Protein AF-A0A8C5S3V0-F1 (afdb_monomer_lite)

Structure (mmCIF, N/CA/C/O backbone):
data_AF-A0A8C5S3V0-F1
#
_entry.id   AF-A0A8C5S3V0-F1
#
loop_
_atom_site.group_PDB
_atom_site.id
_atom_site.type_symbol
_atom_site.label_atom_id
_atom_site.label_alt_id
_atom_site.label_comp_id
_atom_site.label_asym_id
_atom_site.label_entity_id
_atom_site.label_seq_id
_atom_site.pdbx_PDB_ins_code
_atom_site.Cartn_x
_atom_site.Cartn_y
_atom_site.Cartn_z
_atom_site.occupancy
_atom_site.B_iso_or_equiv
_atom_site.auth_seq_id
_atom_site.auth_comp_id
_atom_site.auth_asym_id
_atom_site.auth_atom_id
_atom_site.pdbx_PDB_model_num
ATOM 1 N N . MET A 1 1 ? 26.112 4.294 -23.464 1.00 94.69 1 MET A N 1
ATOM 2 C CA . MET A 1 1 ? 26.938 5.175 -24.329 1.00 94.69 1 MET A CA 1
ATOM 3 C C . MET A 1 1 ? 28.041 5.913 -23.571 1.00 94.69 1 MET A C 1
ATOM 5 O O . MET A 1 1 ? 29.184 5.821 -23.991 1.00 94.69 1 MET A O 1
ATOM 9 N N . GLU A 1 2 ? 27.754 6.607 -22.462 1.00 96.94 2 GLU A N 1
ATOM 10 C CA . GLU A 1 2 ? 28.752 7.415 -21.722 1.00 96.94 2 GLU A CA 1
ATOM 11 C C . GLU A 1 2 ? 30.040 6.641 -21.355 1.00 96.94 2 GLU A C 1
ATOM 13 O O . GLU A 1 2 ? 31.139 7.096 -21.669 1.00 96.94 2 GLU A O 1
ATOM 18 N N . LYS A 1 3 ? 29.915 5.422 -20.801 1.00 97.50 3 LYS A N 1
ATOM 19 C CA . LYS A 1 3 ? 31.059 4.527 -20.519 1.00 97.50 3 LYS A CA 1
ATOM 20 C C . LYS A 1 3 ? 31.913 4.239 -21.760 1.00 97.50 3 LYS A C 1
ATOM 22 O O . LYS A 1 3 ? 33.136 4.242 -21.662 1.00 97.50 3 LYS A O 1
ATOM 27 N N . TRP A 1 4 ? 31.287 4.003 -22.916 1.00 98.06 4 TRP A N 1
ATOM 28 C CA . TRP A 1 4 ? 32.003 3.725 -24.166 1.00 98.06 4 TRP A CA 1
ATOM 29 C C . TRP A 1 4 ? 32.807 4.933 -24.635 1.00 98.06 4 TRP A C 1
ATOM 31 O O . TRP A 1 4 ? 33.955 4.773 -25.022 1.00 98.06 4 TRP A O 1
ATOM 41 N N . ILE A 1 5 ? 32.234 6.136 -24.556 1.00 98.44 5 ILE A N 1
ATOM 42 C CA . ILE A 1 5 ? 32.918 7.372 -24.951 1.00 98.44 5 ILE A CA 1
ATOM 43 C C . ILE A 1 5 ? 34.108 7.640 -24.024 1.00 98.44 5 ILE A C 1
ATOM 45 O O . ILE A 1 5 ? 35.216 7.875 -24.501 1.00 98.44 5 ILE A O 1
ATOM 49 N N . ILE A 1 6 ? 33.902 7.576 -22.704 1.00 98.06 6 ILE A N 1
ATOM 50 C CA . ILE A 1 6 ? 34.948 7.904 -21.727 1.00 98.06 6 ILE A CA 1
ATOM 51 C C . ILE A 1 6 ? 36.103 6.904 -21.804 1.00 98.06 6 ILE A C 1
ATOM 53 O O . ILE A 1 6 ? 37.240 7.321 -22.014 1.00 98.06 6 ILE A O 1
ATOM 57 N N . PHE A 1 7 ? 35.832 5.602 -21.670 1.00 98.31 7 PHE A N 1
ATOM 58 C CA . PHE A 1 7 ? 36.892 4.591 -21.684 1.00 98.31 7 PHE A CA 1
ATOM 59 C C . PHE A 1 7 ? 37.453 4.350 -23.086 1.00 98.31 7 PHE A C 1
ATOM 61 O O . PHE A 1 7 ? 38.663 4.206 -23.234 1.00 98.31 7 PHE A O 1
ATOM 68 N N . GLY A 1 8 ? 36.610 4.356 -24.122 1.00 98.12 8 GLY A N 1
ATOM 69 C CA . GLY A 1 8 ? 37.034 4.124 -25.503 1.00 98.12 8 GLY A CA 1
ATOM 70 C C . GLY A 1 8 ? 38.065 5.145 -25.968 1.00 98.12 8 GLY A C 1
ATOM 71 O O . GLY A 1 8 ? 39.127 4.759 -26.447 1.00 98.12 8 GLY A O 1
ATOM 72 N N . PHE A 1 9 ? 37.819 6.440 -25.741 1.00 98.19 9 PHE A N 1
ATOM 73 C CA . PHE A 1 9 ? 38.792 7.468 -26.115 1.00 98.19 9 PHE A CA 1
ATOM 74 C C . PHE A 1 9 ? 40.021 7.526 -25.205 1.00 98.19 9 PHE A C 1
ATOM 76 O O . PHE A 1 9 ? 41.062 7.997 -25.652 1.00 98.19 9 PHE A O 1
ATOM 83 N N . ILE A 1 10 ? 39.954 7.019 -23.969 1.00 97.50 10 ILE A N 1
ATOM 84 C CA . ILE A 1 10 ? 41.163 6.796 -23.161 1.00 97.50 10 ILE A CA 1
ATOM 85 C C . ILE A 1 10 ? 42.013 5.676 -23.784 1.00 97.50 10 ILE A C 1
ATOM 87 O O . ILE A 1 10 ? 43.228 5.824 -23.896 1.00 97.50 10 ILE A O 1
ATOM 91 N N . LEU A 1 11 ? 41.390 4.588 -24.249 1.00 97.81 11 LEU A N 1
ATOM 92 C CA . LEU A 1 11 ? 42.087 3.459 -24.878 1.00 97.81 11 LEU A CA 1
ATOM 93 C C . LEU A 1 11 ? 42.746 3.839 -26.212 1.00 97.81 11 LEU A C 1
ATOM 95 O O . LEU A 1 11 ? 43.856 3.395 -26.492 1.00 97.81 11 LEU A O 1
ATOM 99 N N . CYS A 1 12 ? 42.105 4.685 -27.022 1.00 96.94 12 CYS A N 1
ATOM 100 C CA . CYS A 1 12 ? 42.656 5.179 -28.289 1.00 96.94 12 CYS A CA 1
ATOM 101 C C . CYS A 1 12 ? 43.094 6.654 -28.224 1.00 96.94 12 CYS A C 1
ATOM 103 O O . CYS A 1 12 ? 42.936 7.401 -29.189 1.00 96.94 12 CYS A O 1
ATOM 105 N N . HIS A 1 13 ? 43.688 7.074 -27.102 1.00 96.38 13 HIS A N 1
ATOM 106 C CA . HIS A 1 13 ? 43.968 8.476 -26.759 1.00 96.38 13 HIS A CA 1
ATOM 107 C C . HIS A 1 13 ? 44.691 9.322 -27.823 1.00 96.38 13 HIS A C 1
ATOM 109 O O . HIS A 1 13 ? 44.528 10.541 -27.834 1.00 96.38 13 HIS A O 1
ATOM 115 N N . GLY A 1 14 ? 45.443 8.718 -28.751 1.00 96.25 14 GLY A N 1
ATOM 116 C CA . GLY A 1 14 ? 46.038 9.425 -29.893 1.00 96.25 14 GLY A CA 1
ATOM 117 C C . GLY A 1 14 ? 45.020 10.220 -30.719 1.00 96.25 14 GLY A C 1
ATOM 118 O O . GLY A 1 14 ? 45.325 11.320 -31.183 1.00 96.25 14 GLY A O 1
ATOM 119 N N . ILE A 1 15 ? 43.788 9.717 -30.838 1.00 97.31 15 ILE A N 1
ATOM 120 C CA . ILE A 1 15 ? 42.730 10.372 -31.612 1.00 97.31 15 ILE A CA 1
ATOM 121 C C . ILE A 1 15 ? 42.267 11.690 -30.978 1.00 97.31 15 ILE A C 1
ATOM 123 O O . ILE A 1 15 ? 41.889 12.607 -31.697 1.00 97.31 15 ILE A O 1
ATOM 127 N N . LEU A 1 16 ? 42.392 11.846 -29.653 1.00 96.69 16 LEU A N 1
ATOM 128 C CA . LEU A 1 16 ? 41.988 13.062 -28.929 1.00 96.69 16 LEU A CA 1
ATOM 129 C C . LEU A 1 16 ? 42.824 14.298 -29.298 1.00 96.69 16 LEU A C 1
ATOM 131 O O . LEU A 1 16 ? 42.422 15.430 -29.022 1.00 96.69 16 LEU A O 1
ATOM 135 N N . ASN A 1 17 ? 44.002 14.104 -29.895 1.00 94.94 17 ASN A N 1
ATOM 136 C CA . ASN A 1 17 ? 44.834 15.195 -30.401 1.00 94.94 17 ASN A CA 1
ATOM 137 C C . ASN A 1 17 ? 44.653 15.450 -31.899 1.00 94.94 17 ASN A C 1
ATOM 139 O O . ASN A 1 17 ? 44.937 16.560 -32.344 1.00 94.94 17 ASN A O 1
ATOM 143 N N . ASN A 1 18 ? 44.173 14.455 -32.647 1.00 95.00 18 ASN A N 1
ATOM 144 C CA . ASN A 1 18 ? 44.137 14.482 -34.108 1.00 95.00 18 ASN A CA 1
ATOM 145 C C . ASN A 1 18 ? 42.728 14.714 -34.673 1.00 95.00 18 ASN A C 1
ATOM 147 O O . ASN A 1 18 ? 42.604 15.216 -35.785 1.00 95.00 18 ASN A O 1
ATOM 151 N N . ASP A 1 19 ? 41.677 14.385 -33.919 1.00 96.69 19 ASP A N 1
ATOM 152 C CA . ASP A 1 19 ? 40.282 14.559 -34.323 1.00 96.69 19 ASP A CA 1
ATOM 153 C C . ASP A 1 19 ? 39.518 15.415 -33.303 1.00 96.69 19 ASP A C 1
ATOM 155 O O . ASP A 1 19 ? 39.341 15.065 -32.132 1.00 96.69 19 ASP A O 1
ATOM 159 N N . THR A 1 20 ? 39.029 16.561 -33.775 1.00 96.06 20 THR A N 1
ATOM 160 C CA . THR A 1 20 ? 38.265 17.512 -32.955 1.00 96.06 20 THR A CA 1
ATOM 161 C C . THR A 1 20 ? 36.885 16.967 -32.583 1.00 96.06 20 THR A C 1
ATOM 163 O O . THR A 1 20 ? 36.352 17.305 -31.523 1.00 96.06 20 THR A O 1
ATOM 166 N N . THR A 1 21 ? 36.318 16.085 -33.407 1.00 96.94 21 THR A N 1
ATOM 167 C CA . THR A 1 21 ? 35.025 15.442 -33.154 1.00 96.94 21 THR A CA 1
ATOM 168 C C . THR A 1 21 ? 35.136 14.491 -31.969 1.00 96.94 21 THR A C 1
ATOM 170 O O . THR A 1 21 ? 34.345 14.579 -31.029 1.00 96.94 21 THR A O 1
ATOM 173 N N . ALA A 1 22 ? 36.169 13.640 -31.970 1.00 96.94 22 ALA A N 1
ATOM 174 C CA . ALA A 1 22 ? 36.467 12.722 -30.875 1.00 96.94 22 ALA A CA 1
ATOM 175 C C . ALA A 1 22 ? 36.687 13.469 -29.551 1.00 96.94 22 ALA A C 1
ATOM 177 O O . ALA A 1 22 ? 36.091 13.124 -28.530 1.00 96.94 22 ALA A O 1
ATOM 178 N N . LEU A 1 23 ? 37.483 14.543 -29.581 1.00 97.19 23 LEU A N 1
ATOM 179 C CA . LEU A 1 23 ? 37.722 15.380 -28.407 1.00 97.19 23 LEU A CA 1
ATOM 180 C C . LEU A 1 23 ? 36.434 16.023 -27.880 1.00 97.19 23 LEU A C 1
ATOM 182 O O . LEU A 1 23 ? 36.179 15.979 -26.679 1.00 97.19 23 LEU A O 1
ATOM 186 N N . THR A 1 24 ? 35.626 16.617 -28.760 1.00 97.88 24 THR A N 1
ATOM 187 C CA . THR A 1 24 ? 34.366 17.270 -28.371 1.00 97.88 24 THR A CA 1
ATOM 188 C C . THR A 1 24 ? 33.407 16.269 -27.731 1.00 97.88 24 THR A C 1
ATOM 190 O O . THR A 1 24 ? 32.832 16.551 -26.680 1.00 97.88 24 THR A O 1
ATOM 193 N N . LEU A 1 25 ? 33.282 15.074 -28.315 1.00 98.12 25 LEU A N 1
ATOM 194 C CA . LEU A 1 25 ? 32.425 14.016 -27.786 1.00 98.12 25 LEU A CA 1
ATOM 195 C C . LEU A 1 25 ? 32.917 13.514 -26.420 1.00 98.12 25 LEU A C 1
ATOM 197 O O . LEU A 1 25 ? 32.114 13.306 -25.510 1.00 98.12 25 LEU A O 1
ATOM 201 N N . TRP A 1 26 ? 34.234 13.375 -26.252 1.00 98.44 26 TRP A N 1
ATOM 202 C CA . TRP A 1 26 ? 34.836 13.006 -24.974 1.00 98.44 26 TRP A CA 1
ATOM 203 C C . TRP A 1 26 ? 34.607 14.076 -23.900 1.00 98.44 26 TRP A C 1
ATOM 205 O O . TRP A 1 26 ? 34.127 13.748 -22.816 1.00 98.44 26 TRP A O 1
ATOM 215 N N . LYS A 1 27 ? 34.852 15.359 -24.210 1.00 98.25 27 LYS A N 1
ATOM 216 C CA . LYS A 1 27 ? 34.591 16.484 -23.292 1.00 98.25 27 LYS A CA 1
ATOM 217 C C . LYS A 1 27 ? 33.122 16.543 -22.868 1.00 98.25 27 LYS A C 1
ATOM 219 O O . LYS A 1 27 ? 32.849 16.701 -21.683 1.00 98.25 27 LYS A O 1
ATOM 224 N N . LEU A 1 28 ? 32.182 16.348 -23.796 1.00 98.19 28 LEU A N 1
ATOM 225 C CA . LEU A 1 28 ? 30.750 16.325 -23.483 1.00 98.19 28 LEU A CA 1
ATOM 226 C C . LEU A 1 28 ? 30.402 15.236 -22.453 1.00 98.19 28 LEU A C 1
ATOM 228 O O . LEU A 1 28 ? 29.673 15.492 -21.493 1.00 98.19 28 LEU A O 1
ATOM 232 N N . ALA A 1 29 ? 30.955 14.031 -22.614 1.00 98.12 29 ALA A N 1
ATOM 233 C CA . ALA A 1 29 ? 30.765 12.954 -21.644 1.00 98.12 29 ALA A CA 1
ATOM 234 C C . ALA A 1 29 ? 31.429 13.277 -20.291 1.00 98.12 29 ALA A C 1
ATOM 236 O O . ALA A 1 29 ? 30.816 13.075 -19.245 1.00 98.12 29 ALA A O 1
ATOM 237 N N . LEU A 1 30 ? 32.636 13.857 -20.291 1.00 98.19 30 LEU A N 1
ATOM 238 C CA . LEU A 1 30 ? 33.318 14.290 -19.063 1.00 98.19 30 LEU A CA 1
ATOM 239 C C . LEU A 1 30 ? 32.549 15.374 -18.292 1.00 98.19 30 LEU A C 1
ATOM 241 O O . LEU A 1 30 ? 32.697 15.466 -17.078 1.00 98.19 30 LEU A O 1
ATOM 245 N N . GLN A 1 31 ? 31.756 16.204 -18.968 1.00 98.06 31 GLN A N 1
ATOM 246 C CA . GLN A 1 31 ? 30.925 17.234 -18.331 1.00 98.06 31 GLN A CA 1
ATOM 247 C C . GLN A 1 31 ? 29.613 16.675 -17.755 1.00 98.06 31 GLN A C 1
ATOM 249 O O . GLN A 1 31 ? 28.961 17.349 -16.959 1.00 98.06 31 GLN A O 1
ATOM 254 N N . SER A 1 32 ? 29.216 15.460 -18.148 1.00 97.69 32 SER A N 1
ATOM 255 C CA . SER A 1 32 ? 27.902 14.880 -17.830 1.00 97.69 32 SER A CA 1
ATOM 256 C C . SER A 1 32 ? 27.872 14.100 -16.511 1.00 97.69 32 SER A C 1
ATOM 258 O O . SER A 1 32 ? 26.842 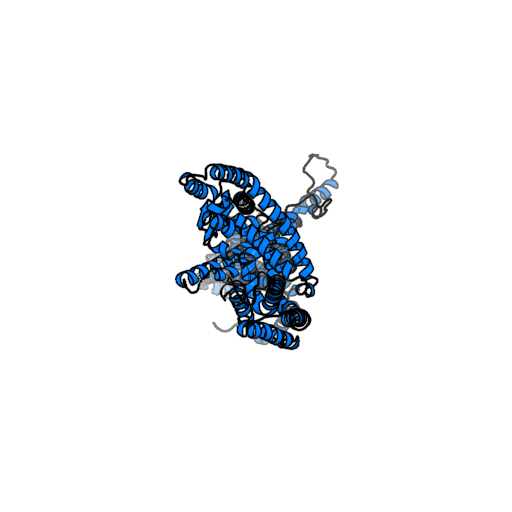14.058 -15.841 1.00 97.69 32 SER A O 1
ATOM 260 N N . SER A 1 33 ? 28.997 13.516 -16.093 1.00 97.81 33 SER A N 1
ATOM 261 C CA . SER A 1 33 ? 29.092 12.729 -14.856 1.00 97.81 33 SER A CA 1
ATOM 262 C C . SER A 1 33 ? 30.386 13.011 -14.106 1.00 97.81 33 SER A C 1
ATOM 264 O O . SER A 1 33 ? 31.400 13.366 -14.699 1.00 97.81 33 SER A O 1
ATOM 266 N N . SER A 1 34 ? 30.363 12.804 -12.788 1.00 97.81 34 SER A N 1
ATOM 267 C CA . SER A 1 34 ? 31.565 12.820 -11.937 1.00 97.81 34 SER A CA 1
ATOM 268 C C . SER A 1 34 ? 32.112 11.416 -11.660 1.00 97.81 34 SER A C 1
ATOM 270 O O . SER A 1 34 ? 33.320 11.235 -11.485 1.00 97.81 34 SER A O 1
ATOM 272 N N . CYS A 1 35 ? 31.236 10.409 -11.663 1.00 98.00 35 CYS A N 1
ATOM 273 C CA . CYS A 1 35 ? 31.609 9.003 -11.576 1.00 98.00 35 CYS A CA 1
ATOM 274 C C . CYS A 1 35 ? 30.772 8.124 -12.521 1.00 98.00 35 CYS A C 1
ATOM 276 O O . CYS A 1 35 ? 29.632 8.450 -12.875 1.00 98.00 35 CYS A O 1
ATOM 278 N N . LEU A 1 36 ? 31.345 6.987 -12.922 1.00 98.00 36 LEU A N 1
ATOM 279 C CA . LEU A 1 36 ? 30.679 5.944 -13.710 1.00 98.00 36 LEU A CA 1
ATOM 280 C C . LEU A 1 36 ? 30.557 4.667 -12.889 1.00 98.00 36 LEU A C 1
ATOM 282 O O . LEU A 1 36 ? 31.452 4.368 -12.113 1.00 98.00 36 LEU A O 1
ATOM 286 N N . ALA A 1 37 ? 29.515 3.873 -13.117 1.00 97.62 37 ALA A N 1
ATOM 287 C CA . ALA A 1 37 ? 29.450 2.523 -12.563 1.00 97.62 37 ALA A CA 1
ATOM 288 C C . ALA A 1 37 ? 30.393 1.594 -13.345 1.00 97.62 37 ALA A C 1
ATOM 290 O O . ALA A 1 37 ? 30.224 1.422 -14.560 1.00 97.62 37 ALA A O 1
ATOM 291 N N . LEU A 1 38 ? 31.369 0.986 -12.668 1.00 97.56 38 LEU A N 1
ATOM 292 C CA . LEU A 1 38 ? 32.143 -0.128 -13.217 1.00 97.56 38 LEU A CA 1
ATOM 293 C C . LEU A 1 38 ? 31.210 -1.327 -13.362 1.00 97.56 38 LEU A C 1
ATOM 295 O O . LEU A 1 38 ? 30.897 -1.727 -14.489 1.00 97.56 38 LEU A O 1
ATOM 299 N N . PHE A 1 39 ? 30.685 -1.786 -12.229 1.00 98.00 39 PHE A N 1
ATOM 300 C CA . PHE A 1 39 ? 29.674 -2.823 -12.111 1.00 98.00 39 PHE A CA 1
ATOM 301 C C . PHE A 1 39 ? 28.887 -2.602 -10.815 1.00 98.00 39 PHE A C 1
ATOM 303 O O . PHE A 1 39 ? 29.491 -2.403 -9.769 1.00 98.00 39 PHE A O 1
ATOM 310 N N . ARG A 1 40 ? 27.551 -2.632 -10.889 1.00 97.75 40 ARG A N 1
ATOM 311 C CA . ARG A 1 40 ? 26.657 -2.386 -9.742 1.00 97.75 40 ARG A CA 1
ATOM 312 C C . ARG A 1 40 ? 26.985 -1.063 -9.028 1.00 97.75 40 ARG A C 1
ATOM 314 O O . ARG A 1 40 ? 26.923 -0.012 -9.667 1.00 97.75 40 ARG A O 1
ATOM 321 N N . ASP A 1 41 ? 27.280 -1.120 -7.737 1.00 97.50 41 ASP A N 1
ATOM 322 C CA . ASP A 1 41 ? 27.586 -0.001 -6.850 1.00 97.50 41 ASP A CA 1
ATOM 323 C C . ASP A 1 41 ? 29.069 0.407 -6.843 1.00 97.50 41 ASP A C 1
ATOM 325 O O . ASP A 1 41 ? 29.396 1.493 -6.365 1.00 97.50 41 ASP A O 1
ATOM 329 N N . GLU A 1 42 ? 29.952 -0.383 -7.463 1.00 98.44 42 GLU A N 1
ATOM 330 C CA . GLU A 1 42 ? 31.365 -0.037 -7.635 1.00 98.44 42 GLU A CA 1
ATOM 331 C C . GLU A 1 42 ? 31.539 1.063 -8.690 1.00 98.44 42 GLU A C 1
ATOM 333 O O . GLU A 1 42 ? 31.180 0.903 -9.867 1.00 98.44 42 GLU A O 1
ATOM 338 N N . VAL A 1 43 ? 32.123 2.194 -8.281 1.00 98.19 43 VAL A N 1
ATOM 339 C CA . VAL A 1 43 ? 32.238 3.398 -9.115 1.00 98.19 43 VAL A CA 1
ATOM 340 C C . VAL A 1 43 ? 33.673 3.743 -9.515 1.00 98.19 43 VAL A C 1
ATOM 342 O O . VAL A 1 43 ? 34.643 3.490 -8.810 1.00 98.19 43 VAL A O 1
ATOM 345 N N . PHE A 1 44 ? 33.802 4.409 -10.660 1.00 98.12 44 PHE A N 1
ATOM 346 C CA . PHE A 1 44 ? 35.041 4.965 -11.190 1.00 98.12 44 PHE A CA 1
ATOM 347 C C . PHE A 1 44 ? 34.976 6.494 -11.215 1.00 98.12 44 PHE A C 1
ATOM 349 O O . PHE A 1 44 ? 34.154 7.073 -11.933 1.00 98.12 44 PHE A O 1
ATOM 356 N N . HIS A 1 45 ? 35.855 7.155 -10.458 1.00 98.25 45 HIS A N 1
ATOM 357 C CA . HIS A 1 45 ? 35.973 8.615 -10.440 1.00 98.25 45 HIS A CA 1
ATOM 358 C C . HIS A 1 45 ? 36.738 9.119 -11.665 1.00 98.25 45 HIS A C 1
ATOM 360 O O . HIS A 1 45 ? 37.968 9.052 -11.733 1.00 98.25 45 HIS A O 1
ATOM 366 N N . ILE A 1 46 ? 35.983 9.659 -12.621 1.00 98.00 46 ILE A N 1
ATOM 367 C CA . ILE A 1 46 ? 36.416 9.853 -14.006 1.00 98.00 46 ILE A CA 1
ATOM 368 C C . ILE A 1 46 ? 37.636 10.768 -14.094 1.00 98.00 46 ILE A C 1
ATOM 370 O O . ILE A 1 46 ? 38.692 10.371 -14.584 1.00 98.00 46 ILE A O 1
ATOM 374 N N . HIS A 1 47 ? 37.489 12.009 -13.627 1.00 98.12 47 HIS A N 1
ATOM 375 C CA . HIS A 1 47 ? 38.464 13.063 -13.900 1.00 98.12 47 HIS A CA 1
ATOM 376 C C . HIS A 1 47 ? 39.783 12.825 -13.182 1.00 98.12 47 HIS A C 1
ATOM 378 O O . HIS A 1 47 ? 40.833 13.084 -13.753 1.00 98.12 47 HIS A O 1
ATOM 384 N N . LYS A 1 48 ? 39.737 12.309 -11.948 1.00 97.19 48 LYS A N 1
ATOM 385 C CA . LYS A 1 48 ? 40.946 12.050 -11.161 1.00 97.19 48 LYS A CA 1
ATOM 386 C C . LYS A 1 48 ? 41.794 10.956 -11.809 1.00 97.19 48 LYS A C 1
ATOM 388 O O . LYS A 1 48 ? 42.971 11.178 -12.061 1.00 97.19 48 LYS A O 1
ATOM 393 N N . ALA A 1 49 ? 41.179 9.824 -12.144 1.00 97.12 49 ALA A N 1
ATOM 394 C CA . ALA A 1 49 ? 41.883 8.720 -12.783 1.00 97.12 49 ALA A CA 1
ATOM 395 C C . ALA A 1 49 ? 42.377 9.080 -14.196 1.00 97.12 49 ALA A C 1
ATOM 397 O O . ALA A 1 49 ? 43.497 8.732 -14.563 1.00 97.12 49 ALA A O 1
ATOM 398 N N . ALA A 1 50 ? 41.575 9.814 -14.977 1.00 97.12 50 ALA A N 1
ATOM 399 C CA . ALA A 1 50 ? 41.999 10.292 -16.291 1.00 97.12 50 ALA A CA 1
ATOM 400 C C . ALA A 1 50 ? 43.192 11.260 -16.185 1.00 97.12 50 ALA A C 1
ATOM 402 O O . ALA A 1 50 ? 44.159 11.122 -16.929 1.00 97.12 50 ALA A O 1
ATOM 403 N N . GLU A 1 51 ? 43.157 12.214 -15.249 1.00 97.31 51 GLU A N 1
ATOM 404 C CA . GLU A 1 51 ? 44.261 13.152 -15.018 1.00 97.31 51 GLU A CA 1
ATOM 405 C C . GLU A 1 51 ? 45.551 12.415 -14.633 1.00 97.31 51 GLU A C 1
ATOM 407 O O . GLU A 1 51 ? 46.587 12.650 -15.253 1.00 97.31 51 GLU A O 1
ATOM 412 N N . ASP A 1 52 ? 45.477 11.475 -13.687 1.00 97.12 52 ASP A N 1
ATOM 413 C CA . ASP A 1 52 ? 46.634 10.694 -13.233 1.00 97.12 52 ASP A CA 1
ATOM 414 C C . ASP A 1 52 ? 47.273 9.879 -14.370 1.00 97.12 52 ASP A C 1
ATOM 416 O O . ASP A 1 52 ? 48.497 9.744 -14.437 1.00 97.12 52 ASP A O 1
ATOM 420 N N . LEU A 1 53 ? 46.467 9.383 -15.312 1.00 96.69 53 LEU A N 1
ATOM 421 C CA . LEU A 1 53 ? 46.962 8.691 -16.499 1.00 96.69 53 LEU A CA 1
ATOM 422 C C . LEU A 1 53 ? 47.666 9.661 -17.460 1.00 96.69 53 LEU A C 1
ATOM 424 O O . LEU A 1 53 ? 48.804 9.417 -17.860 1.00 96.69 53 LEU A O 1
ATOM 428 N N . PHE A 1 54 ? 47.028 10.782 -17.810 1.00 96.81 54 PHE A N 1
ATOM 429 C CA . PHE A 1 54 ? 47.551 11.709 -18.820 1.00 96.81 54 PHE A CA 1
ATOM 430 C C . PHE A 1 54 ? 48.745 12.553 -18.351 1.00 96.81 54 PHE A C 1
ATOM 432 O O . PHE A 1 54 ? 49.553 12.948 -19.191 1.00 96.81 54 PHE A O 1
ATOM 439 N N . VAL A 1 55 ? 48.916 12.787 -17.043 1.00 96.12 55 VAL A N 1
ATOM 440 C CA . VAL A 1 55 ? 50.110 13.459 -16.481 1.00 96.12 55 VAL A CA 1
ATOM 441 C C . VAL A 1 55 ? 51.397 12.693 -16.806 1.00 96.12 55 VAL A C 1
ATOM 443 O O . VAL A 1 55 ? 52.448 13.299 -17.012 1.00 96.12 55 VAL A O 1
ATOM 446 N N . ASN A 1 56 ? 51.314 11.367 -16.917 1.00 94.69 56 ASN A N 1
ATOM 447 C CA . ASN A 1 56 ? 52.460 10.505 -17.193 1.00 94.69 56 ASN A CA 1
ATOM 448 C C . ASN A 1 56 ? 52.762 10.344 -18.697 1.00 94.69 56 ASN A C 1
ATOM 450 O O . ASN A 1 56 ? 53.741 9.689 -19.059 1.00 94.69 56 ASN A O 1
ATOM 454 N N . ILE A 1 57 ? 51.964 10.951 -19.587 1.00 94.12 57 ILE A N 1
ATOM 455 C CA . ILE A 1 57 ? 52.100 10.810 -21.044 1.00 94.12 57 ILE A CA 1
ATOM 456 C C . ILE A 1 57 ? 52.520 12.146 -21.669 1.00 94.12 57 ILE A C 1
ATOM 458 O O . ILE A 1 57 ? 51.795 13.143 -21.651 1.00 94.12 57 ILE A O 1
ATOM 462 N N . ARG A 1 58 ? 53.700 12.169 -22.302 1.00 92.75 58 ARG A N 1
ATOM 463 C CA . ARG A 1 58 ? 54.186 13.360 -23.021 1.00 92.75 58 ARG A CA 1
ATOM 464 C C . ARG A 1 58 ? 53.254 13.711 -24.187 1.00 92.75 58 ARG A C 1
ATOM 466 O O . ARG A 1 58 ? 52.793 12.833 -24.908 1.00 92.75 58 ARG A O 1
ATOM 473 N N . GLY A 1 59 ? 53.013 15.007 -24.400 1.00 92.06 59 GLY A N 1
ATOM 474 C CA . GLY A 1 59 ? 52.161 15.511 -25.489 1.00 92.06 59 GLY A CA 1
ATOM 475 C C . GLY A 1 59 ? 50.675 15.685 -25.138 1.00 92.06 59 GLY A C 1
ATOM 476 O O . GLY A 1 59 ? 49.908 16.110 -25.997 1.00 92.06 59 GLY A O 1
ATOM 477 N N . TYR A 1 60 ? 50.267 15.427 -23.887 1.00 95.75 60 TYR A N 1
ATOM 478 C CA . TYR A 1 60 ? 48.864 15.509 -23.441 1.00 95.75 60 TYR A CA 1
ATOM 479 C C . TYR A 1 60 ? 48.581 16.632 -22.432 1.00 95.75 60 TYR A C 1
ATOM 481 O O . TYR A 1 60 ? 47.479 16.716 -21.897 1.00 95.75 60 TYR A O 1
ATOM 489 N N . ASN A 1 61 ? 49.515 17.570 -22.235 1.00 93.31 61 ASN A N 1
ATOM 490 C CA . ASN A 1 61 ? 49.350 18.689 -21.293 1.00 93.31 61 ASN A CA 1
ATOM 491 C C . ASN A 1 61 ? 48.071 19.512 -21.536 1.00 93.31 61 ASN A C 1
ATOM 493 O O . ASN A 1 61 ? 47.437 19.962 -20.587 1.00 93.31 61 ASN A O 1
ATOM 497 N N . LYS A 1 62 ? 47.651 19.677 -22.800 1.00 94.38 62 LYS A N 1
ATOM 498 C CA . LYS A 1 62 ? 46.382 20.350 -23.129 1.00 94.38 62 LYS A CA 1
ATOM 499 C C . LYS A 1 62 ? 45.159 19.563 -22.639 1.00 94.38 62 LYS A C 1
ATOM 501 O O . LYS A 1 62 ? 44.215 20.175 -22.157 1.00 94.38 62 LYS A O 1
ATOM 506 N N . ARG A 1 63 ? 45.204 18.226 -22.686 1.00 96.81 63 ARG A N 1
ATOM 507 C CA . ARG A 1 63 ? 44.105 17.353 -22.240 1.00 96.81 63 ARG A CA 1
ATOM 508 C C . ARG A 1 63 ? 43.934 17.361 -20.730 1.00 96.81 63 ARG A C 1
ATOM 510 O O . ARG A 1 63 ? 42.808 17.291 -20.259 1.00 96.81 63 ARG A O 1
ATOM 517 N N . ILE A 1 64 ? 45.018 17.538 -19.976 1.00 96.75 64 ILE A N 1
ATOM 518 C CA . ILE A 1 64 ? 44.945 17.739 -18.521 1.00 96.75 64 ILE A CA 1
ATOM 519 C C . ILE A 1 64 ? 44.085 18.969 -18.193 1.00 96.75 64 ILE A C 1
ATOM 521 O O . ILE A 1 64 ? 43.232 18.907 -17.309 1.00 96.75 64 ILE A O 1
ATOM 525 N N . ASN A 1 65 ? 44.250 20.066 -18.940 1.00 96.19 65 ASN A N 1
ATOM 526 C CA . ASN A 1 65 ? 43.422 21.260 -18.759 1.00 96.19 65 ASN A CA 1
ATOM 527 C C . ASN A 1 65 ? 41.953 20.998 -19.124 1.00 96.19 65 ASN A C 1
ATOM 529 O O . ASN A 1 65 ? 41.077 21.390 -18.358 1.00 96.19 65 ASN A O 1
ATOM 533 N N . ASP A 1 66 ? 41.683 20.281 -20.224 1.00 97.44 66 ASP A N 1
ATOM 534 C CA . ASP A 1 66 ? 40.310 19.895 -20.588 1.00 97.44 66 ASP A CA 1
ATOM 535 C C . ASP A 1 66 ? 39.640 19.053 -19.493 1.00 97.44 66 ASP A C 1
ATOM 537 O O . ASP A 1 66 ? 38.475 19.278 -19.173 1.00 97.44 66 ASP A O 1
ATOM 541 N N . ILE A 1 67 ? 40.363 18.100 -18.891 1.00 98.38 67 ILE A N 1
ATOM 542 C CA . ILE A 1 67 ? 39.841 17.254 -17.807 1.00 98.38 67 ILE A CA 1
ATOM 543 C C . ILE A 1 67 ? 39.459 18.108 -16.597 1.00 98.38 67 ILE A C 1
ATOM 545 O O . ILE A 1 67 ? 38.383 17.912 -16.033 1.00 98.38 67 ILE A O 1
ATOM 549 N N . ARG A 1 68 ? 40.314 19.060 -16.202 1.00 97.44 68 ARG A N 1
ATOM 550 C CA . ARG A 1 68 ? 40.059 19.952 -15.060 1.00 97.44 68 ARG A CA 1
ATOM 551 C C . ARG A 1 68 ? 38.861 20.869 -15.305 1.00 97.44 68 ARG A C 1
ATOM 553 O O . ARG A 1 68 ? 38.003 20.970 -14.434 1.00 97.44 68 ARG A O 1
ATOM 560 N N . GLU A 1 69 ? 38.767 21.455 -16.497 1.00 97.88 69 GLU A N 1
ATOM 561 C CA . GLU A 1 69 ? 37.617 22.263 -16.923 1.00 97.88 69 GLU A CA 1
ATOM 562 C C . GLU A 1 69 ? 36.320 21.434 -16.885 1.00 97.88 69 GLU A C 1
ATOM 564 O O . GLU A 1 69 ? 35.322 21.836 -16.287 1.00 97.88 69 GLU A O 1
ATOM 569 N N . CYS A 1 70 ? 36.340 20.228 -17.462 1.00 98.38 70 CYS A N 1
ATOM 570 C CA . CYS A 1 70 ? 35.167 19.354 -17.485 1.00 98.38 70 CYS A CA 1
ATOM 571 C C . CYS A 1 70 ? 34.784 18.852 -16.087 1.00 98.38 70 CYS A C 1
ATOM 573 O O . CYS A 1 70 ? 33.598 18.693 -15.807 1.00 98.38 70 CYS A O 1
ATOM 575 N N . LYS A 1 71 ? 35.760 18.640 -15.195 1.00 98.19 71 LYS A N 1
ATOM 576 C CA . LYS A 1 71 ? 35.520 18.290 -13.788 1.00 98.19 71 LYS A CA 1
ATOM 577 C C . LYS A 1 71 ? 34.747 19.389 -13.076 1.00 98.19 71 LYS A C 1
ATOM 579 O O . LYS A 1 71 ? 33.767 19.103 -12.391 1.00 98.19 71 LYS A O 1
ATOM 584 N N . GLU A 1 72 ? 35.177 20.637 -13.233 1.00 97.19 72 GLU A N 1
ATOM 585 C CA . GLU A 1 72 ? 34.504 21.781 -12.622 1.00 97.19 72 GLU A CA 1
ATOM 586 C C . GLU A 1 72 ? 33.082 21.952 -13.168 1.00 97.19 72 GLU A C 1
ATOM 588 O O . GLU A 1 72 ? 32.143 22.133 -12.387 1.00 97.19 72 GLU A O 1
ATOM 593 N N . ALA A 1 73 ? 32.906 21.796 -14.484 1.00 97.44 73 ALA A N 1
ATOM 594 C CA . ALA A 1 73 ? 31.597 21.832 -15.126 1.00 97.44 73 ALA A CA 1
ATOM 595 C C . ALA A 1 73 ? 30.667 20.714 -14.618 1.00 97.44 73 ALA A C 1
ATOM 597 O O . ALA A 1 73 ? 29.528 20.994 -14.240 1.00 97.44 73 ALA A O 1
ATOM 598 N N . ALA A 1 74 ? 31.147 19.468 -14.526 1.00 97.19 74 ALA A N 1
ATOM 599 C CA . ALA A 1 74 ? 30.359 18.343 -14.022 1.00 97.19 74 ALA A CA 1
ATOM 600 C C . ALA A 1 74 ? 29.933 18.557 -12.560 1.00 97.19 74 ALA A C 1
ATOM 602 O O . ALA A 1 74 ? 28.756 18.432 -12.221 1.00 97.19 74 ALA A O 1
ATOM 603 N N . VAL A 1 75 ? 30.871 18.961 -11.697 1.00 95.62 75 VAL A N 1
ATOM 604 C CA . VAL A 1 75 ? 30.623 19.201 -10.265 1.00 95.62 75 VAL A CA 1
ATOM 605 C C . VAL A 1 75 ? 29.717 20.420 -10.022 1.00 95.62 75 VAL A C 1
ATOM 607 O O . VAL A 1 75 ? 29.092 20.532 -8.964 1.00 95.62 75 VAL A O 1
ATOM 610 N N . SER A 1 76 ? 29.632 21.359 -10.965 1.00 94.75 76 SER A N 1
ATOM 611 C CA . SER A 1 76 ? 28.831 22.583 -10.815 1.00 94.75 76 SER A CA 1
ATOM 612 C C . SER A 1 76 ? 27.468 22.524 -11.503 1.00 94.75 76 SER A C 1
ATOM 614 O O . SER A 1 76 ? 26.515 23.095 -10.976 1.00 94.75 76 SER A O 1
ATOM 616 N N . HIS A 1 77 ? 27.344 21.824 -12.633 1.00 96.31 77 HIS A N 1
ATOM 617 C CA . HIS A 1 77 ? 26.155 21.899 -13.488 1.00 96.31 77 HIS A CA 1
ATOM 618 C C . HIS A 1 77 ? 25.459 20.558 -13.742 1.00 96.31 77 HIS A C 1
ATOM 620 O O . HIS A 1 77 ? 24.251 20.555 -13.979 1.00 96.31 77 HIS A O 1
ATOM 626 N N . ALA A 1 78 ? 26.147 19.413 -13.653 1.00 97.31 78 ALA A N 1
ATOM 627 C CA . ALA A 1 78 ? 25.504 18.129 -13.953 1.00 97.31 78 ALA A CA 1
ATOM 628 C C . ALA A 1 78 ? 24.363 17.820 -12.965 1.00 97.31 78 ALA A C 1
ATOM 630 O O . ALA A 1 78 ? 23.271 17.429 -13.372 1.00 97.31 78 ALA A O 1
ATOM 631 N N . GLY A 1 79 ? 24.571 18.088 -11.670 1.00 96.62 79 GLY A N 1
ATOM 632 C CA . GLY A 1 79 ? 23.558 17.873 -10.628 1.00 96.62 79 GLY A CA 1
ATOM 633 C C . GLY A 1 79 ? 22.225 18.579 -10.894 1.00 96.62 79 GLY A C 1
ATOM 634 O O . GLY A 1 79 ? 21.165 17.962 -10.757 1.00 96.62 79 GLY A O 1
ATOM 635 N N . SER A 1 80 ? 22.258 19.851 -11.303 1.00 96.50 80 SER A N 1
ATOM 636 C CA . SER A 1 80 ? 21.046 20.609 -11.631 1.00 96.50 80 SER A CA 1
ATOM 637 C C . SER A 1 80 ? 20.443 20.177 -12.966 1.00 96.50 80 SER A C 1
ATOM 639 O O . SER A 1 80 ? 19.227 20.035 -13.057 1.00 96.50 80 SER A O 1
ATOM 641 N N . MET A 1 81 ? 21.269 19.885 -13.972 1.00 98.12 81 MET A N 1
ATOM 642 C CA . MET A 1 81 ? 20.809 19.409 -15.278 1.00 98.12 81 MET A CA 1
ATOM 643 C C . MET A 1 81 ? 20.009 18.099 -15.153 1.00 98.12 81 MET A C 1
ATOM 645 O O . MET A 1 81 ? 18.868 18.020 -15.611 1.00 98.12 81 MET A O 1
ATOM 649 N N . HIS A 1 82 ? 20.542 17.111 -14.430 1.00 98.62 82 HIS A N 1
ATOM 650 C CA . HIS A 1 82 ? 19.851 15.846 -14.161 1.00 98.62 82 HIS A CA 1
ATOM 651 C C . HIS A 1 82 ? 18.602 16.027 -13.280 1.00 98.62 82 HIS A C 1
ATOM 653 O O . HIS A 1 82 ? 17.595 15.336 -13.445 1.00 98.62 82 HIS A O 1
ATOM 659 N N . ARG A 1 83 ? 18.612 16.996 -12.354 1.00 98.31 83 ARG A N 1
ATOM 660 C CA . ARG A 1 83 ? 17.418 17.354 -11.570 1.00 98.31 83 ARG A CA 1
ATOM 661 C C . ARG A 1 83 ? 16.278 17.853 -12.468 1.00 98.31 83 ARG A C 1
ATOM 663 O O . ARG A 1 83 ? 15.139 17.432 -12.268 1.00 98.31 83 ARG A O 1
ATOM 670 N N . GLU A 1 84 ? 16.564 18.706 -13.451 1.00 98.50 84 GLU A N 1
ATOM 671 C CA . GLU A 1 84 ? 15.544 19.199 -14.387 1.00 98.50 84 GLU A CA 1
ATOM 672 C C . GLU A 1 84 ? 15.051 18.107 -15.346 1.00 98.50 84 GLU A C 1
ATOM 674 O O . GLU A 1 84 ? 13.850 18.026 -15.608 1.00 98.50 84 GLU A O 1
ATOM 679 N N . ARG A 1 85 ? 15.924 17.190 -15.786 1.00 98.75 85 ARG A N 1
ATOM 680 C CA . ARG A 1 85 ? 15.503 16.018 -16.573 1.00 98.75 85 ARG A CA 1
ATOM 681 C C . ARG A 1 85 ? 14.490 15.156 -15.834 1.00 98.75 85 ARG A C 1
ATOM 683 O O . ARG A 1 85 ? 13.454 14.826 -16.401 1.00 98.75 85 ARG A O 1
ATOM 690 N N . ARG A 1 86 ? 14.729 14.842 -14.556 1.00 98.81 86 ARG A N 1
ATOM 691 C CA . ARG A 1 86 ? 13.765 14.066 -13.755 1.00 98.81 86 ARG A CA 1
ATOM 692 C C . ARG A 1 86 ? 12.428 14.783 -13.584 1.00 98.81 86 ARG A C 1
ATOM 694 O O . ARG A 1 86 ? 11.389 14.133 -13.640 1.00 98.81 86 ARG A O 1
ATOM 701 N N . LYS A 1 87 ? 12.426 16.113 -13.423 1.00 98.62 87 LYS A N 1
ATOM 702 C CA . LYS A 1 87 ? 11.181 16.905 -13.395 1.00 98.62 87 LYS A CA 1
ATOM 703 C C . LYS A 1 87 ? 10.406 16.786 -14.705 1.00 98.62 87 LYS A C 1
ATOM 705 O O . LYS A 1 87 ? 9.211 16.518 -14.663 1.00 98.62 87 LYS A O 1
ATOM 710 N N . PHE A 1 88 ? 11.084 16.952 -15.839 1.00 98.81 88 PHE A N 1
ATOM 711 C CA . PHE A 1 88 ? 10.474 16.794 -17.158 1.00 98.81 88 PHE A CA 1
ATOM 712 C C . PHE A 1 88 ? 9.909 15.381 -17.349 1.00 98.81 88 PHE A C 1
ATOM 714 O O . PHE A 1 88 ? 8.752 15.223 -17.735 1.00 98.81 88 PHE A O 1
ATOM 721 N N . LEU A 1 89 ? 10.704 14.360 -17.021 1.00 98.81 89 LEU A N 1
ATOM 722 C CA . LEU A 1 89 ? 10.327 12.961 -17.194 1.00 98.81 89 LEU A CA 1
ATOM 723 C C . LEU A 1 89 ? 9.130 12.567 -16.331 1.00 98.81 89 LEU A C 1
ATOM 725 O O . LEU A 1 89 ? 8.283 11.833 -16.819 1.00 98.81 89 LEU A O 1
ATOM 729 N N . ARG A 1 90 ? 8.984 13.083 -15.104 1.00 98.75 90 ARG A N 1
ATOM 730 C CA . ARG A 1 90 ? 7.772 12.829 -14.303 1.00 98.75 90 ARG A CA 1
ATOM 731 C C . ARG A 1 90 ? 6.501 13.252 -15.034 1.00 98.75 90 ARG A C 1
ATOM 733 O O . ARG A 1 90 ? 5.572 12.458 -15.130 1.00 98.75 90 ARG A O 1
ATOM 740 N N . SER A 1 91 ? 6.477 14.465 -15.585 1.00 98.44 91 SER A N 1
ATOM 741 C CA . SER A 1 91 ? 5.325 14.948 -16.354 1.00 98.44 91 SER A CA 1
ATOM 742 C C . SER A 1 91 ? 5.124 14.144 -17.639 1.00 98.44 91 SER A C 1
ATOM 744 O O . SER A 1 91 ? 4.010 13.711 -17.917 1.00 98.44 91 SER A O 1
ATOM 746 N N . ALA A 1 92 ? 6.203 13.893 -18.387 1.00 98.75 92 ALA A N 1
ATOM 747 C CA . ALA A 1 92 ? 6.140 13.182 -19.661 1.00 98.75 92 ALA A CA 1
ATOM 748 C C . ALA A 1 92 ? 5.676 11.724 -19.504 1.00 98.75 92 ALA A C 1
ATOM 750 O O . ALA A 1 92 ? 4.816 11.273 -20.255 1.00 98.75 92 ALA A O 1
ATOM 751 N N . LEU A 1 93 ? 6.210 10.989 -18.520 1.00 98.75 93 LEU A N 1
ATOM 752 C CA . LEU A 1 93 ? 5.826 9.598 -18.262 1.00 98.75 93 LEU A CA 1
ATOM 753 C C . LEU A 1 93 ? 4.404 9.506 -17.707 1.00 98.75 93 LEU A C 1
ATOM 755 O O . LEU A 1 93 ? 3.671 8.610 -18.111 1.00 98.75 93 LEU A O 1
ATOM 759 N N . LYS A 1 94 ? 3.994 10.440 -16.839 1.00 98.75 94 LYS A N 1
ATOM 760 C CA . LYS A 1 94 ? 2.615 10.518 -16.344 1.00 98.75 94 LYS A CA 1
ATOM 761 C C . LYS A 1 94 ? 1.616 10.694 -17.483 1.00 98.75 94 LYS A C 1
ATOM 763 O O . LYS A 1 94 ? 0.649 9.940 -17.572 1.00 98.75 94 LYS A O 1
ATOM 768 N N . GLU A 1 95 ? 1.848 11.679 -18.349 1.00 98.62 95 GLU A N 1
ATOM 769 C CA . GLU A 1 95 ? 0.983 11.953 -19.499 1.00 98.62 95 GLU A CA 1
ATOM 770 C C . GLU A 1 95 ? 0.956 10.759 -20.459 1.00 98.62 95 GLU A C 1
ATOM 772 O O . GLU A 1 95 ? -0.122 10.281 -20.810 1.00 98.62 95 GLU A O 1
ATOM 777 N N . LEU A 1 96 ? 2.128 10.214 -20.804 1.00 98.62 96 LEU A N 1
ATOM 778 C CA . LEU A 1 96 ? 2.244 9.060 -21.692 1.00 98.62 96 LEU A CA 1
ATOM 779 C C . LEU A 1 96 ? 1.506 7.834 -21.139 1.00 98.62 96 LEU A C 1
ATOM 781 O O . LEU A 1 96 ? 0.705 7.240 -21.854 1.00 98.62 96 LEU A O 1
ATOM 785 N N . ALA A 1 97 ? 1.740 7.469 -19.876 1.00 98.62 97 ALA A N 1
ATOM 786 C CA . ALA A 1 97 ? 1.075 6.333 -19.241 1.00 98.62 97 ALA A CA 1
ATOM 787 C C . ALA A 1 97 ? -0.448 6.517 -19.208 1.00 98.62 97 ALA A C 1
ATOM 789 O O . ALA A 1 97 ? -1.184 5.598 -19.559 1.00 98.62 97 ALA A O 1
ATOM 790 N N . THR A 1 98 ? -0.920 7.721 -18.873 1.00 98.31 98 THR A N 1
ATOM 791 C CA . THR A 1 98 ? -2.357 8.023 -18.812 1.00 98.31 98 THR A CA 1
ATOM 792 C C . THR A 1 98 ? -3.009 7.902 -20.192 1.00 98.31 98 THR A C 1
ATOM 794 O O . THR A 1 98 ? -4.015 7.209 -20.332 1.00 98.31 98 THR A O 1
ATOM 797 N N . VAL A 1 99 ? -2.414 8.496 -21.232 1.00 98.62 99 VAL A N 1
ATOM 798 C CA . VAL A 1 99 ? -2.937 8.428 -22.610 1.00 98.62 99 VAL A CA 1
ATOM 799 C C . VAL A 1 99 ? -2.958 6.990 -23.134 1.00 98.62 99 VAL A C 1
ATOM 801 O O . VAL A 1 99 ? -3.926 6.582 -23.770 1.00 98.62 99 VAL A O 1
ATOM 804 N N . LEU A 1 100 ? -1.917 6.201 -22.851 1.00 98.44 100 LEU A N 1
ATOM 805 C CA . LEU A 1 100 ? -1.861 4.795 -23.258 1.00 98.44 100 LEU A CA 1
ATOM 806 C C . LEU A 1 100 ? -2.855 3.922 -22.485 1.00 98.44 100 LEU A C 1
ATOM 808 O O . LEU A 1 100 ? -3.380 2.967 -23.048 1.00 98.44 100 LEU A O 1
ATOM 812 N N . SER A 1 101 ? -3.137 4.248 -21.223 1.00 97.19 101 SER A N 1
ATOM 813 C CA . SER A 1 101 ? -4.157 3.544 -20.441 1.00 97.19 101 SER A CA 1
ATOM 814 C C . SER A 1 101 ? -5.575 3.803 -20.965 1.00 97.19 101 SER A C 1
ATOM 816 O O . SER A 1 101 ? -6.383 2.876 -20.992 1.00 97.19 101 SER A O 1
ATOM 818 N N . ASP A 1 102 ? -5.850 5.030 -21.429 1.00 98.00 102 ASP A N 1
ATOM 819 C CA . ASP A 1 102 ? -7.132 5.431 -22.021 1.00 98.00 102 ASP A CA 1
ATOM 820 C C . ASP A 1 102 ? -7.308 4.869 -23.440 1.00 98.00 102 ASP A C 1
ATOM 822 O O . ASP A 1 102 ? -8.381 4.384 -23.796 1.00 98.00 102 ASP A O 1
ATOM 826 N N . GLN A 1 103 ? -6.231 4.855 -24.236 1.00 97.88 103 GLN A N 1
ATOM 827 C CA . GLN A 1 103 ? -6.212 4.322 -25.601 1.00 97.88 103 GLN A CA 1
ATOM 828 C C . GLN A 1 103 ? -5.133 3.235 -25.782 1.00 97.88 103 GLN A C 1
ATOM 830 O O . GLN A 1 103 ? -4.125 3.475 -26.459 1.00 97.88 103 GLN A O 1
ATOM 835 N N . PRO A 1 104 ? -5.338 2.003 -25.267 1.00 97.81 104 PRO A N 1
ATOM 836 C CA . PRO A 1 104 ? -4.335 0.932 -25.335 1.00 97.81 104 PRO A CA 1
ATOM 837 C C . PRO A 1 104 ? -3.888 0.565 -26.755 1.00 97.81 104 PRO A C 1
ATOM 839 O O . PRO A 1 104 ? -2.757 0.129 -26.957 1.00 97.81 104 PRO A O 1
ATOM 842 N N . GLY A 1 105 ? -4.739 0.792 -27.763 1.00 97.69 105 GLY A N 1
ATOM 843 C CA . GLY A 1 105 ? -4.403 0.592 -29.177 1.00 97.69 105 GLY A CA 1
ATOM 844 C C . GLY A 1 105 ? -3.197 1.411 -29.656 1.00 97.69 105 GLY A C 1
ATOM 845 O O . GLY A 1 105 ? -2.511 1.001 -30.591 1.00 97.69 105 GLY A O 1
ATOM 846 N N . LEU A 1 106 ? -2.883 2.531 -28.993 1.00 98.44 106 LEU A N 1
ATOM 847 C CA . LEU A 1 106 ? -1.714 3.353 -29.310 1.00 98.44 106 LEU A CA 1
ATOM 848 C C . LEU A 1 106 ? -0.384 2.656 -28.996 1.00 98.44 106 LEU A C 1
ATOM 850 O O . LEU A 1 106 ? 0.638 3.059 -29.551 1.00 98.44 106 LEU A O 1
ATOM 854 N N . LEU A 1 107 ? -0.377 1.595 -28.180 1.00 98.19 107 LEU A N 1
ATOM 855 C CA . LEU A 1 107 ? 0.830 0.814 -27.892 1.00 98.19 107 LEU A CA 1
ATOM 856 C C . LEU A 1 107 ? 1.441 0.168 -29.141 1.00 98.19 107 LEU A C 1
ATOM 858 O O . LEU A 1 107 ? 2.644 -0.059 -29.153 1.00 98.19 107 LEU A O 1
ATOM 862 N N . GLY A 1 108 ? 0.660 -0.066 -30.202 1.00 97.25 108 GLY A N 1
ATOM 863 C CA . GLY A 1 108 ? 1.186 -0.472 -31.509 1.00 97.25 108 GLY A CA 1
ATOM 864 C C . GLY A 1 108 ? 2.039 0.633 -32.153 1.00 97.25 108 GLY A C 1
ATOM 865 O O . GLY A 1 108 ? 3.266 0.547 -32.150 1.00 97.25 108 GLY A O 1
ATOM 866 N N . PRO A 1 109 ? 1.435 1.725 -32.657 1.00 97.88 109 PRO A N 1
ATOM 867 C CA . PRO A 1 109 ? 2.163 2.783 -33.363 1.00 97.88 109 PRO A CA 1
ATOM 868 C C . PRO A 1 109 ? 3.109 3.616 -32.480 1.00 97.88 109 PRO A C 1
ATOM 870 O O . PRO A 1 109 ? 3.954 4.338 -33.013 1.00 97.88 109 PRO A O 1
ATOM 873 N N . LYS A 1 110 ? 2.969 3.580 -31.146 1.00 98.12 110 LYS A N 1
ATOM 874 C CA . LYS A 1 110 ? 3.784 4.359 -30.193 1.00 98.12 110 LYS A CA 1
ATOM 875 C C . LYS A 1 110 ? 4.683 3.501 -29.301 1.00 98.12 110 LYS A C 1
ATOM 877 O O . LYS A 1 110 ? 5.238 4.039 -28.344 1.00 98.12 110 LYS A O 1
ATOM 882 N N . ALA A 1 111 ? 4.902 2.223 -29.622 1.00 98.06 111 ALA A N 1
ATOM 883 C CA . ALA A 1 111 ? 5.758 1.335 -28.826 1.00 98.06 111 ALA A CA 1
ATOM 884 C C . ALA A 1 111 ? 7.137 1.943 -28.526 1.00 98.06 111 ALA A C 1
ATOM 886 O O . ALA A 1 111 ? 7.605 1.912 -27.391 1.00 98.06 111 ALA A O 1
ATOM 887 N N . LEU A 1 112 ? 7.762 2.578 -29.524 1.00 98.38 112 LEU A N 1
ATOM 888 C CA . LEU A 1 112 ? 9.070 3.213 -29.365 1.00 98.38 112 LEU A CA 1
ATOM 889 C C . LEU A 1 112 ? 9.086 4.262 -28.240 1.00 98.38 112 LEU A C 1
ATOM 891 O O . LEU A 1 112 ? 10.055 4.336 -27.489 1.00 98.38 112 LEU A O 1
ATOM 895 N N . PHE A 1 113 ? 8.013 5.045 -28.081 1.00 98.50 113 PHE A N 1
ATOM 896 C CA . PHE A 1 113 ? 7.946 6.084 -27.048 1.00 98.50 113 PHE A CA 1
ATOM 897 C C . PHE A 1 113 ? 7.932 5.478 -25.645 1.00 98.50 113 PHE A C 1
ATOM 899 O O . PHE A 1 113 ? 8.534 6.051 -24.741 1.00 98.50 113 PHE A O 1
ATOM 906 N N . VAL A 1 114 ? 7.315 4.304 -25.476 1.00 98.75 114 VAL A N 1
ATOM 907 C CA . VAL A 1 114 ? 7.323 3.565 -24.207 1.00 98.75 114 VAL A CA 1
ATOM 908 C C . VAL A 1 114 ? 8.755 3.196 -23.826 1.00 98.75 114 VAL A C 1
ATOM 910 O O . VAL A 1 114 ? 9.223 3.564 -22.752 1.00 98.75 114 VAL A O 1
ATOM 913 N N . PHE A 1 115 ? 9.487 2.541 -24.728 1.00 98.69 115 PHE A N 1
ATOM 914 C CA . PHE A 1 115 ? 10.856 2.090 -24.458 1.00 98.69 115 PHE A CA 1
ATOM 915 C C . PHE A 1 115 ? 11.856 3.248 -24.325 1.00 98.69 115 PHE A C 1
ATOM 917 O O . PHE A 1 115 ? 12.767 3.176 -23.500 1.00 98.69 115 PHE A O 1
ATOM 924 N N . MET A 1 116 ? 11.662 4.346 -25.064 1.00 98.69 116 MET A N 1
ATOM 925 C CA . MET A 1 116 ? 12.432 5.581 -24.874 1.00 98.69 116 MET A CA 1
ATOM 926 C C . MET A 1 116 ? 12.196 6.181 -23.485 1.00 98.69 116 MET A C 1
ATOM 928 O O . MET A 1 116 ? 13.156 6.479 -22.778 1.00 98.69 116 MET A O 1
ATOM 932 N N . ALA A 1 117 ? 10.933 6.335 -23.079 1.00 98.75 117 ALA A N 1
ATOM 933 C CA . ALA A 1 117 ? 10.571 6.909 -21.786 1.00 98.75 117 ALA A CA 1
ATOM 934 C C . ALA A 1 117 ? 11.128 6.078 -20.620 1.00 98.75 117 ALA A C 1
ATOM 936 O O . ALA A 1 117 ? 11.729 6.633 -19.698 1.00 98.75 117 ALA A O 1
ATOM 937 N N . LEU A 1 118 ? 10.991 4.753 -20.711 1.00 98.88 118 LEU A N 1
ATOM 938 C CA . LEU A 1 118 ? 11.560 3.793 -19.769 1.00 98.88 118 LEU A CA 1
ATOM 939 C C . LEU A 1 118 ? 13.085 3.933 -19.667 1.00 98.88 118 LEU A C 1
ATOM 941 O O . LEU A 1 118 ? 13.599 4.123 -18.564 1.00 98.88 118 LEU A O 1
ATOM 945 N N . SER A 1 119 ? 13.793 3.940 -20.802 1.00 98.81 119 SER A N 1
ATOM 946 C CA . SER A 1 119 ? 15.254 4.086 -20.825 1.00 98.81 119 SER A CA 1
ATOM 947 C C . SER A 1 119 ? 15.709 5.415 -20.230 1.00 98.81 119 SER A C 1
ATOM 949 O O . SER A 1 119 ? 16.634 5.436 -19.422 1.00 98.81 119 SER A O 1
ATOM 951 N N . PHE A 1 120 ? 15.063 6.526 -20.594 1.00 98.81 120 PHE A N 1
ATOM 952 C CA . PHE A 1 120 ? 15.447 7.849 -20.100 1.00 98.81 120 PHE A CA 1
ATOM 953 C C . PHE A 1 120 ? 15.238 7.972 -18.590 1.00 98.81 120 PHE A C 1
ATOM 955 O O . PHE A 1 120 ? 16.111 8.478 -17.889 1.00 98.81 120 PHE A O 1
ATOM 962 N N . ALA A 1 121 ? 14.113 7.479 -18.068 1.00 98.88 121 ALA A N 1
ATOM 963 C CA . ALA A 1 121 ? 13.851 7.494 -16.633 1.00 98.88 121 ALA A CA 1
ATOM 964 C C . ALA A 1 121 ? 14.815 6.580 -15.863 1.00 98.88 121 ALA A C 1
ATOM 966 O O . ALA A 1 121 ? 15.386 7.011 -14.858 1.00 98.88 121 ALA A O 1
ATOM 967 N N . ARG A 1 122 ? 15.069 5.364 -16.368 1.00 98.81 122 ARG A N 1
ATOM 968 C CA . ARG A 1 122 ? 16.040 4.427 -15.788 1.00 98.81 122 ARG A CA 1
ATOM 969 C C . ARG A 1 122 ? 17.421 5.065 -15.692 1.00 98.81 122 ARG A C 1
ATOM 971 O O . ARG A 1 122 ? 18.022 5.047 -14.619 1.00 98.81 122 ARG A O 1
ATOM 978 N N . ASP A 1 123 ? 17.901 5.668 -16.778 1.00 98.81 123 ASP A N 1
ATOM 979 C CA . ASP A 1 123 ? 19.225 6.291 -16.841 1.00 98.81 123 ASP A CA 1
ATOM 980 C C . ASP A 1 123 ? 19.379 7.435 -15.820 1.00 98.81 123 ASP A C 1
ATOM 982 O O . ASP A 1 123 ? 20.407 7.538 -15.145 1.00 98.81 123 ASP A O 1
ATOM 986 N N . GLU A 1 124 ? 18.342 8.255 -15.635 1.00 98.88 124 GLU A N 1
ATOM 987 C CA . GLU A 1 124 ? 18.342 9.342 -14.650 1.00 98.88 124 GLU A CA 1
ATOM 988 C C . GLU A 1 124 ? 18.294 8.844 -13.194 1.00 98.88 124 GLU A C 1
ATOM 990 O O . GLU A 1 124 ? 18.909 9.457 -12.313 1.00 98.88 124 GLU A O 1
ATOM 995 N N . ILE A 1 125 ? 17.612 7.724 -12.927 1.00 98.81 125 ILE A N 1
ATOM 996 C CA . ILE A 1 125 ? 17.573 7.094 -11.598 1.00 98.81 125 ILE A CA 1
ATOM 997 C C . ILE A 1 125 ? 18.952 6.535 -11.237 1.00 98.81 125 ILE A C 1
ATOM 999 O O . ILE A 1 125 ? 19.490 6.870 -10.181 1.00 98.81 125 ILE A O 1
ATOM 1003 N N . ILE A 1 126 ? 19.569 5.743 -12.121 1.00 98.56 126 ILE A N 1
ATOM 1004 C CA . ILE A 1 126 ? 20.896 5.158 -11.857 1.00 98.56 126 ILE A CA 1
ATOM 1005 C C . ILE A 1 126 ? 22.000 6.220 -11.821 1.00 98.56 126 ILE A C 1
ATOM 1007 O O . ILE A 1 126 ? 23.026 6.034 -11.161 1.00 98.56 126 ILE A O 1
ATOM 1011 N N . TRP A 1 127 ? 21.813 7.340 -12.528 1.00 98.75 127 TRP A N 1
ATOM 1012 C CA . TRP A 1 127 ? 22.682 8.509 -12.416 1.00 98.75 127 TRP A CA 1
ATOM 1013 C C . TRP A 1 127 ? 22.587 9.137 -11.036 1.00 98.75 127 TRP A C 1
ATOM 1015 O O . TRP A 1 127 ? 23.621 9.324 -10.391 1.00 98.75 127 TRP A O 1
ATOM 1025 N N . LEU A 1 128 ? 21.370 9.404 -10.559 1.00 98.62 128 LEU A N 1
ATOM 1026 C CA . LEU A 1 128 ? 21.160 9.989 -9.240 1.00 98.62 128 LEU A CA 1
ATOM 1027 C C . LEU A 1 128 ? 21.728 9.093 -8.138 1.00 98.62 128 LEU A C 1
ATOM 1029 O O . LEU A 1 128 ? 22.427 9.594 -7.264 1.00 98.62 128 LEU A O 1
ATOM 1033 N N . LEU A 1 129 ? 21.454 7.790 -8.209 1.00 98.19 129 LEU A N 1
ATOM 1034 C CA . LEU A 1 129 ? 21.790 6.822 -7.169 1.00 98.19 129 LEU A CA 1
ATOM 1035 C C . LEU A 1 129 ? 23.297 6.794 -6.877 1.00 98.19 129 LEU A C 1
ATOM 1037 O O . LEU A 1 129 ? 23.717 7.037 -5.748 1.00 98.19 129 LEU A O 1
ATOM 1041 N N . ARG A 1 130 ? 24.124 6.629 -7.918 1.00 98.19 130 ARG A N 1
ATOM 1042 C CA . ARG A 1 130 ? 25.584 6.595 -7.748 1.00 98.19 130 ARG A CA 1
ATOM 1043 C C . ARG A 1 130 ? 26.172 7.942 -7.326 1.00 98.19 130 ARG A C 1
ATOM 1045 O O . ARG A 1 130 ? 27.140 7.966 -6.573 1.00 98.19 130 ARG A O 1
ATOM 1052 N N . HIS A 1 131 ? 25.616 9.063 -7.794 1.00 98.31 131 HIS A N 1
ATOM 1053 C CA . HIS A 1 131 ? 26.136 10.387 -7.440 1.00 98.31 131 HIS A CA 1
ATOM 1054 C C . HIS A 1 131 ? 25.739 10.794 -6.018 1.00 98.31 131 HIS A C 1
ATOM 1056 O O . HIS A 1 131 ? 26.542 11.420 -5.333 1.00 98.31 131 HIS A O 1
ATOM 1062 N N . ALA A 1 132 ? 24.547 10.412 -5.554 1.00 97.19 132 ALA A N 1
ATOM 1063 C CA . ALA A 1 132 ? 24.088 10.696 -4.197 1.00 97.19 132 ALA A CA 1
ATOM 1064 C C . ALA A 1 132 ? 24.971 10.047 -3.123 1.00 97.19 132 ALA A C 1
ATOM 1066 O O . ALA A 1 132 ? 25.193 10.664 -2.079 1.00 97.19 132 ALA A O 1
ATOM 1067 N N . ASP A 1 133 ? 25.493 8.849 -3.399 1.00 95.94 133 ASP A N 1
ATOM 1068 C CA . ASP A 1 133 ? 26.321 8.093 -2.455 1.00 95.94 133 ASP A CA 1
ATOM 1069 C C . ASP A 1 133 ? 27.817 8.433 -2.541 1.00 95.94 133 ASP A C 1
ATOM 1071 O O . ASP A 1 133 ? 28.529 8.289 -1.550 1.00 95.94 133 ASP A O 1
ATOM 1075 N N . ASN A 1 134 ? 28.299 8.926 -3.689 1.00 96.81 134 ASN A N 1
ATOM 1076 C CA . ASN A 1 134 ? 29.739 9.098 -3.933 1.00 96.81 134 ASN A CA 1
ATOM 1077 C C . ASN A 1 134 ? 30.208 10.554 -4.065 1.00 96.81 134 ASN A C 1
ATOM 1079 O O . ASN A 1 134 ? 31.415 10.800 -4.094 1.00 96.81 134 ASN A O 1
ATOM 1083 N N . MET A 1 135 ? 29.297 11.527 -4.174 1.00 96.19 135 MET A N 1
ATOM 1084 C CA . MET A 1 135 ? 29.670 12.935 -4.338 1.00 96.19 135 MET A CA 1
ATOM 1085 C C . MET A 1 135 ? 29.452 13.746 -3.058 1.00 96.19 135 MET A C 1
ATOM 1087 O O . MET A 1 135 ? 28.407 13.625 -2.414 1.00 96.19 135 MET A O 1
ATOM 1091 N N . PRO A 1 136 ? 30.395 14.638 -2.696 1.00 91.81 136 PRO A N 1
ATOM 1092 C CA . PRO A 1 136 ? 30.179 15.575 -1.607 1.00 91.81 136 PRO A CA 1
ATOM 1093 C C . PRO A 1 136 ? 29.061 16.558 -1.971 1.00 91.81 136 PRO A C 1
ATOM 1095 O O . PRO A 1 136 ? 28.962 17.039 -3.102 1.00 91.81 136 PRO A O 1
ATOM 1098 N N . LYS A 1 137 ? 28.231 16.882 -0.983 1.00 90.94 137 LYS A N 1
ATOM 1099 C CA . LYS A 1 137 ? 27.118 17.821 -1.128 1.00 90.94 137 LYS A CA 1
ATOM 1100 C C . LYS A 1 137 ? 27.606 19.254 -0.930 1.00 90.94 137 LYS A C 1
ATOM 1102 O O . LYS A 1 137 ? 28.270 19.530 0.067 1.00 90.94 137 LYS A O 1
ATOM 1107 N N . LYS A 1 138 ? 27.259 20.167 -1.843 1.00 86.50 138 LYS A N 1
ATOM 1108 C CA . LYS A 1 138 ? 27.488 21.614 -1.668 1.00 86.50 138 LYS A CA 1
ATOM 1109 C C . LYS A 1 138 ? 26.339 22.252 -0.886 1.00 86.50 138 LYS A C 1
ATOM 1111 O O . LYS A 1 138 ? 26.569 23.148 -0.081 1.00 86.50 138 LYS A O 1
ATOM 1116 N N . SER A 1 139 ? 25.115 21.774 -1.110 1.00 87.75 139 SER A N 1
ATOM 1117 C CA . SER A 1 139 ? 23.903 22.158 -0.381 1.00 87.75 139 SER A CA 1
ATOM 1118 C C . SER A 1 139 ? 23.201 20.941 0.228 1.00 87.75 139 SER A C 1
ATOM 1120 O O . SER A 1 139 ? 23.399 19.807 -0.211 1.00 87.75 139 SER A O 1
ATOM 1122 N N . THR A 1 140 ? 22.349 21.152 1.231 1.00 84.56 140 THR A N 1
ATOM 1123 C CA . THR A 1 140 ? 21.604 20.067 1.896 1.00 84.56 140 THR A CA 1
ATOM 1124 C C . THR A 1 140 ? 20.674 19.298 0.954 1.00 84.56 140 THR A C 1
ATOM 1126 O O . THR A 1 140 ? 20.430 18.115 1.189 1.00 84.56 140 THR A O 1
ATOM 1129 N N . ASP A 1 141 ? 20.206 19.935 -0.124 1.00 86.44 141 ASP A N 1
ATOM 1130 C CA . ASP A 1 141 ? 19.279 19.358 -1.109 1.00 86.44 141 ASP A CA 1
ATOM 1131 C C . ASP A 1 141 ? 19.987 18.728 -2.323 1.00 86.44 141 ASP A C 1
ATOM 1133 O O . ASP A 1 141 ? 19.339 18.220 -3.250 1.00 86.44 141 ASP A O 1
ATOM 1137 N N . ASP A 1 142 ? 21.322 18.756 -2.362 1.00 91.25 142 ASP A N 1
ATOM 1138 C CA . ASP A 1 142 ? 22.080 18.153 -3.456 1.00 91.25 142 ASP A CA 1
ATOM 1139 C C . ASP A 1 142 ? 21.888 16.636 -3.479 1.00 91.25 142 ASP A C 1
ATOM 1141 O O . ASP A 1 142 ? 22.002 15.947 -2.460 1.00 91.25 142 ASP A O 1
ATOM 1145 N N . PHE A 1 143 ? 21.599 16.129 -4.681 1.00 95.62 143 PHE A N 1
ATOM 1146 C CA . PHE A 1 143 ? 21.346 14.712 -4.958 1.00 95.62 143 PHE A CA 1
ATOM 1147 C C . PHE A 1 143 ? 20.199 14.094 -4.138 1.00 95.62 143 PHE A C 1
ATOM 1149 O O . PHE A 1 143 ? 20.148 12.883 -3.949 1.00 95.62 143 PHE A O 1
ATOM 1156 N N . ILE A 1 144 ? 19.248 14.914 -3.682 1.00 95.62 144 ILE A N 1
ATOM 1157 C CA . ILE A 1 144 ? 17.996 14.455 -3.076 1.00 95.62 144 ILE A CA 1
ATOM 1158 C C . ILE A 1 144 ? 16.848 14.761 -4.039 1.00 95.62 144 ILE A C 1
ATOM 1160 O O . ILE A 1 144 ? 16.687 15.897 -4.489 1.00 95.62 144 ILE A O 1
ATOM 1164 N N . ASP A 1 145 ? 16.036 13.752 -4.352 1.00 97.56 145 ASP A N 1
ATOM 1165 C CA . ASP A 1 145 ? 14.790 13.922 -5.100 1.00 97.56 145 ASP A CA 1
ATOM 1166 C C . ASP A 1 145 ? 13.627 13.321 -4.310 1.00 97.56 145 ASP A C 1
ATOM 1168 O O . ASP A 1 145 ? 13.399 12.114 -4.331 1.00 97.56 145 ASP A O 1
ATOM 1172 N N . LYS A 1 146 ? 12.875 14.188 -3.621 1.00 97.56 146 LYS A N 1
ATOM 1173 C CA . LYS A 1 146 ? 11.718 13.778 -2.811 1.00 97.56 146 LYS A CA 1
ATOM 1174 C C . LYS A 1 146 ? 10.556 13.231 -3.647 1.00 97.56 146 LYS A C 1
ATOM 1176 O O . LYS A 1 146 ? 9.622 12.687 -3.076 1.00 97.56 146 LYS A O 1
ATOM 1181 N N . HIS A 1 147 ? 10.611 13.388 -4.973 1.00 98.25 147 HIS A N 1
ATOM 1182 C CA . HIS A 1 147 ? 9.571 12.960 -5.909 1.00 98.25 147 HIS A CA 1
ATOM 1183 C C . HIS A 1 147 ? 10.034 11.782 -6.779 1.00 98.25 147 HIS A C 1
ATOM 1185 O O . HIS A 1 147 ? 9.510 11.555 -7.867 1.00 98.25 147 HIS A O 1
ATOM 1191 N N . ILE A 1 148 ? 11.069 11.049 -6.351 1.00 98.62 148 ILE A N 1
ATOM 1192 C CA . ILE A 1 148 ? 11.596 9.913 -7.117 1.00 98.62 148 ILE A CA 1
ATOM 1193 C C . ILE A 1 148 ? 10.574 8.775 -7.244 1.00 98.62 148 ILE A C 1
ATOM 1195 O O . ILE A 1 148 ? 10.525 8.117 -8.280 1.00 98.62 148 ILE A O 1
ATOM 1199 N N . ALA A 1 149 ? 9.720 8.600 -6.230 1.00 98.75 149 ALA A N 1
ATOM 1200 C CA . ALA A 1 149 ? 8.665 7.592 -6.213 1.00 98.75 149 ALA A CA 1
ATOM 1201 C C . ALA A 1 149 ? 7.683 7.772 -7.378 1.00 98.75 149 ALA A C 1
ATOM 1203 O O . ALA A 1 149 ? 7.365 6.803 -8.056 1.00 98.75 149 ALA A O 1
ATOM 1204 N N . GLU A 1 150 ? 7.276 9.012 -7.671 1.00 98.81 150 GLU A N 1
ATOM 1205 C CA . GLU A 1 150 ? 6.412 9.326 -8.814 1.00 98.81 150 GLU A CA 1
ATOM 1206 C C . GLU A 1 150 ? 7.028 8.902 -10.154 1.00 98.81 150 GLU A C 1
ATOM 1208 O O . GLU A 1 150 ? 6.337 8.353 -11.009 1.00 98.81 150 GLU A O 1
ATOM 1213 N N . LEU A 1 151 ? 8.336 9.121 -10.337 1.00 98.88 151 LEU A N 1
ATOM 1214 C CA . LEU A 1 151 ? 9.022 8.723 -11.568 1.00 98.88 151 LEU A CA 1
ATOM 1215 C C . LEU A 1 151 ? 9.044 7.197 -11.724 1.00 98.88 151 LEU A C 1
ATOM 1217 O O . LEU A 1 151 ? 8.721 6.693 -12.795 1.00 98.88 151 LEU A O 1
ATOM 1221 N N . ILE A 1 152 ? 9.397 6.478 -10.655 1.00 98.88 152 ILE A N 1
ATOM 1222 C CA . ILE A 1 152 ? 9.446 5.009 -10.648 1.00 98.88 152 ILE A CA 1
ATOM 1223 C C . ILE A 1 152 ? 8.043 4.430 -10.869 1.00 98.88 152 ILE A C 1
ATOM 1225 O O . ILE A 1 152 ? 7.873 3.510 -11.663 1.00 98.88 152 ILE A O 1
ATOM 1229 N N . PHE A 1 153 ? 7.022 4.992 -10.223 1.00 98.94 153 PHE A N 1
ATOM 1230 C CA . PHE A 1 153 ? 5.644 4.533 -10.364 1.00 98.94 153 PHE A CA 1
ATOM 1231 C C . PHE A 1 153 ? 5.158 4.589 -11.815 1.00 98.94 153 PHE A C 1
ATOM 1233 O O . PHE A 1 153 ? 4.627 3.602 -12.316 1.00 98.94 153 PHE A O 1
ATOM 1240 N N . TYR A 1 154 ? 5.388 5.698 -12.529 1.00 98.88 154 TYR A N 1
ATOM 1241 C CA . TYR A 1 154 ? 4.975 5.773 -13.934 1.00 98.88 154 TYR A CA 1
ATOM 1242 C C . TYR A 1 154 ? 5.838 4.911 -14.872 1.00 98.88 154 TYR A C 1
ATOM 1244 O O . TYR A 1 154 ? 5.373 4.545 -15.950 1.00 98.88 154 TYR A O 1
ATOM 1252 N N . MET A 1 155 ? 7.058 4.523 -14.473 1.00 98.94 155 MET A N 1
ATOM 1253 C CA . MET A 1 155 ? 7.778 3.449 -15.169 1.00 98.94 155 MET A CA 1
ATOM 1254 C C . MET A 1 155 ? 7.061 2.105 -14.993 1.00 98.94 155 MET A C 1
ATOM 1256 O O . MET A 1 155 ? 6.880 1.386 -15.975 1.00 98.94 155 MET A O 1
ATOM 1260 N N . GLU A 1 156 ? 6.611 1.775 -13.779 1.00 98.81 156 GLU A N 1
ATOM 1261 C CA . GLU A 1 156 ? 5.858 0.541 -13.523 1.00 98.81 156 GLU A CA 1
ATOM 1262 C C . GLU A 1 156 ? 4.492 0.518 -14.219 1.00 98.81 156 GLU A C 1
ATOM 1264 O O . GLU A 1 156 ? 4.119 -0.521 -14.758 1.00 98.81 156 GLU A O 1
ATOM 1269 N N . GLU A 1 157 ? 3.796 1.653 -14.325 1.00 98.69 157 GLU A N 1
ATOM 1270 C CA . GLU A 1 157 ? 2.586 1.792 -15.155 1.00 98.69 157 GLU A CA 1
ATOM 1271 C C . GLU A 1 157 ? 2.853 1.407 -16.616 1.00 98.69 157 GLU A C 1
ATOM 1273 O O . GLU A 1 157 ? 2.160 0.565 -17.186 1.00 98.69 157 GLU A O 1
ATOM 1278 N N . LEU A 1 158 ? 3.896 1.974 -17.231 1.00 98.81 158 LEU A N 1
ATOM 1279 C CA . LEU A 1 158 ? 4.263 1.654 -18.612 1.00 98.81 158 LEU A CA 1
ATOM 1280 C C . LEU A 1 158 ? 4.644 0.175 -18.775 1.00 98.81 158 LEU A C 1
ATOM 1282 O O . LEU A 1 158 ? 4.241 -0.464 -19.750 1.00 98.81 158 LEU A O 1
ATOM 1286 N N . ARG A 1 159 ? 5.370 -0.395 -17.806 1.00 98.81 159 ARG A N 1
ATOM 1287 C CA . ARG A 1 159 ? 5.691 -1.832 -17.778 1.00 98.81 159 ARG A CA 1
ATOM 1288 C C . ARG A 1 159 ? 4.421 -2.679 -17.674 1.00 98.81 159 ARG A C 1
ATOM 1290 O O . ARG A 1 159 ? 4.301 -3.682 -18.376 1.00 98.81 159 ARG A O 1
ATOM 1297 N N . ALA A 1 160 ? 3.464 -2.287 -16.834 1.00 98.56 160 ALA A N 1
ATOM 1298 C CA . ALA A 1 160 ? 2.182 -2.967 -16.685 1.00 98.56 160 ALA A CA 1
ATOM 1299 C C . ALA A 1 160 ? 1.351 -2.914 -17.976 1.00 98.56 160 ALA A C 1
ATOM 1301 O O . ALA A 1 160 ? 0.805 -3.943 -18.375 1.00 98.56 160 ALA A O 1
ATOM 1302 N N . HIS A 1 161 ? 1.326 -1.776 -18.678 1.00 98.56 161 HIS A N 1
ATOM 1303 C CA . HIS A 1 161 ? 0.643 -1.644 -19.971 1.00 98.56 161 HIS A CA 1
ATOM 1304 C C . HIS A 1 161 ? 1.220 -2.592 -21.022 1.00 98.56 161 HIS A C 1
ATOM 1306 O O . HIS A 1 161 ? 0.457 -3.293 -21.682 1.00 98.56 161 HIS A O 1
ATOM 1312 N N . VAL A 1 162 ? 2.550 -2.692 -21.131 1.00 98.69 162 VAL A N 1
ATOM 1313 C CA . VAL A 1 162 ? 3.200 -3.634 -22.064 1.00 98.69 162 VAL A CA 1
ATOM 1314 C C . VAL A 1 162 ? 2.866 -5.088 -21.717 1.00 98.69 162 VAL A C 1
ATOM 1316 O O . VAL A 1 162 ? 2.568 -5.872 -22.613 1.00 98.69 162 VAL A O 1
ATOM 1319 N N . ARG A 1 163 ? 2.860 -5.461 -20.429 1.00 97.94 163 ARG A N 1
ATOM 1320 C CA . ARG A 1 163 ? 2.490 -6.827 -20.008 1.00 97.94 163 ARG A CA 1
ATOM 1321 C C . ARG A 1 163 ? 1.021 -7.141 -20.289 1.00 97.94 163 ARG A C 1
ATOM 1323 O O . ARG A 1 163 ? 0.711 -8.214 -20.792 1.00 97.94 163 ARG A O 1
ATOM 1330 N N . LYS A 1 164 ? 0.118 -6.212 -19.968 1.00 98.06 164 LYS A N 1
ATOM 1331 C CA . LYS A 1 164 ? -1.333 -6.400 -20.099 1.00 98.06 164 LYS A CA 1
ATOM 1332 C C . LYS A 1 164 ? -1.792 -6.392 -21.557 1.00 98.06 164 LYS A C 1
ATOM 1334 O O . LYS A 1 164 ? -2.661 -7.173 -21.929 1.00 98.06 164 LYS A O 1
ATOM 1339 N N . TYR A 1 165 ? -1.221 -5.510 -22.371 1.00 98.50 165 TYR A N 1
ATOM 1340 C CA . TYR A 1 165 ? -1.623 -5.291 -23.760 1.00 98.50 165 TYR A CA 1
ATOM 1341 C C . TYR A 1 165 ? -0.583 -5.801 -24.768 1.00 98.50 165 TYR A C 1
ATOM 1343 O O . TYR A 1 165 ? -0.606 -5.394 -25.929 1.00 98.50 165 TYR A O 1
ATOM 1351 N N . GLY A 1 166 ? 0.293 -6.727 -2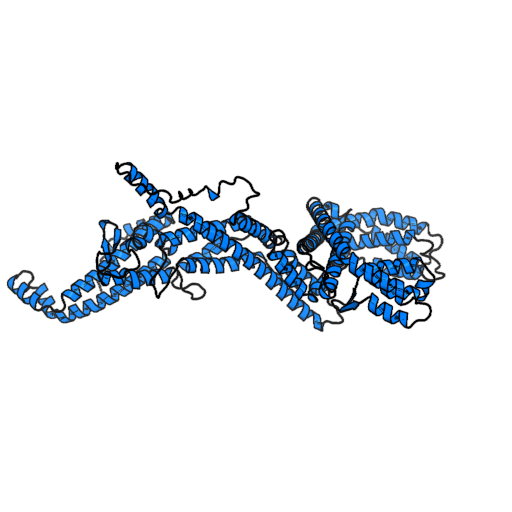4.363 1.00 98.06 166 GLY A N 1
ATOM 1352 C CA . GLY A 1 166 ? 1.260 -7.386 -25.247 1.00 98.06 166 GLY A CA 1
ATOM 1353 C C . GLY A 1 166 ? 0.648 -7.890 -26.564 1.00 98.06 166 GLY A C 1
ATOM 1354 O O . GLY A 1 166 ? 1.176 -7.544 -27.621 1.00 98.06 166 GLY A O 1
ATOM 1355 N N . PRO A 1 167 ? -0.521 -8.566 -26.553 1.00 98.25 167 PRO A N 1
ATOM 1356 C CA . PRO A 1 167 ? -1.191 -9.001 -27.782 1.00 98.25 167 PRO A CA 1
ATOM 1357 C C . PRO A 1 167 ? -1.552 -7.865 -28.755 1.00 98.25 167 PRO A C 1
ATOM 1359 O O . PRO A 1 167 ? -1.547 -8.065 -29.968 1.00 98.25 167 PRO A O 1
ATOM 1362 N N . VAL A 1 168 ? -1.830 -6.651 -28.258 1.00 98.44 168 VAL A N 1
ATOM 1363 C CA . VAL A 1 168 ? -2.105 -5.472 -29.104 1.00 98.44 168 VAL A CA 1
ATOM 1364 C C . VAL A 1 168 ? -0.846 -5.060 -29.866 1.00 98.44 168 VAL A C 1
ATOM 1366 O O . VAL A 1 168 ? -0.910 -4.786 -31.066 1.00 98.44 168 VAL A O 1
ATOM 1369 N N . MET A 1 169 ? 0.303 -5.056 -29.185 1.00 98.62 169 MET A N 1
ATOM 1370 C CA . MET A 1 169 ? 1.601 -4.752 -29.792 1.00 98.62 169 MET A CA 1
ATOM 1371 C C . MET A 1 169 ? 1.995 -5.838 -30.799 1.00 98.62 169 MET A C 1
ATOM 1373 O O . MET A 1 169 ? 2.317 -5.520 -31.943 1.00 98.62 169 MET A O 1
ATOM 1377 N N . GLN A 1 170 ? 1.878 -7.111 -30.410 1.00 98.56 170 GLN A N 1
ATOM 1378 C CA . GLN A 1 170 ? 2.168 -8.262 -31.267 1.00 98.56 170 GLN A CA 1
ATOM 1379 C C . GLN A 1 170 ? 1.360 -8.217 -32.564 1.00 98.56 170 GLN A C 1
ATOM 1381 O O . GLN A 1 170 ? 1.934 -8.296 -33.649 1.00 98.56 170 GLN A O 1
ATOM 1386 N N . ARG A 1 171 ? 0.037 -8.020 -32.468 1.00 98.50 171 ARG A N 1
ATOM 1387 C CA . ARG A 1 171 ? -0.853 -7.930 -33.634 1.00 98.50 171 ARG A CA 1
ATOM 1388 C C . ARG A 1 171 ? -0.405 -6.832 -34.595 1.00 98.50 171 ARG A C 1
ATOM 1390 O O . ARG A 1 171 ? -0.293 -7.085 -35.791 1.00 98.50 171 ARG A O 1
ATOM 1397 N N . TYR A 1 172 ? -0.125 -5.638 -34.070 1.00 98.75 172 TYR A N 1
ATOM 1398 C CA . TYR A 1 172 ? 0.298 -4.496 -34.877 1.00 98.75 172 TYR A CA 1
ATOM 1399 C C . TYR A 1 172 ? 1.609 -4.776 -35.624 1.00 98.75 172 TYR A C 1
ATOM 1401 O O . TYR A 1 172 ? 1.693 -4.553 -36.831 1.00 98.75 172 TYR A O 1
ATOM 1409 N N . TYR A 1 173 ? 2.622 -5.305 -34.933 1.00 98.75 173 TYR A N 1
ATOM 1410 C CA . TYR A 1 173 ? 3.938 -5.527 -35.534 1.00 98.75 173 TYR A CA 1
ATOM 1411 C C . TYR A 1 173 ? 4.013 -6.768 -36.424 1.00 98.75 173 TYR A C 1
ATOM 1413 O O . TYR A 1 173 ? 4.749 -6.742 -37.403 1.00 98.75 173 TYR A O 1
ATOM 1421 N N . VAL A 1 174 ? 3.192 -7.798 -36.196 1.00 98.56 174 VAL A N 1
ATOM 1422 C CA . VAL A 1 174 ? 3.021 -8.904 -37.155 1.00 98.56 174 VAL A CA 1
ATOM 1423 C C . VAL A 1 174 ? 2.464 -8.398 -38.489 1.00 98.56 174 VAL A C 1
ATOM 1425 O O . VAL A 1 174 ? 2.952 -8.792 -39.549 1.00 98.56 174 VAL A O 1
ATOM 1428 N N . GLN A 1 175 ? 1.483 -7.490 -38.462 1.00 98.25 175 GLN A N 1
ATOM 1429 C CA . GLN A 1 175 ? 0.962 -6.861 -39.682 1.00 98.25 175 GLN A CA 1
ATOM 1430 C C . GLN A 1 175 ? 2.006 -5.961 -40.353 1.00 98.25 175 GLN A C 1
ATOM 1432 O O . GLN A 1 175 ? 2.103 -5.945 -41.578 1.00 98.25 175 GLN A O 1
ATOM 1437 N N . TYR A 1 176 ? 2.800 -5.234 -39.560 1.00 98.38 176 TYR A N 1
ATOM 1438 C CA . TYR A 1 176 ? 3.871 -4.382 -40.079 1.00 98.38 176 TYR A CA 1
ATOM 1439 C C . TYR A 1 176 ? 4.946 -5.210 -40.797 1.00 98.38 176 TYR A C 1
ATOM 1441 O O . TYR A 1 176 ? 5.289 -4.905 -41.940 1.00 98.38 176 TYR A O 1
ATOM 1449 N N . LEU A 1 177 ? 5.398 -6.294 -40.157 1.00 98.69 177 LEU A N 1
ATOM 1450 C CA . LEU A 1 177 ? 6.415 -7.205 -40.677 1.00 98.69 177 LEU A CA 1
ATOM 1451 C C . LEU A 1 177 ? 5.956 -7.885 -41.973 1.00 98.69 177 LEU A C 1
ATOM 1453 O O . LEU A 1 177 ? 6.636 -7.801 -42.994 1.00 98.69 177 LEU A O 1
ATOM 1457 N N . SER A 1 178 ? 4.786 -8.530 -41.943 1.00 97.81 178 SER A N 1
ATOM 1458 C CA . SER A 1 178 ? 4.253 -9.286 -43.089 1.00 97.81 178 SER A CA 1
ATOM 1459 C C . SER A 1 178 ? 3.806 -8.405 -44.254 1.00 97.81 178 SER A C 1
ATOM 1461 O O . SER A 1 178 ? 3.909 -8.819 -45.407 1.00 97.81 178 SER A O 1
ATOM 1463 N N . GLY A 1 179 ? 3.309 -7.199 -43.966 1.00 96.00 179 GLY A N 1
ATOM 1464 C CA . GLY A 1 179 ? 2.740 -6.300 -44.964 1.00 96.00 179 GLY A CA 1
ATOM 1465 C C . GLY A 1 179 ? 3.735 -5.295 -45.535 1.00 96.00 179 GLY A C 1
ATOM 1466 O O . GLY A 1 179 ? 3.927 -5.243 -46.745 1.00 96.00 179 GLY A O 1
ATOM 1467 N N . PHE A 1 180 ? 4.336 -4.458 -44.686 1.00 97.81 180 PHE A N 1
ATOM 1468 C CA . PHE A 1 180 ? 5.176 -3.346 -45.140 1.00 97.81 180 PHE A CA 1
ATOM 1469 C C . PHE A 1 180 ? 6.649 -3.745 -45.223 1.00 97.81 180 PHE A C 1
ATOM 1471 O O . PHE A 1 180 ? 7.251 -3.622 -46.289 1.00 97.81 180 PHE A O 1
ATOM 1478 N N . ASP A 1 181 ? 7.217 -4.250 -44.124 1.00 98.25 181 ASP A N 1
ATOM 1479 C CA . ASP A 1 181 ? 8.657 -4.513 -44.022 1.00 98.25 181 ASP A CA 1
ATOM 1480 C C . ASP A 1 181 ? 9.121 -5.565 -45.031 1.00 98.25 181 ASP A C 1
ATOM 1482 O O . ASP A 1 181 ? 10.150 -5.392 -45.684 1.00 98.25 181 ASP A O 1
ATOM 1486 N N . ALA A 1 182 ? 8.337 -6.633 -45.207 1.00 97.69 182 ALA A N 1
ATOM 1487 C CA . ALA A 1 182 ? 8.616 -7.667 -46.193 1.00 97.69 182 ALA A CA 1
ATOM 1488 C C . ALA A 1 182 ? 8.686 -7.121 -47.625 1.00 97.69 182 ALA A C 1
ATOM 1490 O O . ALA A 1 182 ? 9.569 -7.519 -48.386 1.00 97.69 182 ALA A O 1
ATOM 1491 N N . VAL A 1 183 ? 7.789 -6.198 -47.988 1.00 97.31 183 VAL A N 1
ATOM 1492 C CA . VAL A 1 183 ? 7.735 -5.613 -49.334 1.00 97.31 183 VAL A CA 1
ATOM 1493 C C . VAL A 1 183 ? 8.952 -4.728 -49.581 1.00 97.31 183 VAL A C 1
ATOM 1495 O O . VAL A 1 183 ? 9.656 -4.933 -50.570 1.00 97.31 183 VAL A O 1
ATOM 1498 N N . VAL A 1 184 ? 9.242 -3.795 -48.667 1.00 96.62 184 VAL A N 1
ATOM 1499 C CA . VAL A 1 184 ? 10.369 -2.859 -48.830 1.00 96.62 184 VAL A CA 1
ATOM 1500 C C . VAL A 1 184 ? 11.724 -3.560 -48.732 1.00 96.62 184 VAL A C 1
ATOM 1502 O O . VAL A 1 184 ? 12.641 -3.220 -49.480 1.00 96.62 184 VAL A O 1
ATOM 1505 N N . LEU A 1 185 ? 11.857 -4.579 -47.869 1.00 96.75 185 LEU A N 1
ATOM 1506 C CA . LEU A 1 185 ? 13.078 -5.380 -47.806 1.00 96.75 185 LEU A CA 1
ATOM 1507 C C . LEU A 1 185 ? 13.275 -6.156 -49.103 1.00 96.75 185 LEU A C 1
ATOM 1509 O O . LEU A 1 185 ? 14.367 -6.106 -49.660 1.00 96.75 185 LEU A O 1
ATOM 1513 N N . ASN A 1 186 ? 12.239 -6.833 -49.603 1.00 95.81 186 ASN A N 1
ATOM 1514 C CA . ASN A 1 186 ? 12.343 -7.593 -50.844 1.00 95.81 186 ASN A CA 1
ATOM 1515 C C . ASN A 1 186 ? 12.714 -6.691 -52.030 1.00 95.81 186 ASN A C 1
ATOM 1517 O O . ASN A 1 186 ? 13.616 -7.031 -52.788 1.00 95.81 186 ASN A O 1
ATOM 1521 N N . GLU A 1 187 ? 12.087 -5.520 -52.162 1.00 95.19 187 GLU A N 1
ATOM 1522 C CA . GLU A 1 187 ? 12.437 -4.548 -53.205 1.00 95.19 187 GLU A CA 1
ATOM 1523 C C . GLU A 1 187 ? 13.910 -4.120 -53.121 1.00 95.19 187 GLU A C 1
ATOM 1525 O O . GLU A 1 187 ? 14.609 -4.084 -54.135 1.00 95.19 187 GLU A O 1
ATOM 1530 N N . LEU A 1 188 ? 14.418 -3.849 -51.915 1.00 94.00 188 LEU A N 1
ATOM 1531 C CA . LEU A 1 188 ? 15.818 -3.471 -51.733 1.00 94.00 188 LEU A CA 1
ATOM 1532 C C . LEU A 1 188 ? 16.767 -4.623 -52.090 1.00 94.00 188 LEU A C 1
ATOM 1534 O O . LEU A 1 188 ? 17.765 -4.391 -52.769 1.00 94.00 188 LEU A O 1
ATOM 1538 N N . VAL A 1 189 ? 16.447 -5.852 -51.675 1.00 92.31 189 VAL A N 1
ATOM 1539 C CA . VAL A 1 189 ? 17.254 -7.056 -51.945 1.00 92.31 189 VAL A CA 1
ATOM 1540 C C . VAL A 1 189 ? 17.365 -7.317 -53.447 1.00 92.31 189 VAL A C 1
ATOM 1542 O O . VAL A 1 189 ? 18.464 -7.563 -53.937 1.00 92.31 189 VAL A O 1
ATOM 1545 N N . GLN A 1 190 ? 16.259 -7.214 -54.191 1.00 92.06 190 GLN A N 1
ATOM 1546 C CA . GLN A 1 190 ? 16.242 -7.443 -55.644 1.00 92.06 190 GLN A CA 1
ATOM 1547 C C . GLN A 1 190 ? 17.050 -6.397 -56.429 1.00 92.06 190 GLN A C 1
ATOM 1549 O O . GLN A 1 190 ? 17.505 -6.670 -57.538 1.00 92.06 190 GLN A O 1
ATOM 1554 N N . ASN A 1 191 ? 17.258 -5.209 -55.857 1.00 92.94 191 ASN A N 1
ATOM 1555 C CA . ASN A 1 191 ? 18.043 -4.136 -56.467 1.00 92.94 191 ASN A CA 1
ATOM 1556 C C . ASN A 1 191 ? 19.556 -4.240 -56.186 1.00 92.94 191 ASN A C 1
ATOM 1558 O O . ASN A 1 191 ? 20.327 -3.403 -56.667 1.00 92.94 191 ASN A O 1
ATOM 1562 N N . LEU A 1 192 ? 20.010 -5.240 -55.421 1.00 91.44 192 LEU A N 1
ATOM 1563 C CA . LEU A 1 192 ? 21.436 -5.480 -55.199 1.00 91.44 192 LEU A CA 1
ATOM 1564 C C . LEU A 1 192 ? 22.060 -6.143 -56.434 1.00 91.44 192 LEU A C 1
ATOM 1566 O O . LEU A 1 192 ? 21.691 -7.247 -56.822 1.00 91.44 192 LEU A O 1
ATOM 1570 N N . SER A 1 193 ? 23.039 -5.478 -57.047 1.00 86.25 193 SER A N 1
ATOM 1571 C CA . SER A 1 193 ? 23.686 -5.955 -58.277 1.00 86.25 193 SER A CA 1
ATOM 1572 C C . SER A 1 193 ? 24.654 -7.122 -58.057 1.00 86.25 193 SER A C 1
ATOM 1574 O O . SER A 1 193 ? 24.868 -7.916 -58.971 1.00 86.25 193 SER A O 1
ATOM 1576 N N . VAL A 1 194 ? 25.252 -7.223 -56.866 1.00 86.81 194 VAL A N 1
ATOM 1577 C CA . VAL A 1 194 ? 26.187 -8.286 -56.475 1.00 86.81 194 VAL A CA 1
ATOM 1578 C C . VAL A 1 194 ? 25.936 -8.647 -55.012 1.00 86.81 194 VAL A C 1
ATOM 1580 O O . VAL A 1 194 ? 26.082 -7.806 -54.128 1.00 86.81 194 VAL A O 1
ATOM 1583 N N . CYS A 1 195 ? 25.577 -9.903 -54.757 1.00 88.12 195 CYS A N 1
ATOM 1584 C CA . CYS A 1 195 ? 25.383 -10.459 -53.421 1.00 88.12 195 CYS A CA 1
ATOM 1585 C C . CYS A 1 195 ? 25.862 -11.920 -53.438 1.00 88.12 195 CYS A C 1
ATOM 1587 O O . CYS A 1 195 ? 25.377 -12.680 -54.284 1.00 88.12 195 CYS A O 1
ATOM 1589 N N . PRO A 1 196 ? 26.835 -12.322 -52.599 1.00 92.00 196 PRO A N 1
ATOM 1590 C CA . PRO A 1 196 ? 27.246 -13.720 -52.524 1.00 92.00 196 PRO A CA 1
ATOM 1591 C C . PRO A 1 196 ? 26.131 -14.618 -51.965 1.00 92.00 196 PRO A C 1
ATOM 1593 O O . PRO A 1 196 ? 25.108 -14.149 -51.462 1.00 92.00 196 PRO A O 1
ATOM 1596 N N . GLU A 1 197 ? 26.308 -15.931 -52.116 1.00 93.50 197 GLU A N 1
ATOM 1597 C CA . GLU A 1 197 ? 25.274 -16.925 -51.807 1.00 93.50 197 GLU A CA 1
ATOM 1598 C C . GLU A 1 197 ? 24.838 -16.880 -50.335 1.00 93.50 197 GLU A C 1
ATOM 1600 O O . GLU A 1 197 ? 23.639 -16.824 -50.063 1.00 93.50 197 GLU A O 1
ATOM 1605 N N . ASP A 1 198 ? 25.788 -16.814 -49.400 1.00 94.31 198 ASP A N 1
ATOM 1606 C CA . ASP A 1 198 ? 25.513 -16.811 -47.958 1.00 94.31 198 ASP A CA 1
ATOM 1607 C C . ASP A 1 198 ? 24.664 -15.597 -47.534 1.00 94.31 198 ASP A C 1
ATOM 1609 O O . ASP A 1 198 ? 23.658 -15.739 -46.830 1.00 94.31 198 ASP A O 1
ATOM 1613 N N . GLU A 1 199 ? 25.019 -14.393 -47.992 1.00 94.81 199 GLU A N 1
ATOM 1614 C CA . GLU A 1 199 ? 24.256 -13.171 -47.735 1.00 94.81 199 GLU A CA 1
ATOM 1615 C C . GLU A 1 199 ? 22.864 -13.227 -48.379 1.00 94.81 199 GLU A C 1
ATOM 1617 O O . GLU A 1 199 ? 21.872 -12.847 -47.749 1.00 94.81 199 GLU A O 1
ATOM 1622 N N . SER A 1 200 ? 22.771 -13.751 -49.604 1.00 94.69 200 SER A N 1
ATOM 1623 C CA . SER A 1 200 ? 21.509 -13.905 -50.333 1.00 94.69 200 SER A CA 1
ATOM 1624 C C . SER A 1 200 ? 20.546 -14.874 -49.635 1.00 94.69 200 SER A C 1
ATOM 1626 O O . SER A 1 200 ? 19.350 -14.582 -49.513 1.00 94.69 200 SER A O 1
ATOM 1628 N N . ILE A 1 201 ? 21.059 -15.992 -49.105 1.00 96.75 201 ILE A N 1
ATOM 1629 C CA . ILE A 1 201 ? 20.282 -16.967 -48.324 1.00 96.75 201 ILE A CA 1
ATOM 1630 C C . ILE A 1 201 ? 19.688 -16.298 -47.082 1.00 96.75 201 ILE A C 1
ATOM 1632 O O . ILE A 1 201 ? 18.486 -16.422 -46.831 1.00 96.75 201 ILE A O 1
ATOM 1636 N N . ILE A 1 202 ? 20.502 -15.553 -46.328 1.00 97.31 202 ILE A N 1
ATOM 1637 C CA . ILE A 1 202 ? 20.054 -14.856 -45.114 1.00 97.31 202 ILE A CA 1
ATOM 1638 C C . ILE A 1 202 ? 18.971 -13.823 -45.448 1.00 97.31 202 ILE A C 1
ATOM 1640 O O . ILE A 1 202 ? 17.906 -13.807 -44.827 1.00 97.31 202 ILE A O 1
ATOM 1644 N N . MET A 1 203 ? 19.206 -12.981 -46.455 1.00 95.31 203 MET A N 1
ATOM 1645 C CA . MET A 1 203 ? 18.263 -11.930 -46.837 1.00 95.31 203 MET A CA 1
ATOM 1646 C C . MET A 1 203 ? 16.931 -12.497 -47.350 1.00 95.31 203 MET A C 1
ATOM 1648 O O . MET A 1 203 ? 15.866 -11.983 -47.002 1.00 95.31 203 MET A O 1
ATOM 1652 N N . SER A 1 204 ? 16.972 -13.594 -48.109 1.00 94.94 204 SER A N 1
ATOM 1653 C CA . SER A 1 204 ? 15.767 -14.300 -48.565 1.00 94.94 204 SER A CA 1
ATOM 1654 C C . SER A 1 204 ? 15.011 -14.942 -47.397 1.00 94.94 204 SER A C 1
ATOM 1656 O O . SER A 1 204 ? 13.781 -14.881 -47.338 1.00 94.94 204 SER A O 1
ATOM 1658 N N . SER A 1 205 ? 15.737 -15.505 -46.426 1.00 97.75 205 SER A N 1
ATOM 1659 C CA . SER A 1 205 ? 15.164 -16.062 -45.195 1.00 97.75 205 SER A CA 1
ATOM 1660 C C . SER A 1 205 ? 14.386 -15.011 -44.393 1.00 97.75 205 SER A C 1
ATOM 1662 O O . SER A 1 205 ? 13.296 -15.303 -43.895 1.00 97.75 205 SER A O 1
ATOM 1664 N N . PHE A 1 206 ? 14.871 -13.763 -44.333 1.00 98.19 206 PHE A N 1
ATOM 1665 C CA . PHE A 1 206 ? 14.144 -12.665 -43.687 1.00 98.19 206 PHE A CA 1
ATOM 1666 C C . PHE A 1 206 ? 12.784 -12.411 -44.338 1.00 98.19 206 PHE A C 1
ATOM 1668 O O . PHE A 1 206 ? 11.771 -12.370 -43.639 1.00 98.19 206 PHE A O 1
ATOM 1675 N N . VAL A 1 207 ? 12.743 -12.278 -45.667 1.00 97.62 207 VAL A N 1
ATOM 1676 C CA . VAL A 1 207 ? 11.496 -12.023 -46.410 1.00 97.62 207 VAL A CA 1
ATOM 1677 C C . VAL A 1 207 ? 10.509 -13.180 -46.236 1.00 97.62 207 VAL A C 1
ATOM 1679 O O . VAL A 1 207 ? 9.337 -12.949 -45.931 1.00 97.62 207 VAL A O 1
ATOM 1682 N N . ASN A 1 208 ? 10.980 -14.423 -46.349 1.00 97.56 208 ASN A N 1
ATOM 1683 C CA . ASN A 1 208 ? 10.147 -15.614 -46.160 1.00 97.56 208 ASN A CA 1
ATOM 1684 C C . ASN A 1 208 ? 9.569 -15.689 -44.741 1.00 97.56 208 ASN A C 1
ATOM 1686 O O . ASN A 1 208 ? 8.380 -15.941 -44.562 1.00 97.56 208 ASN A O 1
ATOM 1690 N N . THR A 1 209 ? 10.396 -15.412 -43.730 1.00 98.31 209 THR A N 1
ATOM 1691 C CA . THR A 1 209 ? 9.959 -15.404 -42.331 1.00 98.31 209 THR A CA 1
ATOM 1692 C C . THR A 1 209 ? 8.879 -14.350 -42.112 1.00 98.31 209 THR A C 1
ATOM 1694 O O . THR A 1 209 ? 7.817 -14.671 -41.588 1.00 98.31 209 THR A O 1
ATOM 1697 N N . MET A 1 210 ? 9.093 -13.111 -42.565 1.00 98.44 210 MET A N 1
ATOM 1698 C CA . MET A 1 210 ? 8.130 -12.024 -42.368 1.00 98.44 210 MET A CA 1
ATOM 1699 C C . MET A 1 210 ? 6.801 -12.267 -43.093 1.00 98.44 210 MET A C 1
ATOM 1701 O O . MET A 1 210 ? 5.744 -12.070 -42.501 1.00 98.44 210 MET A O 1
ATOM 1705 N N . THR A 1 211 ? 6.835 -12.729 -44.347 1.00 97.56 211 THR A N 1
ATOM 1706 C CA . THR A 1 211 ? 5.618 -13.000 -45.140 1.00 97.56 211 THR A CA 1
ATOM 1707 C C . THR A 1 211 ? 4.800 -14.180 -44.619 1.00 97.56 211 THR A C 1
ATOM 1709 O O . THR A 1 211 ? 3.596 -14.233 -44.862 1.00 97.56 211 THR A O 1
ATOM 1712 N N . SER A 1 212 ? 5.421 -15.104 -43.880 1.00 97.50 212 SER A N 1
ATOM 1713 C CA . SER A 1 212 ? 4.719 -16.227 -43.248 1.00 97.50 212 SER A CA 1
ATOM 1714 C C . SER A 1 212 ? 3.885 -15.831 -42.023 1.00 97.50 212 SER A C 1
ATOM 1716 O O . SER A 1 212 ? 3.072 -16.631 -41.558 1.00 97.50 212 SER A O 1
ATOM 1718 N N . LEU A 1 213 ? 4.061 -14.609 -41.506 1.00 98.25 213 LEU A N 1
ATOM 1719 C CA . LEU A 1 213 ? 3.366 -14.148 -40.310 1.00 98.25 213 LEU A CA 1
ATOM 1720 C C . LEU A 1 213 ? 1.926 -13.725 -40.610 1.00 98.25 213 LEU A C 1
ATOM 1722 O O . LEU A 1 213 ? 1.637 -13.087 -41.622 1.00 98.25 213 LEU A O 1
ATOM 1726 N N . SER A 1 214 ? 1.017 -14.003 -39.677 1.00 97.56 214 SER A N 1
ATOM 1727 C CA . SER A 1 214 ? -0.36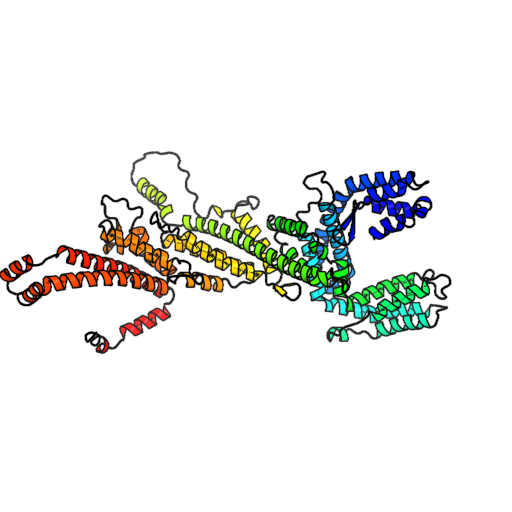8 -13.538 -39.762 1.00 97.56 214 SER A CA 1
ATOM 1728 C C . SER A 1 214 ? -0.964 -13.210 -38.396 1.00 97.56 214 SER A C 1
ATOM 1730 O O . SER A 1 214 ? -0.575 -13.757 -37.366 1.00 97.56 214 SER A O 1
ATOM 1732 N N . VAL A 1 215 ? -1.980 -12.341 -38.383 1.00 97.56 215 VAL A N 1
ATOM 1733 C CA . VAL A 1 215 ? -2.715 -11.993 -37.151 1.00 97.56 215 VAL A CA 1
ATOM 1734 C C . VAL A 1 215 ? -3.363 -13.204 -36.480 1.00 97.56 215 VAL A C 1
ATOM 1736 O O . VAL A 1 215 ? -3.592 -13.170 -35.274 1.00 97.56 215 VAL A O 1
ATOM 1739 N N . LYS A 1 216 ? -3.623 -14.276 -37.239 1.00 97.50 216 LYS A N 1
ATOM 1740 C CA . LYS A 1 216 ? -4.233 -15.500 -36.728 1.00 97.50 216 LYS A CA 1
ATOM 1741 C C . LYS A 1 216 ? -3.355 -16.171 -35.667 1.00 97.50 216 LYS A C 1
ATOM 1743 O O . LYS A 1 216 ? -3.870 -16.580 -34.637 1.00 97.50 216 LYS A O 1
ATOM 1748 N N . GLN A 1 217 ? -2.039 -16.161 -35.863 1.00 97.75 217 GLN A N 1
ATOM 1749 C CA . GLN A 1 217 ? -1.070 -16.711 -34.910 1.00 97.75 217 GLN A CA 1
ATOM 1750 C C . GLN A 1 217 ? -1.092 -15.966 -33.568 1.00 97.75 217 GLN A C 1
ATOM 1752 O O . GLN A 1 217 ? -0.953 -16.570 -32.509 1.00 97.75 217 GLN A O 1
ATOM 1757 N N . VAL A 1 218 ? -1.322 -14.646 -33.596 1.00 97.12 218 VAL A N 1
ATOM 1758 C CA . VAL A 1 218 ? -1.467 -13.833 -32.376 1.00 97.12 218 VAL A CA 1
ATOM 1759 C C . VAL A 1 218 ? -2.787 -14.143 -31.670 1.00 97.12 218 VAL A C 1
ATOM 1761 O O . VAL A 1 218 ? -2.815 -14.259 -30.449 1.00 97.12 218 VAL A O 1
ATOM 1764 N N . GLU A 1 219 ? -3.880 -14.291 -32.424 1.00 96.31 219 GLU A N 1
ATOM 1765 C CA . GLU A 1 219 ? -5.193 -14.671 -31.877 1.00 96.31 219 GLU A CA 1
ATOM 1766 C C . GLU A 1 219 ? -5.179 -16.074 -31.253 1.00 96.31 219 GLU A C 1
ATOM 1768 O O . GLU A 1 219 ? -5.858 -16.299 -30.253 1.00 96.31 219 GLU A O 1
ATOM 1773 N N . ASP A 1 220 ? -4.372 -16.983 -31.806 1.00 97.38 220 ASP A N 1
ATOM 1774 C CA . ASP A 1 220 ? -4.158 -18.337 -31.286 1.00 97.38 220 ASP A CA 1
ATOM 1775 C C . ASP A 1 220 ? -3.151 -18.391 -30.124 1.00 97.38 220 ASP A C 1
ATOM 1777 O O . ASP A 1 220 ? -2.999 -19.434 -29.486 1.00 97.38 220 ASP A O 1
ATOM 1781 N N . GLY A 1 221 ? -2.496 -17.270 -29.803 1.00 96.00 221 GLY A N 1
ATOM 1782 C CA . GLY A 1 221 ? -1.530 -17.183 -28.710 1.00 96.00 221 GLY A CA 1
ATOM 1783 C C . GLY A 1 221 ? -0.238 -17.959 -28.976 1.00 96.00 221 GLY A C 1
ATOM 1784 O O . GLY A 1 221 ? 0.352 -18.496 -28.038 1.00 96.00 221 GLY A O 1
ATOM 1785 N N . GLU A 1 222 ? 0.195 -18.042 -30.237 1.00 97.00 222 GLU A N 1
ATOM 1786 C CA . GLU A 1 222 ? 1.451 -18.698 -30.599 1.00 97.00 222 GLU A CA 1
ATOM 1787 C C . GLU A 1 222 ? 2.660 -18.020 -29.939 1.00 97.00 222 GLU A C 1
ATOM 1789 O O . GLU A 1 222 ? 2.732 -16.797 -29.781 1.00 97.00 222 GLU A O 1
ATOM 1794 N N . VAL A 1 223 ? 3.651 -18.835 -29.578 1.00 96.94 223 VAL A N 1
ATOM 1795 C CA . VAL A 1 223 ? 4.937 -18.352 -29.071 1.00 96.94 223 VAL A CA 1
ATOM 1796 C C . VAL A 1 223 ? 5.873 -18.149 -30.256 1.00 96.94 223 VAL A C 1
ATOM 1798 O O . VAL A 1 223 ? 6.377 -19.108 -30.838 1.00 96.94 223 VAL A O 1
ATOM 1801 N N . PHE A 1 224 ? 6.095 -16.888 -30.611 1.00 98.00 224 PHE A N 1
ATOM 1802 C CA . PHE A 1 224 ? 7.022 -16.499 -31.670 1.00 98.00 224 PHE A CA 1
ATOM 1803 C C . PHE A 1 224 ? 8.484 -16.633 -31.215 1.00 98.00 224 PHE A C 1
ATOM 1805 O O . PHE A 1 224 ? 8.792 -16.448 -30.038 1.00 98.00 224 PHE A O 1
ATOM 1812 N N . ASP A 1 225 ? 9.392 -16.904 -32.157 1.00 98.06 225 ASP A N 1
ATOM 1813 C CA . ASP A 1 225 ? 10.838 -16.930 -31.911 1.00 98.06 225 ASP A CA 1
ATOM 1814 C C . ASP A 1 225 ? 11.605 -16.351 -33.104 1.00 98.06 225 ASP A C 1
ATOM 1816 O O . ASP A 1 225 ? 11.747 -16.984 -34.151 1.00 98.06 225 ASP A O 1
ATOM 1820 N N . PHE A 1 226 ? 12.134 -15.140 -32.933 1.00 98.50 226 PHE A N 1
ATOM 1821 C CA . PHE A 1 226 ? 12.946 -14.450 -33.936 1.00 98.50 226 PHE A CA 1
ATOM 1822 C C . PHE A 1 226 ? 14.424 -14.358 -33.537 1.00 98.50 226 PHE A C 1
ATOM 1824 O O . PHE A 1 226 ? 15.177 -13.572 -34.121 1.00 98.50 226 PHE A O 1
ATOM 1831 N N . ARG A 1 227 ? 14.888 -15.166 -32.571 1.00 98.12 227 ARG A N 1
ATOM 1832 C CA . ARG A 1 227 ? 16.301 -15.173 -32.149 1.00 98.12 227 ARG A CA 1
ATOM 1833 C C . ARG A 1 227 ? 17.233 -15.513 -33.309 1.00 98.12 227 ARG A C 1
ATOM 1835 O O . ARG A 1 227 ? 18.255 -14.848 -33.472 1.00 98.12 227 ARG A O 1
ATOM 1842 N N . GLY A 1 228 ? 16.849 -16.487 -34.140 1.00 98.12 228 GLY A N 1
ATOM 1843 C CA . GLY A 1 228 ? 17.575 -16.849 -35.362 1.00 98.12 228 GLY A CA 1
ATOM 1844 C C . GLY A 1 228 ? 17.711 -15.663 -36.318 1.00 98.12 228 GLY A C 1
ATOM 1845 O O . GLY A 1 228 ? 18.826 -15.252 -36.622 1.00 98.12 228 GLY A O 1
ATOM 1846 N N . MET A 1 229 ? 16.589 -15.028 -36.673 1.00 98.44 229 MET A N 1
ATOM 1847 C CA . MET A 1 229 ? 16.554 -13.856 -37.558 1.00 98.44 229 MET A CA 1
ATOM 1848 C C . MET A 1 229 ? 17.413 -12.692 -37.037 1.00 98.44 229 MET A C 1
ATOM 1850 O O . MET A 1 229 ? 18.170 -12.086 -37.796 1.00 98.44 229 MET A O 1
ATOM 1854 N N . ARG A 1 230 ? 17.337 -12.385 -35.734 1.00 98.62 230 ARG A N 1
ATOM 1855 C CA . ARG A 1 230 ? 18.158 -11.330 -35.113 1.00 98.62 230 ARG A CA 1
ATOM 1856 C C . ARG A 1 230 ? 19.649 -11.653 -35.163 1.00 98.62 230 ARG A C 1
ATOM 1858 O O . ARG A 1 230 ? 20.458 -10.766 -35.437 1.00 98.62 230 ARG A O 1
ATOM 1865 N N . LEU A 1 231 ? 20.017 -12.906 -34.902 1.00 98.44 231 LEU A N 1
ATOM 1866 C CA . LEU A 1 231 ? 21.408 -13.344 -34.944 1.00 98.44 231 LEU A CA 1
ATOM 1867 C C . LEU A 1 231 ? 21.947 -13.385 -36.378 1.00 98.44 231 LEU A C 1
ATOM 1869 O O . LEU A 1 231 ? 23.093 -13.009 -36.599 1.00 98.44 231 LEU A O 1
ATOM 1873 N N . ASP A 1 232 ? 21.130 -13.765 -37.354 1.00 98.50 232 ASP A N 1
ATOM 1874 C CA . ASP A 1 232 ? 21.510 -13.749 -38.766 1.00 98.50 232 ASP A CA 1
ATOM 1875 C C . ASP A 1 232 ? 21.698 -12.327 -39.291 1.00 98.50 232 ASP A C 1
ATOM 1877 O O . ASP A 1 232 ? 22.641 -12.079 -40.040 1.00 98.50 232 ASP A O 1
ATOM 1881 N N . TRP A 1 233 ? 20.902 -11.354 -38.830 1.00 98.38 233 TRP A N 1
ATOM 1882 C CA . TRP A 1 233 ? 21.194 -9.947 -39.116 1.00 98.38 233 TRP A CA 1
ATOM 1883 C C . TRP A 1 233 ? 22.546 -9.527 -38.531 1.00 98.38 233 TRP A C 1
ATOM 1885 O O . TRP A 1 233 ? 23.311 -8.800 -39.165 1.00 98.38 233 TRP A O 1
ATOM 1895 N N . PHE A 1 234 ? 22.883 -10.003 -37.334 1.00 98.25 234 PHE A N 1
ATOM 1896 C CA . PHE A 1 234 ? 24.188 -9.730 -36.743 1.00 98.25 234 PHE A CA 1
ATOM 1897 C C . PHE A 1 234 ? 25.333 -10.408 -37.526 1.00 98.25 234 PHE A C 1
ATOM 1899 O O . PHE A 1 234 ? 26.362 -9.781 -37.782 1.00 98.25 234 PHE A O 1
ATOM 1906 N N . ARG A 1 235 ? 25.148 -11.647 -37.997 1.00 98.00 235 ARG A N 1
ATOM 1907 C CA . ARG A 1 235 ? 26.107 -12.319 -38.893 1.00 98.00 235 ARG A CA 1
ATOM 1908 C C . ARG A 1 235 ? 26.285 -11.554 -40.200 1.00 98.00 235 ARG A C 1
ATOM 1910 O O . ARG A 1 235 ? 27.418 -11.293 -40.591 1.00 98.00 235 ARG A O 1
ATOM 1917 N N . LEU A 1 236 ? 25.188 -11.120 -40.819 1.00 97.50 236 LEU A N 1
ATOM 1918 C CA . LEU A 1 236 ? 25.218 -10.355 -42.062 1.00 97.50 236 LEU A CA 1
ATOM 1919 C C . LEU A 1 236 ? 25.971 -9.030 -41.891 1.00 97.50 236 LEU A C 1
ATOM 1921 O O . LEU A 1 236 ? 26.767 -8.665 -42.753 1.00 97.50 236 LEU A O 1
ATOM 1925 N N . GLN A 1 237 ? 25.803 -8.341 -40.757 1.00 97.81 237 GLN A N 1
ATOM 1926 C CA . GLN A 1 237 ? 26.623 -7.169 -40.429 1.00 97.81 237 GLN A CA 1
ATOM 1927 C C . GLN A 1 237 ? 28.117 -7.512 -40.383 1.00 97.81 237 GLN A C 1
ATOM 1929 O O . GLN A 1 237 ? 28.922 -6.748 -40.908 1.00 97.81 237 GLN A O 1
ATOM 1934 N N . ALA A 1 238 ? 28.504 -8.651 -39.802 1.00 97.19 238 ALA A N 1
ATOM 1935 C CA . ALA A 1 238 ? 29.902 -9.078 -39.771 1.00 97.19 238 ALA A CA 1
ATOM 1936 C C . ALA A 1 238 ? 30.443 -9.383 -41.179 1.00 97.19 238 ALA A C 1
ATOM 1938 O O . ALA A 1 238 ? 31.536 -8.928 -41.516 1.00 97.19 238 ALA A O 1
ATOM 1939 N N . TYR A 1 239 ? 29.671 -10.081 -42.017 1.00 96.56 239 TYR A N 1
ATOM 1940 C CA . TYR A 1 239 ? 30.064 -10.417 -43.393 1.00 96.56 239 TYR A CA 1
ATOM 1941 C C . TYR A 1 239 ? 30.251 -9.169 -44.260 1.00 96.56 239 TYR A C 1
ATOM 1943 O O . TYR A 1 239 ? 31.205 -9.073 -45.026 1.00 96.56 239 TYR A O 1
ATOM 1951 N N . THR A 1 240 ? 29.389 -8.171 -44.072 1.00 96.00 240 THR A N 1
ATOM 1952 C CA . THR A 1 240 ? 29.321 -6.984 -44.937 1.00 96.00 240 THR A CA 1
ATOM 1953 C C . THR A 1 240 ? 30.091 -5.767 -44.414 1.00 96.00 240 THR A C 1
ATOM 1955 O O . THR A 1 240 ? 30.179 -4.753 -45.109 1.00 96.00 240 THR A O 1
ATOM 1958 N N . SER A 1 241 ? 30.665 -5.833 -43.205 1.00 97.31 241 SER A N 1
ATOM 1959 C CA . SER A 1 241 ? 31.412 -4.712 -42.597 1.00 97.31 241 SER A CA 1
ATOM 1960 C C . SER A 1 241 ? 32.933 -4.890 -42.612 1.00 97.31 241 SER A C 1
ATOM 1962 O O . SER A 1 241 ? 33.661 -3.965 -42.243 1.00 97.31 241 SER A O 1
ATOM 1964 N N . VAL A 1 242 ? 33.441 -6.057 -43.020 1.00 96.56 242 VAL A N 1
ATOM 1965 C CA . VAL A 1 242 ? 34.887 -6.278 -43.176 1.00 96.56 242 VAL A CA 1
ATOM 1966 C C . VAL A 1 242 ? 35.421 -5.622 -44.450 1.00 96.56 242 VAL A C 1
ATOM 1968 O O . VAL A 1 242 ? 34.720 -5.449 -45.447 1.00 96.56 242 VAL A O 1
ATOM 1971 N N . SER A 1 243 ? 36.706 -5.260 -44.440 1.00 94.50 243 SER A N 1
ATOM 1972 C CA . SER A 1 243 ? 37.352 -4.676 -45.618 1.00 94.50 243 SER A CA 1
ATOM 1973 C C . SER A 1 243 ? 37.284 -5.633 -46.810 1.00 94.50 243 SER A C 1
ATOM 1975 O O . SER A 1 243 ? 37.638 -6.802 -46.654 1.00 94.50 243 SER A O 1
ATOM 1977 N N . LYS A 1 244 ? 36.948 -5.118 -48.002 1.00 92.75 244 LYS A N 1
ATOM 1978 C CA . LYS A 1 244 ? 36.838 -5.897 -49.253 1.00 92.75 244 LYS A CA 1
ATOM 1979 C C . LYS A 1 244 ? 35.702 -6.934 -49.255 1.00 92.75 244 LYS A C 1
ATOM 1981 O O . LYS A 1 244 ? 35.761 -7.875 -50.043 1.00 92.75 244 LYS A O 1
ATOM 1986 N N . ALA A 1 245 ? 34.684 -6.769 -48.406 1.00 93.75 245 ALA A N 1
ATOM 1987 C CA . ALA A 1 245 ? 33.442 -7.527 -48.532 1.00 93.75 245 ALA A CA 1
ATOM 1988 C C . ALA A 1 245 ? 32.824 -7.312 -49.925 1.00 93.75 245 ALA A C 1
ATOM 1990 O O . ALA A 1 245 ? 32.834 -6.193 -50.443 1.00 93.75 245 ALA A O 1
ATOM 1991 N N . SER A 1 246 ? 32.299 -8.381 -50.532 1.00 92.69 246 SER A N 1
ATOM 1992 C CA . SER A 1 246 ? 31.669 -8.298 -51.859 1.00 92.69 246 SER A CA 1
ATOM 1993 C C . SER A 1 246 ? 30.380 -7.475 -51.825 1.00 92.69 246 SER A C 1
ATOM 1995 O O . SER A 1 246 ? 30.085 -6.772 -52.787 1.00 92.69 246 SER A O 1
ATOM 1997 N N . LEU A 1 247 ? 29.638 -7.554 -50.717 1.00 93.88 247 LEU A N 1
ATOM 1998 C CA . LEU A 1 247 ? 28.542 -6.656 -50.381 1.00 93.88 247 LEU A CA 1
ATOM 1999 C C . LEU A 1 247 ? 28.988 -5.789 -49.199 1.00 93.88 247 LEU A C 1
ATOM 2001 O O . LEU A 1 247 ? 29.224 -6.295 -48.105 1.00 93.88 247 LEU A O 1
ATOM 2005 N N . SER A 1 248 ? 29.125 -4.485 -49.419 1.00 94.56 248 SER A N 1
ATOM 2006 C CA . SER A 1 248 ? 29.656 -3.543 -48.428 1.00 94.56 248 SER A CA 1
ATOM 2007 C C . SER A 1 248 ? 28.529 -2.760 -47.756 1.00 94.56 248 SER A C 1
ATOM 2009 O O . SER A 1 248 ? 27.853 -1.943 -48.383 1.00 94.56 248 SER A O 1
ATOM 2011 N N . LEU A 1 249 ? 28.339 -2.942 -46.448 1.00 95.56 249 LEU A N 1
ATOM 2012 C CA . LEU A 1 249 ? 27.307 -2.213 -45.698 1.00 95.56 249 LEU A CA 1
ATOM 2013 C C . LEU A 1 249 ? 27.566 -0.697 -45.669 1.00 95.56 249 LEU A C 1
ATOM 2015 O O . LEU A 1 249 ? 26.631 0.096 -45.544 1.00 95.56 249 LEU A O 1
ATOM 2019 N N . ALA A 1 250 ? 28.831 -0.285 -45.805 1.00 95.31 250 ALA A N 1
ATOM 2020 C CA . ALA A 1 250 ? 29.210 1.122 -45.875 1.00 95.31 250 ALA A CA 1
ATOM 2021 C C . ALA A 1 250 ? 28.620 1.821 -47.113 1.00 95.31 250 ALA A C 1
ATOM 2023 O O . ALA A 1 250 ? 28.234 2.988 -47.014 1.00 95.31 250 ALA A O 1
ATOM 2024 N N . ASP A 1 251 ? 28.493 1.093 -48.225 1.00 94.25 251 ASP A N 1
ATOM 2025 C CA . ASP A 1 251 ? 27.896 1.577 -49.474 1.00 94.25 251 ASP A CA 1
ATOM 2026 C C . ASP A 1 251 ? 26.363 1.409 -49.475 1.00 94.25 251 ASP A C 1
ATOM 2028 O O . ASP A 1 251 ? 25.646 2.166 -50.128 1.00 94.25 251 ASP A O 1
ATOM 2032 N N . HIS A 1 252 ? 25.840 0.489 -48.656 1.00 94.25 252 HIS A N 1
ATOM 2033 C CA . HIS A 1 252 ? 24.412 0.177 -48.524 1.00 94.25 252 HIS A CA 1
ATOM 2034 C C . HIS A 1 252 ? 23.835 0.564 -47.150 1.00 94.25 252 HIS A C 1
ATOM 2036 O O . HIS A 1 252 ? 23.171 -0.224 -46.476 1.00 94.25 252 HIS A O 1
ATOM 2042 N N . ARG A 1 253 ? 24.048 1.811 -46.715 1.00 95.38 253 ARG A N 1
ATOM 2043 C CA . ARG A 1 253 ? 23.649 2.265 -45.363 1.00 95.38 253 ARG A CA 1
ATOM 2044 C C . ARG A 1 253 ? 22.149 2.162 -45.081 1.00 95.38 253 ARG A C 1
ATOM 2046 O O . ARG A 1 253 ? 21.764 1.933 -43.935 1.00 95.38 253 ARG A O 1
ATOM 2053 N N . GLU A 1 254 ? 21.312 2.341 -46.100 1.00 94.94 254 GLU A N 1
ATOM 2054 C CA . GLU A 1 254 ? 19.85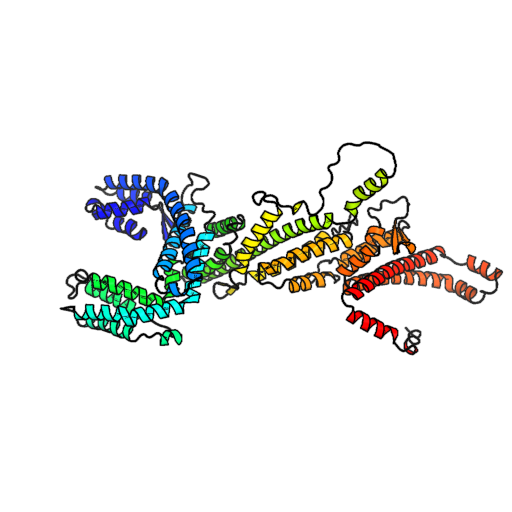3 2.258 -45.958 1.00 94.94 254 GLU A CA 1
ATOM 2055 C C . GLU A 1 254 ? 19.379 0.830 -45.655 1.00 94.94 254 GLU A C 1
ATOM 2057 O O . GLU A 1 254 ? 18.463 0.670 -44.852 1.00 94.94 254 GLU A O 1
ATOM 2062 N N . LEU A 1 255 ? 20.067 -0.203 -46.167 1.00 94.56 255 LEU A N 1
ATOM 2063 C CA . LEU A 1 255 ? 19.806 -1.597 -45.785 1.00 94.56 255 LEU A CA 1
ATOM 2064 C C . LEU A 1 255 ? 20.000 -1.786 -44.278 1.00 94.56 255 LEU A C 1
ATOM 2066 O O . LEU A 1 255 ? 19.130 -2.330 -43.606 1.00 94.56 255 LEU A O 1
ATOM 2070 N N . GLY A 1 256 ? 21.112 -1.286 -43.733 1.00 96.12 256 GLY A N 1
ATOM 2071 C CA . GLY A 1 256 ? 21.392 -1.394 -42.302 1.00 96.12 256 GLY A CA 1
ATOM 2072 C C . GLY A 1 256 ? 20.369 -0.663 -41.433 1.00 96.12 256 GLY A C 1
ATOM 2073 O O . GLY A 1 256 ? 19.919 -1.200 -40.422 1.00 96.12 256 GLY A O 1
ATOM 2074 N N . LYS A 1 257 ? 19.959 0.547 -41.833 1.00 97.12 257 LYS A N 1
ATOM 2075 C CA . LYS A 1 257 ? 18.917 1.304 -41.120 1.00 97.12 257 LYS A CA 1
ATOM 2076 C C . LYS A 1 257 ? 17.574 0.575 -41.144 1.00 97.12 257 LYS A C 1
ATOM 2078 O O . LYS A 1 257 ? 16.967 0.414 -40.090 1.00 97.12 257 LYS A O 1
ATOM 2083 N N . MET A 1 258 ? 17.150 0.111 -42.318 1.00 97.44 258 MET A N 1
ATOM 2084 C CA . MET A 1 258 ? 15.894 -0.613 -42.496 1.00 97.44 258 MET A CA 1
ATOM 2085 C C . MET A 1 258 ? 15.888 -1.919 -41.701 1.00 97.44 258 MET A C 1
ATOM 2087 O O . MET A 1 258 ? 14.952 -2.164 -40.947 1.00 97.44 258 MET A O 1
ATOM 2091 N N . MET A 1 259 ? 16.959 -2.714 -41.774 1.00 98.12 259 MET A N 1
ATOM 2092 C CA . MET A 1 259 ? 17.063 -3.947 -40.992 1.00 98.12 259 MET A CA 1
ATOM 2093 C C . MET A 1 259 ? 17.023 -3.687 -39.487 1.00 98.12 259 MET A C 1
ATOM 2095 O O . MET A 1 259 ? 16.374 -4.436 -38.767 1.00 98.12 259 MET A O 1
ATOM 2099 N N . ASN A 1 260 ? 17.632 -2.608 -38.992 1.00 98.00 260 ASN A N 1
ATOM 2100 C CA . ASN A 1 260 ? 17.526 -2.251 -37.574 1.00 98.00 260 ASN A CA 1
ATOM 2101 C C . ASN A 1 260 ? 16.083 -1.911 -37.159 1.00 98.00 260 ASN A C 1
ATOM 2103 O O . ASN A 1 260 ? 15.664 -2.293 -36.065 1.00 98.00 260 ASN A O 1
ATOM 2107 N N . THR A 1 261 ? 15.309 -1.251 -38.026 1.00 98.38 261 THR A N 1
ATOM 2108 C CA . THR A 1 261 ? 13.869 -1.031 -37.812 1.00 98.38 261 THR A CA 1
ATOM 2109 C C . THR A 1 261 ? 13.099 -2.352 -37.790 1.00 98.38 261 THR A C 1
ATOM 2111 O O . THR A 1 261 ? 12.332 -2.590 -36.859 1.00 98.38 261 THR A O 1
ATOM 2114 N N . ILE A 1 262 ? 13.367 -3.251 -38.739 1.00 98.62 262 ILE A N 1
ATOM 2115 C CA . ILE A 1 262 ? 12.746 -4.583 -38.802 1.00 98.62 262 ILE A CA 1
ATOM 2116 C C . ILE A 1 262 ? 13.063 -5.391 -37.540 1.00 98.62 262 ILE A C 1
ATOM 2118 O O . ILE A 1 262 ? 12.170 -5.972 -36.932 1.00 98.62 262 ILE A O 1
ATOM 2122 N N . ILE A 1 263 ? 14.316 -5.392 -37.081 1.00 98.62 263 ILE A N 1
ATOM 2123 C CA . ILE A 1 263 ? 14.704 -6.079 -35.844 1.00 98.62 263 ILE A CA 1
ATOM 2124 C C . ILE A 1 263 ? 13.999 -5.486 -34.620 1.00 98.62 263 ILE A C 1
ATOM 2126 O O . ILE A 1 263 ? 13.623 -6.231 -33.715 1.00 98.62 263 ILE A O 1
ATOM 2130 N N . PHE A 1 264 ? 13.777 -4.171 -34.575 1.00 98.69 264 PHE A N 1
ATOM 2131 C CA . PHE A 1 264 ? 12.938 -3.590 -33.530 1.00 98.69 264 PHE A CA 1
ATOM 2132 C C . PHE A 1 264 ? 11.502 -4.129 -33.615 1.00 98.69 264 PHE A C 1
ATOM 2134 O O . PHE A 1 264 ? 10.962 -4.543 -32.593 1.00 98.69 264 PHE A O 1
ATOM 2141 N N . HIS A 1 265 ? 10.912 -4.207 -34.812 1.00 98.75 265 HIS A N 1
ATOM 2142 C CA . HIS A 1 265 ? 9.572 -4.767 -35.005 1.00 98.75 265 HIS A CA 1
ATOM 2143 C C . HIS A 1 265 ? 9.477 -6.236 -34.574 1.00 98.75 265 HIS A C 1
ATOM 2145 O O . HIS A 1 265 ? 8.512 -6.588 -33.899 1.00 98.75 265 HIS A O 1
ATOM 2151 N N . THR A 1 266 ? 10.484 -7.077 -34.853 1.00 98.75 266 THR A N 1
ATOM 2152 C CA . THR A 1 266 ? 10.481 -8.469 -34.359 1.00 98.75 266 THR A CA 1
ATOM 2153 C C . THR A 1 266 ? 10.481 -8.522 -32.835 1.00 98.75 266 THR A C 1
ATOM 2155 O O . THR A 1 266 ? 9.677 -9.249 -32.257 1.00 98.75 266 THR A O 1
ATOM 2158 N N . LYS A 1 267 ? 11.280 -7.675 -32.166 1.00 98.69 267 LYS A N 1
ATOM 2159 C CA . LYS A 1 267 ? 11.297 -7.596 -30.695 1.00 98.69 267 LYS A CA 1
ATOM 2160 C C . LYS A 1 267 ? 9.948 -7.182 -30.095 1.00 98.69 267 LYS A C 1
ATOM 2162 O O . LYS A 1 267 ? 9.662 -7.548 -28.956 1.00 98.69 267 LYS A O 1
ATOM 2167 N N . MET A 1 268 ? 9.124 -6.427 -30.824 1.00 98.69 268 MET A N 1
ATOM 2168 C CA . MET A 1 268 ? 7.770 -6.065 -30.381 1.00 98.69 268 MET A CA 1
ATOM 2169 C C . MET A 1 268 ? 6.776 -7.228 -30.455 1.00 98.69 268 MET A C 1
ATOM 2171 O O . MET A 1 268 ? 5.655 -7.103 -29.959 1.00 98.69 268 MET A O 1
ATOM 2175 N N . VAL A 1 269 ? 7.185 -8.350 -31.053 1.00 98.50 269 VAL A N 1
ATOM 2176 C CA . VAL A 1 269 ? 6.393 -9.573 -31.141 1.00 98.50 269 VAL A CA 1
ATOM 2177 C C . VAL A 1 269 ? 6.836 -10.597 -30.089 1.00 98.50 269 VAL A C 1
ATOM 2179 O O . VAL A 1 269 ? 6.007 -11.042 -29.297 1.00 98.50 269 VAL A O 1
ATOM 2182 N N . ASP A 1 270 ? 8.125 -10.948 -30.025 1.00 98.25 270 ASP A N 1
ATOM 2183 C CA . ASP A 1 270 ? 8.618 -12.056 -29.180 1.00 98.25 270 ASP A CA 1
ATOM 2184 C C . ASP A 1 270 ? 9.461 -11.636 -27.958 1.00 98.25 270 ASP A C 1
ATOM 2186 O O . ASP A 1 270 ? 9.611 -12.421 -27.026 1.00 98.25 270 ASP A O 1
ATOM 2190 N N . SER A 1 271 ? 9.975 -10.402 -27.909 1.00 98.38 271 SER A N 1
ATOM 2191 C CA . SER A 1 271 ? 10.932 -9.950 -26.878 1.00 98.38 271 SER A CA 1
ATOM 2192 C C . SER A 1 271 ? 10.407 -8.804 -26.002 1.00 98.38 271 SER A C 1
ATOM 2194 O O . SER A 1 271 ? 11.200 -8.068 -25.416 1.00 98.38 271 SER A O 1
ATOM 2196 N N . LEU A 1 272 ? 9.088 -8.625 -25.857 1.00 98.44 272 LEU A N 1
ATOM 2197 C CA . LEU A 1 272 ? 8.533 -7.543 -25.022 1.00 98.44 272 LEU A CA 1
ATOM 2198 C C . LEU A 1 272 ? 9.039 -7.609 -23.570 1.00 98.44 272 LEU A C 1
ATOM 2200 O O . LEU A 1 272 ? 9.416 -6.585 -23.004 1.00 98.44 272 LEU A O 1
ATOM 2204 N N . VAL A 1 273 ? 9.110 -8.807 -22.982 1.00 97.00 273 VAL A N 1
ATOM 2205 C CA . VAL A 1 273 ? 9.610 -9.006 -21.609 1.00 97.00 273 VAL A CA 1
ATOM 2206 C C . VAL A 1 273 ? 11.096 -8.650 -21.499 1.00 97.00 273 VAL A C 1
ATOM 2208 O O . VAL A 1 273 ? 11.482 -7.910 -20.596 1.00 97.00 273 VAL A O 1
ATOM 2211 N N . GLU A 1 274 ? 11.920 -9.114 -22.440 1.00 97.94 274 GLU A N 1
ATOM 2212 C CA . GLU A 1 274 ? 13.354 -8.794 -22.488 1.00 97.94 274 GLU A CA 1
ATOM 2213 C C . GLU A 1 274 ? 13.584 -7.289 -22.680 1.00 97.94 274 GLU A C 1
ATOM 2215 O O . GLU A 1 274 ? 14.416 -6.694 -21.999 1.00 97.94 274 GLU A O 1
ATOM 2220 N N . MET A 1 275 ? 12.791 -6.643 -23.540 1.00 98.50 275 MET A N 1
ATOM 2221 C CA . MET A 1 275 ? 12.846 -5.199 -23.776 1.00 98.50 275 MET A CA 1
ATOM 2222 C C . MET A 1 275 ? 12.509 -4.390 -22.521 1.00 98.50 275 MET A C 1
ATOM 2224 O O . MET A 1 275 ? 13.125 -3.349 -22.273 1.00 98.50 275 MET A O 1
ATOM 2228 N N . LEU A 1 276 ? 11.565 -4.856 -21.698 1.00 98.62 276 LEU A N 1
ATOM 2229 C CA . LEU A 1 276 ? 11.279 -4.235 -20.405 1.00 98.62 276 LEU A CA 1
ATOM 2230 C C . LEU A 1 276 ? 12.486 -4.331 -19.459 1.00 98.62 276 LEU A C 1
ATOM 2232 O O . LEU A 1 276 ? 12.783 -3.358 -18.766 1.00 98.62 276 LEU A O 1
ATOM 2236 N N . VAL A 1 277 ? 13.198 -5.459 -19.430 1.00 98.56 277 VAL A N 1
ATOM 2237 C CA . VAL A 1 277 ? 14.434 -5.602 -18.637 1.00 98.56 277 VAL A CA 1
ATOM 2238 C C . VAL A 1 277 ? 15.523 -4.668 -19.177 1.00 98.56 277 VAL A C 1
ATOM 2240 O O . VAL A 1 277 ? 16.056 -3.849 -18.433 1.00 98.56 277 VAL A O 1
ATOM 2243 N N . GLU A 1 278 ? 15.785 -4.699 -20.484 1.00 98.44 278 GLU A N 1
ATOM 2244 C CA . GLU A 1 278 ? 16.819 -3.890 -21.146 1.00 98.44 278 GLU A CA 1
ATOM 2245 C C . GLU A 1 278 ? 16.653 -2.381 -20.855 1.00 98.44 278 GLU A C 1
ATOM 2247 O O . GLU A 1 278 ? 17.611 -1.673 -20.511 1.00 98.44 278 GLU A O 1
ATOM 2252 N N . THR A 1 279 ? 15.415 -1.888 -20.938 1.00 98.75 279 THR A N 1
ATOM 2253 C CA . THR A 1 279 ? 15.114 -0.448 -20.887 1.00 98.75 279 THR A CA 1
ATOM 2254 C C . THR A 1 279 ? 14.706 0.070 -19.513 1.00 98.75 279 THR A C 1
ATOM 2256 O O . THR A 1 279 ? 14.813 1.268 -19.279 1.00 98.75 279 THR A O 1
ATOM 2259 N N . SER A 1 280 ? 14.267 -0.783 -18.583 1.00 98.75 280 SER A N 1
ATOM 2260 C CA . SER A 1 280 ? 13.744 -0.320 -17.284 1.00 98.75 280 SER A CA 1
ATOM 2261 C C . SER A 1 280 ? 14.117 -1.166 -16.077 1.00 98.75 280 SER A C 1
ATOM 2263 O O . SER A 1 280 ? 13.578 -0.930 -14.996 1.00 98.75 280 SER A O 1
ATOM 2265 N N . ASP A 1 281 ? 15.043 -2.116 -16.211 1.00 98.75 281 ASP A N 1
ATOM 2266 C CA . ASP A 1 281 ? 15.555 -2.801 -15.031 1.00 98.75 281 ASP A CA 1
ATOM 2267 C C . ASP A 1 281 ? 16.182 -1.810 -14.032 1.00 98.75 281 ASP A C 1
ATOM 2269 O O . ASP A 1 281 ? 16.951 -0.909 -14.383 1.00 98.75 281 ASP A O 1
ATOM 2273 N N . LEU A 1 282 ? 15.819 -2.013 -12.768 1.00 98.88 282 LEU A N 1
ATOM 2274 C CA . LEU A 1 282 ? 16.239 -1.234 -11.605 1.00 98.88 282 LEU A CA 1
ATOM 2275 C C . LEU A 1 282 ? 16.662 -2.161 -10.451 1.00 98.88 282 LEU A C 1
ATOM 2277 O O . LEU A 1 282 ? 16.687 -1.753 -9.291 1.00 98.88 282 LEU A O 1
ATOM 2281 N N . SER A 1 283 ? 17.065 -3.394 -10.776 1.00 98.69 283 SER A N 1
ATOM 2282 C CA . SER A 1 283 ? 17.704 -4.353 -9.862 1.00 98.69 283 SER A CA 1
ATOM 2283 C C . SER A 1 283 ? 18.915 -3.775 -9.111 1.00 98.69 283 SER A C 1
ATOM 2285 O O . SER A 1 283 ? 19.282 -4.262 -8.043 1.00 98.69 283 SER A O 1
ATOM 2287 N N . ILE A 1 284 ? 19.491 -2.680 -9.619 1.00 98.75 284 ILE A N 1
ATOM 2288 C CA . ILE A 1 284 ? 20.542 -1.890 -8.972 1.00 98.75 284 ILE A CA 1
ATOM 2289 C C . ILE A 1 284 ? 20.198 -1.467 -7.535 1.00 98.75 284 ILE A C 1
ATOM 2291 O O . ILE A 1 284 ? 21.097 -1.371 -6.704 1.00 98.75 284 ILE A O 1
ATOM 2295 N N . PHE A 1 285 ? 18.915 -1.273 -7.201 1.00 98.75 285 PHE A N 1
ATOM 2296 C CA . PHE A 1 285 ? 18.491 -0.968 -5.830 1.00 98.75 285 PHE A CA 1
ATOM 2297 C C . PHE A 1 285 ? 18.806 -2.088 -4.828 1.00 98.75 285 PHE A C 1
ATOM 2299 O O . PHE A 1 285 ? 18.927 -1.802 -3.638 1.00 98.75 285 PHE A O 1
ATOM 2306 N N . CYS A 1 286 ? 19.026 -3.327 -5.288 1.00 98.56 286 CYS A N 1
ATOM 2307 C CA . CYS A 1 286 ? 19.527 -4.415 -4.447 1.00 98.56 286 CYS A CA 1
ATOM 2308 C C . CYS A 1 286 ? 20.885 -4.071 -3.811 1.00 98.56 286 CYS A C 1
ATOM 2310 O O . CYS A 1 286 ? 21.127 -4.412 -2.656 1.00 98.56 286 CYS A O 1
ATOM 2312 N N . PHE A 1 287 ? 21.742 -3.356 -4.544 1.00 98.50 287 PHE A N 1
ATOM 2313 C CA . PHE A 1 287 ? 23.090 -2.967 -4.109 1.00 98.50 287 PHE A CA 1
ATOM 2314 C C . PHE A 1 287 ? 23.113 -1.586 -3.437 1.00 98.50 287 PHE A C 1
ATOM 2316 O O . PHE A 1 287 ? 24.027 -1.263 -2.692 1.00 98.50 287 PHE A O 1
ATOM 2323 N N . TYR A 1 288 ? 22.047 -0.801 -3.606 1.00 98.38 288 TYR A N 1
ATOM 2324 C CA . TYR A 1 288 ? 21.838 0.487 -2.938 1.00 98.38 288 TYR A CA 1
ATOM 2325 C C . TYR A 1 288 ? 20.698 0.425 -1.913 1.00 98.38 288 TYR A C 1
ATOM 2327 O O . TYR A 1 288 ? 19.877 1.343 -1.817 1.00 98.38 288 TYR A O 1
ATOM 2335 N N . SER A 1 289 ? 20.622 -0.651 -1.124 1.00 96.00 289 SER A N 1
ATOM 2336 C CA . SER A 1 289 ? 19.455 -0.891 -0.264 1.00 96.00 289 SER A CA 1
ATOM 2337 C C . SER A 1 289 ? 19.230 0.215 0.771 1.00 96.00 289 SER A C 1
ATOM 2339 O O . SER A 1 289 ? 18.094 0.568 1.069 1.00 96.00 289 SER A O 1
ATOM 2341 N N . ARG A 1 290 ? 20.305 0.834 1.276 1.00 97.50 290 ARG A N 1
ATOM 2342 C CA . ARG A 1 290 ? 20.205 1.969 2.206 1.00 97.50 290 ARG A CA 1
ATOM 2343 C C . ARG A 1 290 ? 19.517 3.178 1.568 1.00 97.50 290 ARG A C 1
ATOM 2345 O O . ARG A 1 290 ? 18.683 3.818 2.205 1.00 97.50 290 ARG A O 1
ATOM 2352 N N . ALA A 1 291 ? 19.872 3.507 0.326 1.00 97.56 291 ALA A N 1
ATOM 2353 C CA . ALA A 1 291 ? 19.217 4.582 -0.413 1.00 97.56 291 ALA A CA 1
ATOM 2354 C C . ALA A 1 291 ? 17.772 4.199 -0.757 1.00 97.56 291 ALA A C 1
ATOM 2356 O O . ALA A 1 291 ? 16.881 5.037 -0.638 1.00 97.56 291 ALA A O 1
ATOM 2357 N N . PHE A 1 292 ? 17.537 2.932 -1.104 1.00 98.56 292 PHE A N 1
ATOM 2358 C CA . PHE A 1 292 ? 16.217 2.401 -1.430 1.00 98.56 292 PHE A CA 1
ATOM 2359 C C . PHE A 1 292 ? 15.224 2.552 -0.267 1.00 98.56 292 PHE A C 1
ATOM 2361 O O . PHE A 1 292 ? 14.177 3.179 -0.424 1.00 98.56 292 PHE A O 1
ATOM 2368 N N . GLU A 1 293 ? 15.594 2.079 0.926 1.00 98.50 293 GLU A N 1
ATOM 2369 C CA . GLU A 1 293 ? 14.782 2.195 2.145 1.00 98.50 293 GLU A CA 1
ATOM 2370 C C . GLU A 1 293 ? 14.570 3.665 2.552 1.00 98.50 293 GLU A C 1
ATOM 2372 O O . GLU A 1 293 ? 13.469 4.067 2.929 1.00 98.50 293 GLU A O 1
ATOM 2377 N N . LYS A 1 294 ? 15.596 4.512 2.405 1.00 98.06 294 LYS A N 1
ATOM 2378 C CA . LYS A 1 294 ? 15.492 5.949 2.698 1.00 98.06 294 LYS A CA 1
ATOM 2379 C C . LYS A 1 294 ? 14.538 6.681 1.748 1.00 98.06 294 LYS A C 1
ATOM 2381 O O . LYS A 1 294 ? 13.788 7.554 2.182 1.00 98.06 294 LYS A O 1
ATOM 2386 N N . MET A 1 295 ? 14.579 6.357 0.455 1.00 98.62 295 MET A N 1
ATOM 2387 C CA . MET A 1 295 ? 13.657 6.915 -0.539 1.00 98.62 295 MET A CA 1
ATOM 2388 C C . MET A 1 295 ? 12.213 6.492 -0.247 1.00 98.62 295 MET A C 1
ATOM 2390 O O . MET A 1 295 ? 11.305 7.310 -0.391 1.00 98.62 295 MET A O 1
ATOM 2394 N N . PHE A 1 296 ? 12.007 5.259 0.223 1.00 98.81 296 PHE A N 1
ATOM 2395 C CA . PHE A 1 296 ? 10.699 4.777 0.663 1.00 98.81 296 PHE A CA 1
ATOM 2396 C C . PHE A 1 296 ? 10.174 5.542 1.888 1.00 98.81 296 PHE A C 1
ATOM 2398 O O . PHE A 1 296 ? 9.048 6.036 1.859 1.00 98.81 296 PHE A O 1
ATOM 2405 N N . GLN A 1 297 ? 10.992 5.725 2.929 1.00 98.12 297 GLN A N 1
ATOM 2406 C CA . GLN A 1 297 ? 10.605 6.502 4.118 1.00 98.12 297 GLN A CA 1
ATOM 2407 C C . GLN A 1 297 ? 10.198 7.935 3.748 1.00 98.12 297 GLN A C 1
ATOM 2409 O O . GLN A 1 297 ? 9.123 8.400 4.121 1.00 98.12 297 GLN A O 1
ATOM 2414 N N . GLN A 1 298 ? 11.004 8.604 2.918 1.00 97.38 298 GLN A N 1
ATOM 2415 C CA . GLN A 1 298 ? 10.693 9.946 2.424 1.00 97.38 298 GLN A CA 1
ATOM 2416 C C . GLN A 1 298 ? 9.393 10.000 1.603 1.00 97.38 298 GLN A C 1
ATOM 2418 O O . GLN A 1 298 ? 8.682 11.005 1.645 1.00 97.38 298 GLN A O 1
ATOM 2423 N N . CYS A 1 299 ? 9.084 8.939 0.855 1.00 98.62 299 CYS A N 1
ATOM 2424 C CA . CYS A 1 299 ? 7.834 8.808 0.112 1.00 98.62 299 CYS A CA 1
ATOM 2425 C C . CYS A 1 299 ? 6.626 8.683 1.055 1.00 98.62 299 CYS A C 1
ATOM 2427 O O . CYS A 1 299 ? 5.634 9.378 0.844 1.00 98.62 299 CYS A O 1
ATOM 2429 N N . LEU A 1 300 ? 6.710 7.867 2.113 1.00 97.62 300 LEU A N 1
ATOM 2430 C CA . LEU A 1 300 ? 5.621 7.708 3.085 1.00 97.62 300 LEU A CA 1
ATOM 2431 C C . LEU A 1 300 ? 5.362 8.966 3.925 1.00 97.62 300 LEU A C 1
ATOM 2433 O O . LEU A 1 300 ? 4.209 9.261 4.239 1.00 97.62 300 LEU A O 1
ATOM 2437 N N . GLU A 1 301 ? 6.408 9.718 4.273 1.00 95.19 301 GLU A N 1
ATOM 2438 C CA . GLU A 1 301 ? 6.296 10.951 5.067 1.00 95.19 301 GLU A CA 1
ATOM 2439 C C . GLU A 1 301 ? 5.618 12.107 4.311 1.00 95.19 301 GLU A C 1
ATOM 2441 O O . GLU A 1 301 ? 5.097 13.033 4.937 1.00 95.19 301 GLU A O 1
ATOM 2446 N N . LEU A 1 302 ? 5.620 12.081 2.973 1.00 97.19 302 LEU A N 1
ATOM 2447 C CA . LEU A 1 302 ? 5.064 13.138 2.132 1.00 97.19 302 LEU A CA 1
ATOM 2448 C C . LEU A 1 302 ? 3.734 12.685 1.497 1.00 97.19 302 LEU A C 1
ATOM 2450 O O . LEU A 1 302 ? 3.764 11.912 0.541 1.00 97.19 302 LEU A O 1
ATOM 2454 N N . PRO A 1 303 ? 2.565 13.206 1.930 1.00 95.94 303 PRO A N 1
ATOM 2455 C CA . PRO A 1 303 ? 1.256 12.720 1.473 1.00 95.94 303 PRO A CA 1
ATOM 2456 C C . PRO A 1 303 ? 1.053 12.706 -0.048 1.00 95.94 303 PRO A C 1
ATOM 2458 O O . PRO A 1 303 ? 0.464 11.781 -0.587 1.00 95.94 303 PRO A O 1
ATOM 2461 N N . SER A 1 304 ? 1.574 13.702 -0.768 1.00 96.69 304 SER A N 1
ATOM 2462 C CA . SER A 1 304 ? 1.456 13.758 -2.232 1.00 96.69 304 SER A CA 1
ATOM 2463 C C . SER A 1 304 ? 2.321 12.727 -2.963 1.00 96.69 304 SER A C 1
ATOM 2465 O O . SER A 1 304 ? 2.137 12.516 -4.159 1.00 96.69 304 SER A O 1
ATOM 2467 N N . GLN A 1 305 ? 3.291 12.119 -2.277 1.00 98.56 305 GLN A N 1
ATOM 2468 C CA . GLN A 1 305 ? 4.163 11.081 -2.824 1.00 98.56 305 GLN A CA 1
ATOM 2469 C C . GLN A 1 305 ? 3.843 9.697 -2.270 1.00 98.56 305 GLN A C 1
ATOM 2471 O O . GLN A 1 305 ? 4.115 8.722 -2.965 1.00 98.56 305 GLN A O 1
ATOM 2476 N N . SER A 1 306 ? 3.216 9.586 -1.094 1.00 98.50 306 SER A N 1
ATOM 2477 C CA . SER A 1 306 ? 2.779 8.301 -0.533 1.00 98.50 306 SER A CA 1
ATOM 2478 C C . SER A 1 306 ? 1.808 7.562 -1.461 1.00 98.50 306 SER A C 1
ATOM 2480 O O . SER A 1 306 ? 1.790 6.330 -1.459 1.00 98.50 306 SER A O 1
ATOM 2482 N N . ARG A 1 307 ? 1.110 8.298 -2.340 1.00 98.75 307 ARG A N 1
ATOM 2483 C CA . ARG A 1 307 ? 0.362 7.791 -3.503 1.00 98.75 307 ARG A CA 1
ATOM 2484 C C . ARG A 1 307 ? 1.129 6.775 -4.349 1.00 98.75 307 ARG A C 1
ATOM 2486 O O . ARG A 1 307 ? 0.540 5.850 -4.894 1.00 98.75 307 ARG A O 1
ATOM 2493 N N . TYR A 1 308 ? 2.436 6.962 -4.471 1.00 98.88 308 TYR A N 1
ATOM 2494 C CA . TYR A 1 308 ? 3.311 6.204 -5.359 1.00 98.88 308 TYR A CA 1
ATOM 2495 C C . TYR A 1 308 ? 4.154 5.158 -4.611 1.00 98.88 308 TYR A C 1
ATOM 2497 O O . TYR A 1 308 ? 5.039 4.539 -5.197 1.00 98.88 308 TYR A O 1
ATOM 2505 N N . SER A 1 309 ? 3.896 4.946 -3.316 1.00 98.81 309 SER A N 1
ATOM 2506 C CA . SER A 1 309 ? 4.693 4.061 -2.448 1.00 98.81 309 SER A CA 1
ATOM 2507 C C . SER A 1 309 ? 4.726 2.591 -2.894 1.00 98.81 309 SER A C 1
ATOM 2509 O O . SER A 1 309 ? 5.705 1.902 -2.624 1.00 98.81 309 SER A O 1
ATOM 2511 N N . ILE A 1 310 ? 3.726 2.118 -3.643 1.00 98.88 310 ILE A N 1
ATOM 2512 C CA . ILE A 1 310 ? 3.646 0.752 -4.179 1.00 98.88 310 ILE A CA 1
ATOM 2513 C C . ILE A 1 310 ? 4.759 0.458 -5.192 1.00 98.88 310 ILE A C 1
ATOM 2515 O O . ILE A 1 310 ? 5.116 -0.700 -5.402 1.00 98.88 310 ILE A O 1
ATOM 2519 N N . ALA A 1 311 ? 5.371 1.500 -5.765 1.00 98.88 311 ALA A N 1
ATOM 2520 C CA . ALA A 1 311 ? 6.511 1.368 -6.660 1.00 98.88 311 ALA A CA 1
ATOM 2521 C C . ALA A 1 311 ? 7.700 0.647 -5.997 1.00 98.88 311 ALA A C 1
ATOM 2523 O O . ALA A 1 311 ? 8.397 -0.114 -6.660 1.00 98.88 311 ALA A O 1
ATOM 2524 N N . PHE A 1 312 ? 7.922 0.827 -4.690 1.00 98.88 312 PHE A N 1
ATOM 2525 C CA . PHE A 1 312 ? 9.048 0.207 -3.979 1.00 98.88 312 PHE A CA 1
ATOM 2526 C C . PHE A 1 312 ? 8.887 -1.321 -3.825 1.00 98.88 312 PHE A C 1
ATOM 2528 O O . PHE A 1 312 ? 9.795 -2.048 -4.236 1.00 98.88 312 PHE A O 1
ATOM 2535 N N . PRO A 1 313 ? 7.745 -1.853 -3.334 1.00 98.81 313 PRO A N 1
ATOM 2536 C CA . PRO A 1 313 ? 7.447 -3.282 -3.428 1.00 98.81 313 PRO A CA 1
ATOM 2537 C C . PRO A 1 313 ? 7.543 -3.836 -4.857 1.00 98.81 313 PRO A C 1
ATOM 2539 O O . PRO A 1 313 ? 8.140 -4.892 -5.054 1.00 98.81 313 PRO A O 1
ATOM 2542 N N . LEU A 1 314 ? 7.024 -3.117 -5.864 1.00 98.88 314 LEU A N 1
ATOM 2543 C CA . LEU A 1 314 ? 7.062 -3.561 -7.265 1.00 98.88 314 LEU A CA 1
ATOM 2544 C C . LEU A 1 314 ? 8.493 -3.696 -7.799 1.00 98.88 314 LEU A C 1
ATOM 2546 O O . LEU A 1 314 ? 8.804 -4.674 -8.477 1.00 98.88 314 LEU A O 1
ATOM 2550 N N . LEU A 1 315 ? 9.397 -2.785 -7.432 1.00 98.81 315 LEU A N 1
ATOM 2551 C CA . LEU A 1 315 ? 10.810 -2.877 -7.804 1.00 98.81 315 LEU A CA 1
ATOM 2552 C C . LEU A 1 315 ? 11.516 -4.114 -7.236 1.00 98.81 315 LEU A C 1
ATOM 2554 O O . LEU A 1 315 ? 12.506 -4.560 -7.816 1.00 98.81 315 LEU A O 1
ATOM 2558 N N . CYS A 1 316 ? 11.012 -4.721 -6.157 1.00 98.81 316 CYS A N 1
ATOM 2559 C CA . CYS A 1 316 ? 11.577 -5.971 -5.642 1.00 98.81 316 CYS A CA 1
ATOM 2560 C C . CYS A 1 316 ? 11.468 -7.108 -6.677 1.00 98.81 316 CYS A C 1
ATOM 2562 O O . CYS A 1 316 ? 12.322 -7.992 -6.708 1.00 98.81 316 CYS A O 1
ATOM 2564 N N . THR A 1 317 ? 10.498 -7.044 -7.602 1.00 98.69 317 THR A N 1
ATOM 2565 C CA . THR A 1 317 ? 10.370 -8.001 -8.719 1.00 98.69 317 THR A CA 1
ATOM 2566 C C . THR A 1 317 ? 11.550 -7.941 -9.699 1.00 98.69 317 THR A C 1
ATOM 2568 O O . THR A 1 317 ? 11.790 -8.890 -10.441 1.00 98.69 317 THR A O 1
ATOM 2571 N N . HIS A 1 318 ? 12.330 -6.853 -9.699 1.00 98.75 318 HIS A N 1
ATOM 2572 C CA . HIS A 1 318 ? 13.439 -6.659 -10.636 1.00 98.75 318 HIS A CA 1
ATOM 2573 C C . HIS A 1 318 ? 14.699 -7.413 -10.212 1.00 98.75 318 HIS A C 1
ATOM 2575 O O . HIS A 1 318 ? 15.543 -7.710 -11.054 1.00 98.75 318 HIS A O 1
ATOM 2581 N N . PHE A 1 319 ? 14.836 -7.739 -8.924 1.00 98.69 319 PHE A N 1
ATOM 2582 C CA . PHE A 1 319 ? 16.104 -8.141 -8.310 1.00 98.69 319 PHE A CA 1
ATOM 2583 C C . PHE A 1 319 ? 16.707 -9.393 -8.956 1.00 98.69 319 PHE A C 1
ATOM 2585 O O . PHE A 1 319 ? 17.920 -9.500 -9.067 1.00 98.69 319 PHE A O 1
ATOM 2592 N N . MET A 1 320 ? 15.887 -10.314 -9.467 1.00 98.38 320 MET A N 1
ATOM 2593 C CA . MET A 1 320 ? 16.389 -11.527 -10.128 1.00 98.38 320 MET A CA 1
ATOM 2594 C C . MET A 1 320 ? 17.100 -11.249 -11.458 1.00 98.38 320 MET A C 1
ATOM 2596 O O . MET A 1 320 ? 17.906 -12.071 -11.897 1.00 98.38 320 MET A O 1
ATOM 2600 N N . SER A 1 321 ? 16.862 -10.085 -12.065 1.00 98.19 321 SER A N 1
ATOM 2601 C CA . SER A 1 321 ? 17.447 -9.691 -13.351 1.00 98.19 321 SER A CA 1
ATOM 2602 C C . SER A 1 321 ? 18.936 -9.340 -13.258 1.00 98.19 321 SER A C 1
ATOM 2604 O O . SER A 1 321 ? 19.605 -9.323 -14.285 1.00 98.19 321 SER A O 1
ATOM 2606 N N . CYS A 1 322 ? 19.486 -9.082 -12.060 1.00 98.06 322 CYS A N 1
ATOM 2607 C CA . CYS A 1 322 ? 20.920 -8.790 -11.898 1.00 98.06 322 CYS A CA 1
ATOM 2608 C C . CYS A 1 322 ? 21.800 -10.035 -11.711 1.00 98.06 322 CYS A C 1
ATOM 2610 O O . CYS A 1 322 ? 23.019 -9.896 -11.550 1.00 98.06 322 CYS A O 1
ATOM 2612 N N . THR A 1 323 ? 21.191 -11.223 -11.690 1.00 98.00 323 THR A N 1
ATOM 2613 C CA . THR A 1 323 ? 21.895 -12.497 -11.517 1.00 98.00 323 THR A CA 1
ATOM 2614 C C . THR A 1 323 ? 22.426 -13.004 -12.852 1.00 98.00 323 THR A C 1
ATOM 2616 O O . THR A 1 323 ? 21.849 -12.738 -13.905 1.00 98.00 323 THR A O 1
ATOM 2619 N N . HIS A 1 324 ? 23.532 -13.742 -12.810 1.00 98.31 324 HIS A N 1
ATOM 2620 C CA . HIS A 1 324 ? 24.120 -14.372 -13.987 1.00 98.31 324 HIS A CA 1
ATOM 2621 C C . HIS A 1 324 ? 24.284 -15.870 -13.738 1.00 98.31 324 HIS A C 1
ATOM 2623 O O . HIS A 1 324 ? 24.608 -16.282 -12.626 1.00 98.31 324 HIS A O 1
ATOM 2629 N N . GLU A 1 325 ? 24.118 -16.692 -14.774 1.00 97.56 325 GLU A N 1
ATOM 2630 C CA . GLU A 1 325 ? 24.241 -18.157 -14.672 1.00 97.56 325 GLU A CA 1
ATOM 2631 C C . GLU A 1 325 ? 25.631 -18.629 -14.208 1.00 97.56 325 GLU A C 1
ATOM 2633 O O . GLU A 1 325 ? 25.766 -19.705 -13.638 1.00 97.56 325 GLU A O 1
ATOM 2638 N N . LEU A 1 326 ? 26.654 -17.794 -14.411 1.00 98.25 326 LEU A N 1
ATOM 2639 C CA . LEU A 1 326 ? 28.039 -18.041 -13.985 1.00 98.25 326 LEU A CA 1
ATOM 2640 C C . LEU A 1 326 ? 28.318 -17.681 -12.516 1.00 98.25 326 LEU A C 1
ATOM 2642 O O . LEU A 1 326 ? 29.433 -17.902 -12.057 1.00 98.25 326 LEU A O 1
ATOM 2646 N N . CYS A 1 327 ? 27.353 -17.097 -11.804 1.00 97.81 327 CYS A N 1
ATOM 2647 C CA . CYS A 1 327 ? 27.463 -16.776 -10.378 1.00 97.81 327 CYS A CA 1
ATOM 2648 C C . CYS A 1 327 ? 26.164 -17.184 -9.651 1.00 97.81 327 CYS A C 1
ATOM 2650 O O . CYS A 1 327 ? 25.406 -16.329 -9.182 1.00 97.81 327 CYS A O 1
ATOM 2652 N N . PRO A 1 328 ? 25.815 -18.484 -9.614 1.00 97.69 328 PRO A N 1
ATOM 2653 C CA . PRO A 1 328 ? 24.606 -18.949 -8.933 1.00 97.69 328 PRO A CA 1
ATOM 2654 C C . PRO A 1 328 ? 24.655 -18.753 -7.408 1.00 97.69 328 PRO A C 1
ATOM 2656 O O . PRO A 1 328 ? 23.603 -18.738 -6.763 1.00 97.69 328 PRO A O 1
ATOM 2659 N N . GLU A 1 329 ? 25.845 -18.588 -6.826 1.00 98.25 329 GLU A N 1
ATOM 2660 C CA . GLU A 1 329 ? 26.083 -18.472 -5.384 1.00 98.25 329 GLU A CA 1
ATOM 2661 C C . GLU A 1 329 ? 25.379 -17.254 -4.770 1.00 98.25 329 GLU A C 1
ATOM 2663 O O . GLU A 1 329 ? 24.883 -17.326 -3.647 1.00 98.25 329 GLU A O 1
ATOM 2668 N N . GLU A 1 330 ? 25.279 -16.143 -5.506 1.00 98.06 330 GLU A N 1
ATOM 2669 C CA . GLU A 1 330 ? 24.619 -14.922 -5.022 1.00 98.06 330 GLU A CA 1
ATOM 2670 C C . GLU A 1 330 ? 23.098 -14.916 -5.241 1.00 98.06 330 GLU A C 1
ATOM 2672 O O . GLU A 1 330 ? 22.385 -14.133 -4.609 1.00 98.06 330 GLU A O 1
ATOM 2677 N N . ARG A 1 331 ? 22.568 -15.786 -6.115 1.00 98.19 331 ARG A N 1
ATOM 2678 C CA . ARG A 1 331 ? 21.167 -15.725 -6.566 1.00 98.19 331 ARG A CA 1
ATOM 2679 C C . ARG A 1 331 ? 20.169 -15.865 -5.418 1.00 98.19 331 ARG A C 1
ATOM 2681 O O . ARG A 1 331 ? 19.227 -15.082 -5.344 1.00 98.19 331 ARG A O 1
ATOM 2688 N N . HIS A 1 332 ? 20.375 -16.835 -4.527 1.00 98.19 332 HIS A N 1
ATOM 2689 C CA . HIS A 1 332 ? 19.478 -17.054 -3.386 1.00 98.19 332 HIS A CA 1
ATOM 2690 C C . HIS A 1 332 ? 19.535 -15.891 -2.394 1.00 98.19 332 HIS A C 1
ATOM 2692 O O . HIS A 1 332 ? 18.496 -15.431 -1.939 1.00 98.19 332 HIS A O 1
ATOM 2698 N N . HIS A 1 333 ? 20.728 -15.345 -2.138 1.00 98.38 333 HIS A N 1
ATOM 2699 C CA . HIS A 1 333 ? 20.887 -14.184 -1.264 1.00 98.38 333 HIS A CA 1
ATOM 2700 C C . HIS A 1 333 ? 20.117 -12.960 -1.787 1.00 98.38 333 HIS A C 1
ATOM 2702 O O . HIS A 1 333 ? 19.408 -12.291 -1.035 1.00 98.38 333 HIS A O 1
ATOM 2708 N N . ILE A 1 334 ? 20.211 -12.693 -3.093 1.00 98.69 334 ILE A N 1
ATOM 2709 C CA . ILE A 1 334 ? 19.450 -11.626 -3.758 1.00 98.69 334 ILE A CA 1
ATOM 2710 C C . ILE A 1 334 ? 17.942 -11.934 -3.708 1.00 98.69 334 ILE A C 1
ATOM 2712 O O . ILE A 1 334 ? 17.130 -11.028 -3.504 1.00 98.69 334 ILE A O 1
ATOM 2716 N N . GLY A 1 335 ? 17.569 -13.211 -3.847 1.00 98.44 335 GLY A N 1
ATOM 2717 C CA . GLY A 1 335 ? 16.199 -13.712 -3.730 1.00 98.44 335 GLY A CA 1
ATOM 2718 C C . GLY A 1 335 ? 15.589 -13.373 -2.378 1.00 98.44 335 GLY A C 1
ATOM 2719 O O . GLY A 1 335 ? 14.629 -12.603 -2.308 1.00 98.44 335 GLY A O 1
ATOM 2720 N N . ASP A 1 336 ? 16.209 -13.846 -1.302 1.00 98.56 336 ASP A N 1
ATOM 2721 C CA . ASP A 1 336 ? 15.776 -13.599 0.075 1.00 98.56 336 ASP A CA 1
ATOM 2722 C C . ASP A 1 336 ? 15.716 -12.099 0.394 1.00 98.56 336 ASP A C 1
ATOM 2724 O O . ASP A 1 336 ? 14.783 -11.626 1.052 1.00 98.56 336 ASP A O 1
ATOM 2728 N N . ARG A 1 337 ? 16.672 -11.312 -0.121 1.00 98.44 337 ARG A N 1
ATOM 2729 C CA . ARG A 1 337 ? 16.676 -9.855 0.056 1.00 98.44 337 ARG A CA 1
ATOM 2730 C C . ARG A 1 337 ? 15.466 -9.193 -0.603 1.00 98.44 337 ARG A C 1
ATOM 2732 O O . ARG A 1 337 ? 14.879 -8.295 0.002 1.00 98.44 337 ARG A O 1
ATOM 2739 N N . SER A 1 338 ? 15.080 -9.636 -1.801 1.00 98.69 338 SER A N 1
ATOM 2740 C CA . SER A 1 338 ? 13.899 -9.118 -2.503 1.00 98.69 338 SER A CA 1
ATOM 2741 C C . SER A 1 338 ? 12.598 -9.421 -1.751 1.00 98.69 338 SER A C 1
ATOM 2743 O O . SER A 1 338 ? 11.762 -8.529 -1.596 1.00 98.69 338 SER A O 1
ATOM 2745 N N . LEU A 1 339 ? 12.465 -10.632 -1.194 1.00 98.75 339 LEU A N 1
ATOM 2746 C CA . LEU A 1 339 ? 11.312 -11.036 -0.384 1.00 98.75 339 LEU A CA 1
ATOM 2747 C C . LEU A 1 339 ? 11.229 -10.225 0.914 1.00 98.75 339 LEU A C 1
ATOM 2749 O O . LEU A 1 339 ? 10.171 -9.698 1.258 1.00 98.75 339 LEU A O 1
ATOM 2753 N N . SER A 1 340 ? 12.360 -10.087 1.612 1.00 98.75 340 SER A N 1
ATOM 2754 C CA . SER A 1 340 ? 12.459 -9.339 2.867 1.00 98.75 340 SER A CA 1
ATOM 2755 C C . SER A 1 340 ? 12.060 -7.871 2.695 1.00 98.75 340 SER A C 1
ATOM 2757 O O . SER A 1 340 ? 11.261 -7.355 3.480 1.00 98.75 340 SER A O 1
ATOM 2759 N N . LEU A 1 341 ? 12.570 -7.207 1.653 1.00 98.75 341 LEU A N 1
ATOM 2760 C CA . LEU A 1 341 ? 12.246 -5.809 1.370 1.00 98.75 341 LEU A CA 1
ATOM 2761 C C . LEU A 1 341 ? 10.792 -5.632 0.929 1.00 98.75 341 LEU A C 1
ATOM 2763 O O . LEU A 1 341 ? 10.129 -4.727 1.429 1.00 98.75 341 LEU A O 1
ATOM 2767 N N . CYS A 1 342 ? 10.273 -6.510 0.063 1.00 98.88 342 CYS A N 1
ATOM 2768 C CA . CYS A 1 342 ? 8.872 -6.459 -0.358 1.00 98.88 342 CYS A CA 1
ATOM 2769 C C . CYS A 1 342 ? 7.928 -6.554 0.851 1.00 98.88 342 CYS A C 1
ATOM 2771 O O . CYS A 1 342 ? 7.060 -5.697 1.025 1.00 98.88 342 CYS A O 1
ATOM 2773 N N . ASN A 1 343 ? 8.161 -7.529 1.738 1.00 98.81 343 ASN A N 1
ATOM 2774 C CA . ASN A 1 343 ? 7.392 -7.684 2.970 1.00 98.81 343 ASN A CA 1
ATOM 2775 C C . ASN A 1 343 ? 7.469 -6.435 3.861 1.00 98.81 343 ASN A C 1
ATOM 2777 O O . ASN A 1 343 ? 6.443 -5.960 4.339 1.00 98.81 343 ASN A O 1
ATOM 2781 N N . MET A 1 344 ? 8.676 -5.899 4.076 1.00 98.81 344 MET A N 1
ATOM 2782 C CA . MET A 1 344 ? 8.887 -4.720 4.921 1.00 98.81 344 MET A CA 1
ATOM 2783 C C . MET A 1 344 ? 8.142 -3.493 4.386 1.00 98.81 344 MET A C 1
ATOM 2785 O O . MET A 1 344 ? 7.457 -2.816 5.149 1.00 98.81 344 MET A O 1
ATOM 2789 N N . PHE A 1 345 ? 8.213 -3.228 3.079 1.00 98.88 345 PHE A N 1
ATOM 2790 C CA . PHE A 1 345 ? 7.525 -2.083 2.487 1.00 98.88 345 PHE A CA 1
ATOM 2791 C C . PHE A 1 345 ? 6.002 -2.182 2.619 1.00 98.88 345 PHE A C 1
ATOM 2793 O O . PHE A 1 345 ? 5.360 -1.206 3.008 1.00 98.88 345 PHE A O 1
ATOM 2800 N N . LEU A 1 346 ? 5.419 -3.352 2.332 1.00 98.94 346 LEU A N 1
ATOM 2801 C CA . LEU A 1 346 ? 3.972 -3.563 2.451 1.00 98.94 346 LEU A CA 1
ATOM 2802 C C . LEU A 1 346 ? 3.493 -3.444 3.904 1.00 98.94 346 LEU A C 1
ATOM 2804 O O . LEU A 1 346 ? 2.457 -2.828 4.165 1.00 98.94 346 LEU A O 1
ATOM 2808 N N . ASP A 1 347 ? 4.273 -3.966 4.850 1.00 98.88 347 ASP A N 1
ATOM 2809 C CA . ASP A 1 347 ? 3.996 -3.863 6.282 1.00 98.88 347 ASP A CA 1
ATOM 2810 C C . ASP A 1 347 ? 4.040 -2.405 6.777 1.00 98.88 347 ASP A C 1
ATOM 2812 O O . ASP A 1 347 ? 3.122 -1.952 7.463 1.00 98.88 347 ASP A O 1
ATOM 2816 N N . GLU A 1 348 ? 5.045 -1.620 6.379 1.00 98.81 348 GLU A N 1
ATOM 2817 C CA . GLU A 1 348 ? 5.145 -0.201 6.753 1.00 98.81 348 GLU A CA 1
ATOM 2818 C C . GLU A 1 348 ? 4.057 0.670 6.102 1.00 98.81 348 GLU A C 1
ATOM 2820 O O . GLU A 1 348 ? 3.482 1.537 6.766 1.00 98.81 348 GLU A O 1
ATOM 2825 N N . MET A 1 349 ? 3.687 0.404 4.843 1.00 98.88 349 MET A N 1
ATOM 2826 C CA . MET A 1 349 ? 2.530 1.049 4.204 1.00 98.88 349 MET A CA 1
ATOM 2827 C C . MET A 1 349 ? 1.242 0.789 5.001 1.00 98.88 349 MET A C 1
ATOM 2829 O O . MET A 1 349 ? 0.501 1.723 5.317 1.00 98.88 349 MET A O 1
ATOM 2833 N N . ALA A 1 350 ? 0.986 -0.468 5.377 1.00 98.81 350 ALA A N 1
ATOM 2834 C CA . ALA A 1 350 ? -0.188 -0.841 6.160 1.00 98.81 350 ALA A CA 1
ATOM 2835 C C . ALA A 1 350 ? -0.181 -0.212 7.564 1.00 98.81 350 ALA A C 1
ATOM 2837 O O . ALA A 1 350 ? -1.202 0.321 8.011 1.00 98.81 350 ALA A O 1
ATOM 2838 N N . LYS A 1 351 ? 0.970 -0.193 8.250 1.00 98.75 351 LYS A N 1
ATOM 2839 C CA . LYS A 1 351 ? 1.134 0.468 9.556 1.00 98.75 351 LYS A CA 1
ATOM 2840 C C . LYS A 1 351 ? 0.857 1.964 9.487 1.00 98.75 351 LYS A C 1
ATOM 2842 O O . LYS A 1 351 ? 0.224 2.493 10.405 1.00 98.75 351 LYS A O 1
ATOM 2847 N N . GLN A 1 352 ? 1.312 2.639 8.432 1.00 98.62 352 GLN A N 1
ATOM 2848 C CA . GLN A 1 352 ? 1.087 4.070 8.261 1.00 98.62 352 GLN A CA 1
ATOM 2849 C C . GLN A 1 352 ? -0.390 4.377 7.990 1.00 98.62 352 GLN A C 1
ATOM 2851 O O . GLN A 1 352 ? -0.947 5.268 8.631 1.00 98.62 352 GLN A O 1
ATOM 2856 N N . ALA A 1 353 ? -1.063 3.595 7.138 1.00 98.69 353 ALA A N 1
ATOM 2857 C CA . ALA A 1 353 ? -2.509 3.711 6.933 1.00 98.69 353 ALA A CA 1
ATOM 2858 C C . ALA A 1 353 ? -3.282 3.475 8.242 1.00 98.69 353 ALA A C 1
ATOM 2860 O O . ALA A 1 353 ? -4.123 4.285 8.627 1.00 98.69 353 ALA A O 1
ATOM 2861 N N . ARG A 1 354 ? -2.925 2.430 8.998 1.00 98.62 354 ARG A N 1
ATOM 2862 C CA . ARG A 1 354 ? -3.471 2.148 10.335 1.00 98.62 354 ARG A CA 1
ATOM 2863 C C . ARG A 1 354 ? -3.282 3.321 11.304 1.00 98.62 354 ARG A C 1
ATOM 2865 O O . ARG A 1 354 ? -4.190 3.613 12.081 1.00 98.62 354 ARG A O 1
ATOM 2872 N N . ASN A 1 355 ? -2.121 3.980 11.302 1.00 98.44 355 ASN A N 1
ATOM 2873 C CA . ASN A 1 355 ? -1.870 5.145 12.158 1.00 98.44 355 ASN A CA 1
ATOM 2874 C C . ASN A 1 355 ? -2.792 6.312 11.787 1.00 98.44 355 ASN A C 1
ATOM 2876 O O . ASN A 1 355 ? -3.496 6.811 12.657 1.00 98.44 355 ASN A O 1
ATOM 2880 N N . LEU A 1 356 ? -2.880 6.654 10.497 1.00 98.62 356 LEU A N 1
ATOM 2881 C CA . LEU A 1 356 ? -3.781 7.703 10.004 1.00 98.62 356 LEU A CA 1
ATOM 2882 C C . LEU A 1 356 ? -5.243 7.417 10.371 1.00 98.62 356 LEU A C 1
ATOM 2884 O O . LEU A 1 356 ? -5.951 8.308 10.831 1.00 98.62 356 LEU A O 1
ATOM 2888 N N . ILE A 1 357 ? -5.684 6.164 10.231 1.00 98.69 357 ILE A N 1
ATOM 2889 C CA . ILE A 1 357 ? -7.027 5.727 10.635 1.00 98.69 357 ILE A CA 1
ATOM 2890 C C . ILE A 1 357 ? -7.229 5.901 12.141 1.00 98.69 357 ILE A C 1
ATOM 2892 O O . ILE A 1 357 ? -8.269 6.393 12.558 1.00 98.69 357 ILE A O 1
ATOM 2896 N N . THR A 1 358 ? -6.235 5.550 12.961 1.00 98.56 358 THR A N 1
ATOM 2897 C CA . THR A 1 358 ? -6.310 5.710 14.425 1.00 98.56 358 THR A CA 1
ATOM 2898 C C . THR A 1 358 ? -6.469 7.179 14.822 1.00 98.56 358 THR A C 1
ATOM 2900 O O . THR A 1 358 ? -7.284 7.501 15.689 1.00 98.56 358 THR A O 1
ATOM 2903 N N . ASP A 1 359 ? -5.740 8.075 14.160 1.00 98.50 359 ASP A N 1
ATOM 2904 C CA . ASP A 1 359 ? -5.826 9.514 14.413 1.00 98.50 359 ASP A CA 1
ATOM 2905 C C . ASP A 1 359 ? -7.195 10.067 13.983 1.00 98.50 359 ASP A C 1
ATOM 2907 O O . ASP A 1 359 ? -7.821 10.819 14.729 1.00 98.50 359 ASP A O 1
ATOM 2911 N N . ILE A 1 360 ? -7.722 9.625 12.833 1.00 98.62 360 ILE A N 1
ATOM 2912 C CA . ILE A 1 360 ? -9.078 9.982 12.382 1.00 98.62 360 ILE A CA 1
ATOM 2913 C C . ILE A 1 360 ? -10.131 9.461 13.363 1.00 98.62 360 ILE A C 1
ATOM 2915 O O . ILE A 1 360 ? -11.043 10.202 13.723 1.00 98.62 360 ILE A O 1
ATOM 2919 N N . CYS A 1 361 ? -10.010 8.219 13.835 1.00 98.38 361 CYS A N 1
ATOM 2920 C CA . CYS A 1 361 ? -10.907 7.678 14.851 1.00 98.38 361 CYS A CA 1
ATOM 2921 C C . CYS A 1 361 ? -10.868 8.512 16.137 1.00 98.38 361 CYS A C 1
ATOM 2923 O O . CYS A 1 361 ? -11.914 8.759 16.726 1.00 98.38 361 CYS A O 1
ATOM 2925 N N . THR A 1 362 ? -9.691 8.986 16.552 1.00 98.00 362 THR A N 1
ATOM 2926 C CA . THR A 1 362 ? -9.531 9.833 17.745 1.00 98.00 362 THR A CA 1
ATOM 2927 C C . THR A 1 362 ? -10.227 11.188 17.577 1.00 98.00 362 THR A C 1
ATOM 2929 O O . THR A 1 362 ? -10.958 11.628 18.470 1.00 98.00 362 THR A O 1
ATOM 2932 N N . GLU A 1 363 ? -10.077 11.823 16.413 1.00 97.75 363 GLU A N 1
ATOM 2933 C CA . GLU A 1 363 ? -10.805 13.051 16.068 1.00 97.75 363 GLU A CA 1
ATOM 2934 C C . GLU A 1 363 ? -12.325 12.815 16.069 1.00 97.75 363 GLU A C 1
ATOM 2936 O O . GLU A 1 363 ? -13.077 13.566 16.688 1.00 97.75 363 GLU A O 1
ATOM 2941 N N . GLN A 1 364 ? -12.798 11.721 15.464 1.00 97.81 364 GLN A N 1
ATOM 2942 C CA . GLN A 1 364 ? -14.228 11.390 15.417 1.00 97.81 364 GLN A CA 1
ATOM 2943 C C . GLN A 1 364 ? -14.811 11.010 16.787 1.00 97.81 364 GLN A C 1
ATOM 2945 O O . GLN A 1 364 ? -15.962 11.345 17.079 1.00 97.81 364 GLN A O 1
ATOM 2950 N N . CYS A 1 365 ? -14.030 10.373 17.664 1.00 97.69 365 CYS A N 1
ATOM 2951 C CA . CYS A 1 365 ? -14.426 10.146 19.056 1.00 97.69 365 CYS A CA 1
ATOM 2952 C C . CYS A 1 365 ? -14.588 11.474 19.800 1.00 97.69 365 CYS A C 1
ATOM 2954 O O . CYS A 1 365 ? -15.564 11.649 20.523 1.00 97.69 365 CYS A O 1
ATOM 2956 N N . THR A 1 366 ? -13.694 12.439 19.564 1.00 97.12 366 THR A N 1
ATOM 2957 C CA . THR A 1 366 ? -13.791 13.783 20.155 1.00 97.12 366 THR A CA 1
ATOM 2958 C C . THR A 1 366 ? -15.050 14.513 19.682 1.00 97.12 366 THR A C 1
ATOM 2960 O O . THR A 1 366 ? -15.738 15.137 20.488 1.00 97.12 366 THR A O 1
ATOM 2963 N N . LEU A 1 367 ? -15.397 14.412 18.394 1.00 97.25 367 LEU A N 1
ATOM 2964 C CA . LEU A 1 367 ? -16.645 14.976 17.865 1.00 97.25 367 LEU A CA 1
ATOM 2965 C C . LEU A 1 367 ? -17.884 14.285 18.447 1.00 97.25 367 LEU A C 1
ATOM 2967 O O . LEU A 1 367 ? -18.869 14.953 18.753 1.00 97.25 367 LEU A O 1
ATOM 2971 N N . SER A 1 368 ? -17.826 12.969 18.649 1.00 97.62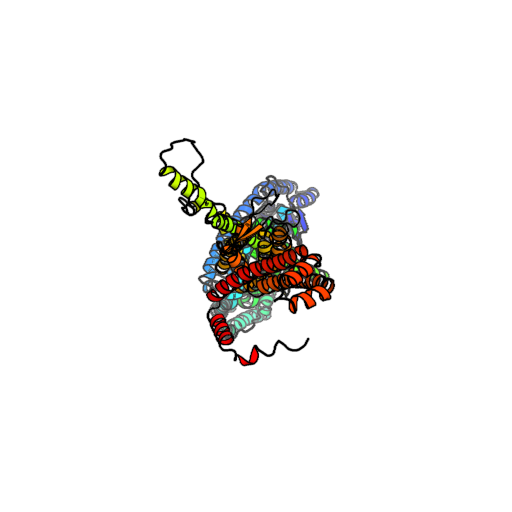 368 SER A N 1
ATOM 2972 C CA . SER A 1 368 ? -18.927 12.199 19.239 1.00 97.62 368 SER A CA 1
ATOM 2973 C C . SER A 1 368 ? -19.119 12.509 20.729 1.00 97.62 368 SER A C 1
ATOM 2975 O O . SER A 1 368 ? -20.256 12.647 21.176 1.00 97.62 368 SER A O 1
ATOM 2977 N N . ASP A 1 369 ? -18.035 12.701 21.491 1.00 96.06 369 ASP A N 1
ATOM 2978 C CA . ASP A 1 369 ? -18.085 13.110 22.905 1.00 96.06 369 ASP A CA 1
ATOM 2979 C C . ASP A 1 369 ? -18.806 14.455 23.078 1.00 96.06 369 ASP A C 1
ATOM 2981 O O . ASP A 1 369 ? -19.665 14.590 23.949 1.00 96.06 369 ASP A O 1
ATOM 2985 N N . GLN A 1 370 ? -18.569 15.420 22.180 1.00 95.31 370 GLN A N 1
ATOM 2986 C CA . GLN A 1 370 ? -19.236 16.731 22.213 1.00 95.31 370 GLN A CA 1
ATOM 2987 C C . GLN A 1 370 ? -20.767 16.655 22.083 1.00 95.31 370 GLN A C 1
ATOM 2989 O O . GLN A 1 370 ? -21.457 17.611 22.455 1.00 95.31 370 GLN A O 1
ATOM 2994 N N . LEU A 1 371 ? -21.301 15.542 21.571 1.00 96.19 371 LEU A N 1
ATOM 2995 C CA . LEU A 1 371 ? -22.737 15.294 21.438 1.00 96.19 371 LEU A CA 1
ATOM 2996 C C . LEU A 1 371 ? -23.358 14.687 22.704 1.00 96.19 371 LEU A C 1
ATOM 2998 O O . LEU A 1 371 ? -24.584 14.582 22.788 1.00 96.19 371 LEU A O 1
ATOM 3002 N N . LEU A 1 372 ? -22.550 14.306 23.698 1.00 95.62 372 LEU A N 1
ATOM 3003 C CA . LEU A 1 372 ? -23.057 13.699 24.922 1.00 95.62 372 LEU A CA 1
ATOM 3004 C C . LEU A 1 372 ? -23.860 14.703 25.772 1.00 95.62 372 LEU A C 1
ATOM 3006 O O . LEU A 1 372 ? -23.493 15.882 25.877 1.00 95.62 372 LEU A O 1
ATOM 3010 N N . PRO A 1 373 ? -24.912 14.244 26.482 1.00 95.62 373 PRO A N 1
ATOM 3011 C CA . PRO A 1 373 ? -25.787 15.115 27.273 1.00 95.62 373 PRO A CA 1
ATOM 3012 C C . PRO A 1 373 ? -25.062 15.975 28.319 1.00 95.62 373 PRO A C 1
ATOM 3014 O O . PRO A 1 373 ? -25.508 17.085 28.628 1.00 95.62 373 PRO A O 1
ATOM 3017 N N . LYS A 1 374 ? -23.911 15.510 28.829 1.00 92.69 374 LYS A N 1
ATOM 3018 C CA . LYS A 1 374 ? -23.074 16.234 29.804 1.00 92.69 374 LYS A CA 1
ATOM 3019 C C . LYS A 1 374 ? -22.678 17.640 29.327 1.00 92.69 374 LYS A C 1
ATOM 3021 O O . LYS A 1 374 ? -22.550 18.558 30.139 1.00 92.69 374 LYS A O 1
ATOM 3026 N N . HIS A 1 375 ? -22.574 17.867 28.015 1.00 92.69 375 HIS A N 1
ATOM 3027 C CA . HIS A 1 375 ? -22.223 19.176 27.454 1.00 92.69 375 HIS A CA 1
ATOM 3028 C C . HIS A 1 375 ? -23.391 20.181 27.446 1.00 92.69 375 HIS A C 1
ATOM 3030 O O . HIS A 1 375 ? -23.157 21.386 27.316 1.00 92.69 375 HIS A O 1
ATOM 3036 N N . CYS A 1 376 ? -24.636 19.739 27.663 1.00 92.06 376 CYS A N 1
ATOM 3037 C CA . CYS A 1 376 ? -25.825 20.600 27.673 1.00 92.06 376 CYS A CA 1
ATOM 3038 C C . CYS A 1 376 ? -26.091 21.294 29.024 1.00 92.06 376 CYS A C 1
ATOM 3040 O O . CYS A 1 376 ? -26.908 22.219 29.086 1.00 92.06 376 CYS A O 1
ATOM 3042 N N . ALA A 1 377 ? -25.397 20.905 30.101 1.00 91.06 377 ALA A N 1
ATOM 3043 C CA . ALA A 1 377 ? -25.653 21.394 31.460 1.00 91.06 377 ALA A CA 1
ATOM 3044 C C . ALA A 1 377 ? -25.612 22.933 31.580 1.00 91.06 377 ALA A C 1
ATOM 3046 O O . ALA A 1 377 ? -26.484 23.539 32.210 1.00 91.06 377 ALA A O 1
ATOM 3047 N N . LYS A 1 378 ? -24.651 23.597 30.913 1.00 87.44 378 LYS A N 1
ATOM 3048 C CA . LYS A 1 378 ? -24.556 25.072 30.896 1.00 87.44 378 LYS A CA 1
ATOM 3049 C C . LYS A 1 378 ? -25.782 25.719 30.246 1.00 87.44 378 LYS A C 1
ATOM 3051 O O . LYS A 1 378 ? -26.289 26.710 30.767 1.00 87.44 378 LYS A O 1
ATOM 3056 N N . THR A 1 379 ? -26.280 25.159 29.142 1.00 88.44 379 THR A N 1
ATOM 3057 C CA . THR A 1 379 ? -27.466 25.674 28.440 1.00 88.44 379 THR A CA 1
ATOM 3058 C C . THR A 1 379 ? -28.711 25.587 29.321 1.00 88.44 379 THR A C 1
ATOM 3060 O O . THR A 1 379 ? -29.461 26.559 29.410 1.00 88.44 379 THR A O 1
ATOM 3063 N N . ILE A 1 380 ? -28.897 24.470 30.031 1.00 90.50 380 ILE A N 1
ATOM 3064 C CA . ILE A 1 380 ? -30.014 24.297 30.971 1.00 90.50 380 ILE A CA 1
ATOM 3065 C C . ILE A 1 380 ? -29.903 25.304 32.126 1.00 90.50 380 ILE A C 1
ATOM 3067 O O . ILE A 1 380 ? -30.856 26.036 32.391 1.00 90.50 380 ILE A O 1
ATOM 3071 N N . SER A 1 381 ? -28.731 25.413 32.761 1.00 89.00 381 SER A N 1
ATOM 3072 C CA . SER A 1 381 ? -28.493 26.357 33.866 1.00 89.00 381 SER A CA 1
ATOM 3073 C C . SER A 1 381 ? -28.778 27.810 33.463 1.00 89.00 381 SER A C 1
ATOM 3075 O O . SER A 1 381 ? -29.465 28.543 34.176 1.00 89.00 381 SER A O 1
ATOM 3077 N N . GLN A 1 382 ? -28.336 28.226 32.273 1.00 86.69 382 GLN A N 1
ATOM 3078 C CA . GLN A 1 382 ? -28.620 29.561 31.742 1.00 86.69 382 GLN A CA 1
ATOM 3079 C C . GLN A 1 382 ? -30.114 29.784 31.463 1.00 86.69 382 GLN A C 1
ATOM 3081 O O . GLN A 1 382 ? -30.629 30.868 31.743 1.00 86.69 382 GLN A O 1
ATOM 3086 N N . ALA A 1 383 ? -30.823 28.785 30.930 1.00 88.44 383 ALA A N 1
ATOM 3087 C CA . ALA A 1 383 ? -32.256 28.883 30.655 1.00 88.44 383 ALA A CA 1
ATOM 3088 C C . ALA A 1 383 ? -33.093 28.987 31.944 1.00 88.44 383 ALA A C 1
ATOM 3090 O O . ALA A 1 383 ? -34.045 29.770 31.999 1.00 88.44 383 ALA A O 1
ATOM 3091 N N . VAL A 1 384 ? -32.714 28.249 32.993 1.00 88.00 384 VAL A N 1
ATOM 3092 C CA . VAL A 1 384 ? -33.365 28.301 34.313 1.00 88.00 384 VAL A CA 1
ATOM 3093 C C . VAL A 1 384 ? -33.074 29.633 35.010 1.00 88.00 384 VAL A C 1
ATOM 3095 O O . VAL A 1 384 ? -34.003 30.320 35.437 1.00 88.00 384 VAL A O 1
ATOM 3098 N N . ASN A 1 385 ? -31.810 30.067 35.039 1.00 81.00 385 ASN A N 1
ATOM 3099 C CA . ASN A 1 385 ? -31.411 31.306 35.712 1.00 81.00 385 ASN A CA 1
ATOM 3100 C C . ASN A 1 385 ? -31.934 32.570 35.013 1.00 81.00 385 ASN A C 1
ATOM 3102 O O . ASN A 1 385 ? -32.208 33.555 35.689 1.00 81.00 385 ASN A O 1
ATOM 3106 N N . LYS A 1 386 ? -32.161 32.557 33.690 1.00 70.12 386 LYS A N 1
ATOM 3107 C CA . LYS A 1 386 ? -32.838 33.666 32.986 1.00 70.12 386 LYS A CA 1
ATOM 3108 C C . LYS A 1 386 ? -34.305 33.846 33.405 1.00 70.12 386 LYS A C 1
ATOM 3110 O O . LYS A 1 386 ? -34.818 34.958 33.297 1.00 70.12 386 LYS A O 1
ATOM 3115 N N . LYS A 1 387 ? -34.983 32.798 33.898 1.00 59.53 387 LYS A N 1
ATOM 3116 C CA . LYS A 1 387 ? -36.358 32.898 34.432 1.00 59.53 387 LYS A CA 1
ATOM 3117 C C . LYS A 1 387 ? -36.405 33.464 35.859 1.00 59.53 387 LYS A C 1
ATOM 3119 O O . LYS A 1 387 ? -37.416 34.046 36.241 1.00 59.53 387 LYS A O 1
ATOM 3124 N N . SER A 1 388 ? -35.321 33.366 36.631 1.00 55.72 388 SER A N 1
ATOM 3125 C CA . SER A 1 388 ? -35.188 34.011 37.943 1.00 55.72 388 SER A CA 1
ATOM 3126 C C . SER A 1 388 ? -34.503 35.378 37.804 1.00 55.72 388 SER A C 1
ATOM 3128 O O . SER A 1 388 ? -33.345 35.446 37.413 1.00 55.72 388 SER A O 1
ATOM 3130 N N . LYS A 1 389 ? -35.172 36.492 38.130 1.00 52.00 389 LYS A N 1
ATOM 3131 C CA . LYS A 1 389 ? -34.609 37.863 38.076 1.00 52.00 389 LYS A CA 1
ATOM 3132 C C . LYS A 1 389 ? -33.470 38.107 39.098 1.00 52.00 389 LYS A C 1
ATOM 3134 O O . LYS A 1 389 ? -33.598 38.956 39.974 1.00 52.00 389 LYS A O 1
ATOM 3139 N N . LYS A 1 390 ? -32.344 37.399 39.009 1.00 48.78 390 LYS A N 1
ATOM 3140 C CA . LYS A 1 390 ? -31.094 37.743 39.700 1.00 48.78 390 LYS A CA 1
ATOM 3141 C C . LYS A 1 390 ? -29.996 37.926 38.660 1.00 48.78 390 LYS A C 1
ATOM 3143 O O . LYS A 1 390 ? -29.374 36.973 38.208 1.00 48.78 390 LYS A O 1
ATOM 3148 N N . GLN A 1 391 ? -29.777 39.183 38.277 1.00 47.72 391 GLN A N 1
ATOM 3149 C CA . GLN A 1 391 ? -28.530 39.586 37.641 1.00 47.72 391 GLN A CA 1
ATOM 3150 C C . GLN A 1 391 ? -27.414 39.478 38.682 1.00 47.72 391 GLN A C 1
ATOM 3152 O O . GLN A 1 391 ? -27.307 40.315 39.573 1.00 47.72 391 GLN A O 1
ATOM 3157 N N . THR A 1 392 ? -26.557 38.477 38.545 1.00 43.91 392 THR A N 1
ATOM 3158 C CA . THR A 1 392 ? -25.178 38.572 39.022 1.00 43.91 392 THR A CA 1
ATOM 3159 C C . THR A 1 392 ? -24.268 38.289 37.840 1.00 43.91 392 THR A C 1
ATOM 3161 O O . THR A 1 392 ? -24.231 37.196 37.282 1.00 43.91 392 THR A O 1
ATOM 3164 N N . GLY A 1 393 ? -23.592 39.345 37.392 1.00 49.31 393 GLY A N 1
ATOM 3165 C CA . GLY A 1 393 ? -22.649 39.277 36.295 1.00 49.31 393 GLY A CA 1
ATOM 3166 C C . GLY A 1 393 ? -21.408 38.474 36.669 1.00 49.31 393 GLY A C 1
ATOM 3167 O O . GLY A 1 393 ? -20.792 38.707 37.706 1.00 49.31 393 GLY A O 1
ATOM 3168 N N . LYS A 1 394 ? -20.988 37.604 35.753 1.00 42.44 394 LYS A N 1
ATOM 3169 C CA . LYS A 1 394 ? -19.573 37.368 35.465 1.00 42.44 394 LYS A CA 1
ATOM 3170 C C . LYS A 1 394 ? -19.392 37.440 33.952 1.00 42.44 394 LYS A C 1
ATOM 3172 O O . LYS A 1 394 ? -19.981 36.663 33.208 1.00 42.44 394 LYS A O 1
ATOM 3177 N N . LYS A 1 395 ? -18.620 38.433 33.507 1.00 45.06 395 LYS A N 1
ATOM 3178 C CA . LYS A 1 395 ? -18.112 38.527 32.137 1.00 45.06 395 LYS A CA 1
ATOM 3179 C C . LYS A 1 395 ? -17.196 37.328 31.871 1.00 45.06 395 LYS A C 1
ATOM 3181 O O . LYS A 1 395 ? -16.235 37.143 32.608 1.00 45.06 395 LYS A O 1
ATOM 3186 N N . GLY A 1 396 ? -17.472 36.623 30.776 1.00 48.72 396 GLY A N 1
ATOM 3187 C CA . GLY A 1 396 ? -16.448 36.044 29.907 1.00 48.72 396 GLY A CA 1
ATOM 3188 C C . GLY A 1 396 ? -15.941 34.646 30.253 1.00 48.72 396 GLY A C 1
ATOM 3189 O O . GLY A 1 396 ? -14.756 34.493 30.510 1.00 48.72 396 GLY A O 1
ATOM 3190 N N . GLU A 1 397 ? -16.790 33.623 30.149 1.00 47.94 397 GLU A N 1
ATOM 3191 C CA . GLU A 1 397 ? -16.309 32.348 29.597 1.00 47.94 397 GLU A CA 1
ATOM 3192 C C . GLU A 1 397 ? -16.698 32.310 28.113 1.00 47.94 397 GLU A C 1
ATOM 3194 O O . GLU A 1 397 ? -17.831 32.690 27.796 1.00 47.94 397 GLU A O 1
ATOM 3199 N N . PRO A 1 398 ? -15.795 31.905 27.201 1.00 55.91 398 PRO A N 1
ATOM 3200 C CA . PRO A 1 398 ? -16.122 31.790 25.787 1.00 55.91 398 PRO A CA 1
ATOM 3201 C C . PRO A 1 398 ? -17.299 30.826 25.599 1.00 55.91 398 PRO A C 1
ATOM 3203 O O . PRO A 1 398 ? -17.349 29.748 26.197 1.00 55.91 398 PRO A O 1
ATOM 3206 N N . GLU A 1 399 ? -18.274 31.248 24.795 1.00 62.97 399 GLU A N 1
ATOM 3207 C CA . GLU A 1 399 ? -19.405 30.412 24.408 1.00 62.97 399 GLU A CA 1
ATOM 3208 C C . GLU A 1 399 ? -18.853 29.190 23.665 1.00 62.97 399 GLU A C 1
ATOM 3210 O O . GLU A 1 399 ? -18.131 29.336 22.681 1.00 62.97 399 GLU A O 1
ATOM 3215 N N . ARG A 1 400 ? -19.120 27.981 24.182 1.00 67.44 400 ARG A N 1
ATOM 3216 C CA . ARG A 1 400 ? -18.701 26.744 23.510 1.00 67.44 400 ARG A CA 1
ATOM 3217 C C . ARG A 1 400 ? -19.357 26.708 22.134 1.00 67.44 400 ARG A C 1
ATOM 3219 O O . ARG A 1 400 ? -20.581 26.824 22.041 1.00 67.44 400 ARG A O 1
ATOM 3226 N N . GLU A 1 401 ? -18.538 26.541 21.102 1.00 80.38 401 GLU A N 1
ATOM 3227 C CA . GLU A 1 401 ? -19.019 26.401 19.733 1.00 80.38 401 GLU A CA 1
ATOM 3228 C C . GLU A 1 401 ? -19.984 25.215 19.633 1.00 80.38 401 GLU A C 1
ATOM 3230 O O . GLU A 1 401 ? -19.860 24.211 20.341 1.00 80.38 401 GLU A O 1
ATOM 3235 N N . LYS A 1 402 ? -21.015 25.372 18.802 1.00 91.50 402 LYS A N 1
ATOM 3236 C CA . LYS A 1 402 ? -22.016 24.328 18.590 1.00 91.50 402 LYS A CA 1
ATOM 3237 C C . LYS A 1 402 ? -21.422 23.226 17.704 1.00 91.50 402 LYS A C 1
ATOM 3239 O O . LYS A 1 402 ? -20.804 23.577 16.698 1.00 91.50 402 LYS A O 1
ATOM 3244 N N . PRO A 1 403 ? -21.659 21.937 18.012 1.00 95.38 403 PRO A N 1
ATOM 3245 C CA . PRO A 1 403 ? -21.283 20.850 17.113 1.00 95.38 403 PRO A CA 1
ATOM 3246 C C . PRO A 1 403 ? -21.835 21.087 15.701 1.00 95.38 403 PRO A C 1
ATOM 3248 O O . PRO A 1 403 ? -22.999 21.468 15.545 1.00 95.38 403 PRO A O 1
ATOM 3251 N N . GLY A 1 404 ? -20.989 20.909 14.690 1.00 94.50 404 GLY A N 1
ATOM 3252 C CA . GLY A 1 404 ? -21.259 21.204 13.284 1.00 94.50 404 GLY A CA 1
ATOM 3253 C C . GLY A 1 404 ? -20.566 22.471 12.773 1.00 94.50 404 GLY A C 1
ATOM 3254 O O . GLY A 1 404 ? -20.401 22.621 11.561 1.00 94.50 404 GLY A O 1
ATOM 3255 N N . VAL A 1 405 ? -20.129 23.382 13.653 1.00 95.44 405 VAL A N 1
ATOM 3256 C CA . VAL A 1 405 ? -19.377 24.590 13.259 1.00 95.44 405 VAL A CA 1
ATOM 3257 C C . VAL A 1 405 ? -18.017 24.225 12.662 1.00 95.44 405 VAL A C 1
ATOM 3259 O O . VAL A 1 405 ? -17.607 24.834 11.672 1.00 95.44 405 VAL A O 1
ATOM 3262 N N . GLU A 1 406 ? -17.357 23.191 13.186 1.00 94.44 406 GLU A N 1
ATOM 3263 C CA . GLU A 1 406 ? -16.085 22.674 12.668 1.00 94.44 406 GLU A CA 1
ATOM 3264 C C . GLU A 1 406 ? -16.188 22.195 11.209 1.00 94.44 406 GLU A C 1
ATOM 3266 O O . GLU A 1 406 ? -15.214 22.246 10.458 1.00 94.44 406 GLU A O 1
ATOM 3271 N N . SER A 1 407 ? -17.395 21.809 10.786 1.00 96.94 407 SER A N 1
ATOM 3272 C CA . SER A 1 407 ? -17.708 21.349 9.433 1.00 96.94 407 SER A CA 1
ATOM 3273 C C . SER A 1 407 ? -18.114 22.487 8.476 1.00 96.94 407 SER A C 1
ATOM 3275 O O . SER A 1 407 ? -18.163 22.289 7.258 1.00 96.94 407 SER A O 1
ATOM 3277 N N . MET A 1 408 ? -18.367 23.706 8.975 1.00 96.19 408 MET A N 1
ATOM 3278 C CA . MET A 1 408 ? -18.744 24.875 8.162 1.00 96.19 408 MET A CA 1
ATOM 3279 C C . MET A 1 408 ? -17.526 25.504 7.468 1.00 96.19 408 MET A C 1
ATOM 3281 O O . MET A 1 408 ? -17.057 26.596 7.805 1.00 96.19 408 MET A O 1
ATOM 3285 N N . ARG A 1 409 ? -16.998 24.810 6.456 1.00 96.12 409 ARG A N 1
ATOM 3286 C CA . ARG A 1 409 ? -15.814 25.253 5.713 1.00 96.12 409 ARG A CA 1
ATOM 3287 C C . ARG A 1 409 ? -16.083 26.523 4.905 1.00 96.12 409 ARG A C 1
ATOM 3289 O O . ARG A 1 409 ? -16.904 26.535 3.994 1.00 96.12 409 ARG A O 1
ATOM 3296 N N . LYS A 1 410 ? -15.277 27.559 5.153 1.00 96.25 410 LYS A N 1
ATOM 3297 C CA . LYS A 1 410 ? -15.286 28.810 4.370 1.00 96.25 410 LYS A CA 1
ATOM 3298 C C . LYS A 1 410 ? -14.380 28.760 3.139 1.00 96.25 410 LYS A C 1
ATOM 3300 O O . LYS A 1 410 ? -14.730 29.295 2.094 1.00 96.25 410 LYS A O 1
ATOM 3305 N N . ASN A 1 411 ? -13.198 28.153 3.262 1.00 96.50 411 ASN A N 1
ATOM 3306 C CA . ASN A 1 411 ? -12.197 28.087 2.195 1.00 96.50 411 ASN A CA 1
ATOM 3307 C C . ASN A 1 411 ? -11.348 26.810 2.336 1.00 96.50 411 ASN A C 1
ATOM 3309 O O . ASN A 1 411 ? -10.994 26.430 3.449 1.00 96.50 411 ASN A O 1
ATOM 3313 N N . ARG A 1 412 ? -11.007 26.154 1.218 1.00 96.44 412 ARG A N 1
ATOM 3314 C CA . ARG A 1 412 ? -10.160 24.944 1.178 1.00 96.44 412 ARG A CA 1
ATOM 3315 C C . ARG A 1 412 ? -8.686 25.213 1.492 1.00 96.44 412 ARG A C 1
ATOM 3317 O O . ARG A 1 412 ? -7.988 24.290 1.882 1.00 96.44 412 ARG A O 1
ATOM 3324 N N . LEU A 1 413 ? -8.229 26.461 1.370 1.00 96.31 413 LEU A N 1
ATOM 3325 C CA . LEU A 1 413 ? -6.878 26.862 1.783 1.00 96.31 413 LEU A CA 1
ATOM 3326 C C . LEU A 1 413 ? -6.681 26.788 3.305 1.00 96.31 413 LEU A C 1
ATOM 3328 O O . LEU A 1 413 ? -5.549 26.707 3.776 1.00 96.31 413 LEU A O 1
ATOM 3332 N N . VAL A 1 414 ? -7.773 26.801 4.079 1.00 96.50 414 VAL A N 1
ATOM 3333 C CA . VAL A 1 414 ? -7.732 26.531 5.519 1.00 96.50 414 VAL A CA 1
ATOM 3334 C C . VAL A 1 414 ? -7.783 25.018 5.706 1.00 96.50 414 VAL A C 1
ATOM 3336 O O . VAL A 1 414 ? -8.852 24.409 5.658 1.00 96.50 414 VAL A O 1
ATOM 3339 N N . VAL A 1 415 ? -6.603 24.422 5.863 1.00 96.94 415 VAL A N 1
ATOM 3340 C CA . VAL A 1 415 ? -6.423 22.972 5.986 1.00 96.94 415 VAL A CA 1
ATOM 3341 C C . VAL A 1 415 ? -6.463 22.575 7.462 1.00 96.94 415 VAL A C 1
ATOM 3343 O O . VAL A 1 415 ? -5.536 22.873 8.219 1.00 96.94 415 VAL A O 1
ATOM 3346 N N . THR A 1 416 ? -7.539 21.905 7.866 1.00 97.69 416 THR A N 1
ATOM 3347 C CA . THR A 1 416 ? -7.718 21.375 9.228 1.00 97.69 416 THR A CA 1
ATOM 3348 C C . THR A 1 416 ? -6.835 20.145 9.472 1.00 97.69 416 THR A C 1
ATOM 3350 O O . THR A 1 416 ? -6.238 19.603 8.540 1.00 97.69 416 THR A O 1
ATOM 3353 N N . ASN A 1 417 ? -6.739 19.674 10.721 1.00 97.88 417 ASN A N 1
ATOM 3354 C CA . ASN A 1 417 ? -6.052 18.408 11.001 1.00 97.88 417 ASN A CA 1
ATOM 3355 C C . ASN A 1 417 ? -6.724 17.235 10.264 1.00 97.88 417 ASN A C 1
ATOM 3357 O O . ASN A 1 417 ? -6.051 16.463 9.582 1.00 97.88 417 ASN A O 1
ATOM 3361 N N . LEU A 1 418 ? -8.060 17.181 10.304 1.00 97.19 418 LEU A N 1
ATOM 3362 C CA . LEU A 1 418 ? -8.845 16.146 9.635 1.00 97.19 418 LEU A CA 1
ATOM 3363 C C . LEU A 1 418 ? -8.648 16.158 8.108 1.00 97.19 418 LEU A C 1
ATOM 3365 O O . LEU A 1 418 ? -8.561 15.094 7.505 1.00 97.19 418 LEU A O 1
ATOM 3369 N N . ASP A 1 419 ? -8.473 17.333 7.487 1.00 97.69 419 ASP A N 1
ATOM 3370 C CA . ASP A 1 419 ? -8.128 17.433 6.058 1.00 97.69 419 ASP A CA 1
ATOM 3371 C C . ASP A 1 419 ? -6.784 16.782 5.728 1.00 97.69 419 ASP A C 1
ATOM 3373 O O . ASP A 1 419 ? -6.664 16.081 4.720 1.00 97.69 419 ASP A O 1
ATOM 3377 N N . LYS A 1 420 ? -5.765 17.015 6.567 1.00 98.06 420 LYS A N 1
ATOM 3378 C CA . LYS A 1 420 ? -4.424 16.443 6.372 1.00 98.06 420 LYS A CA 1
ATOM 3379 C C . LYS A 1 420 ? -4.467 14.927 6.494 1.00 98.06 420 LYS A C 1
ATOM 3381 O O . LYS A 1 420 ? -3.951 14.243 5.613 1.00 98.06 420 LYS A O 1
ATOM 3386 N N . LEU A 1 421 ? -5.111 14.423 7.549 1.00 98.31 421 LEU A N 1
ATOM 3387 C CA . LEU A 1 421 ? -5.255 12.991 7.803 1.00 98.31 421 LEU A CA 1
ATOM 3388 C C . LEU A 1 421 ? -6.027 12.299 6.678 1.00 98.31 421 LEU A C 1
ATOM 3390 O O . LEU A 1 421 ? -5.562 11.300 6.137 1.00 98.31 421 LEU A O 1
ATOM 3394 N N . HIS A 1 422 ? -7.166 12.865 6.274 1.00 97.31 422 HIS A N 1
ATOM 3395 C CA . HIS A 1 422 ? -8.006 12.293 5.227 1.00 97.31 422 HIS A CA 1
ATOM 3396 C C . HIS A 1 422 ? -7.307 12.297 3.860 1.00 97.31 422 HIS A C 1
ATOM 3398 O O . HIS A 1 422 ? -7.367 11.307 3.132 1.00 97.31 422 HIS A O 1
ATOM 3404 N N . THR A 1 423 ? -6.599 13.381 3.517 1.00 98.12 423 THR A N 1
ATOM 3405 C CA . THR A 1 423 ? -5.808 13.445 2.276 1.00 98.12 423 THR A CA 1
ATOM 3406 C C . THR A 1 423 ? -4.708 12.385 2.294 1.00 98.12 423 THR A C 1
ATOM 3408 O O . THR A 1 423 ? -4.632 11.574 1.375 1.00 98.12 423 THR A O 1
ATOM 3411 N N . ALA A 1 424 ? -3.910 12.325 3.366 1.00 98.50 424 ALA A N 1
ATOM 3412 C CA . ALA A 1 424 ? -2.831 11.348 3.498 1.00 98.50 424 ALA A CA 1
ATOM 3413 C C . ALA A 1 424 ? -3.333 9.896 3.451 1.00 98.50 424 ALA A C 1
ATOM 3415 O O . ALA A 1 424 ? -2.696 9.059 2.810 1.00 98.50 424 ALA A O 1
ATOM 3416 N N . LEU A 1 425 ? -4.479 9.608 4.080 1.00 98.69 425 LEU A N 1
ATOM 3417 C CA . LEU A 1 425 ? -5.096 8.284 4.053 1.00 98.69 425 LEU A CA 1
ATOM 3418 C C . LEU A 1 425 ? -5.528 7.912 2.634 1.00 98.69 425 LEU A C 1
ATOM 3420 O O . LEU A 1 425 ? -5.173 6.840 2.157 1.00 98.69 425 LEU A O 1
ATOM 3424 N N . SER A 1 426 ? -6.239 8.806 1.941 1.00 98.50 426 SER A N 1
ATOM 3425 C CA . SER A 1 426 ? -6.719 8.537 0.581 1.00 98.50 426 SER A CA 1
ATOM 3426 C C . SER A 1 426 ? -5.579 8.303 -0.418 1.00 98.50 426 SER A C 1
ATOM 3428 O O . SER A 1 426 ? -5.661 7.385 -1.234 1.00 98.50 426 SER A O 1
ATOM 3430 N N . GLU A 1 427 ? -4.487 9.070 -0.320 1.00 98.69 427 GLU A N 1
ATOM 3431 C CA . GLU A 1 427 ? -3.318 8.903 -1.189 1.00 98.69 427 GLU A CA 1
ATOM 3432 C C . GLU A 1 427 ? -2.611 7.572 -0.919 1.00 98.69 427 GLU A C 1
ATOM 3434 O O . GLU A 1 427 ? -2.335 6.812 -1.846 1.00 98.69 427 GLU A O 1
ATOM 3439 N N . LEU A 1 428 ? -2.379 7.222 0.347 1.00 98.81 428 LEU A N 1
ATOM 3440 C CA . LEU A 1 428 ? -1.739 5.952 0.682 1.00 98.81 428 LEU A CA 1
ATOM 3441 C C . LEU A 1 428 ? -2.628 4.743 0.342 1.00 98.81 428 LEU A C 1
ATOM 3443 O O . LEU A 1 428 ? -2.129 3.737 -0.160 1.00 98.81 428 LEU A O 1
ATOM 3447 N N . CYS A 1 429 ? -3.942 4.834 0.556 1.00 98.75 429 CYS A N 1
ATOM 3448 C CA . CYS A 1 429 ? -4.871 3.764 0.197 1.00 98.75 429 CYS A CA 1
ATOM 3449 C C . CYS A 1 429 ? -4.960 3.545 -1.317 1.00 98.75 429 CYS A C 1
ATOM 3451 O O . CYS A 1 429 ? -5.089 2.394 -1.730 1.00 98.75 429 CYS A O 1
ATOM 3453 N N . PHE A 1 430 ? -4.814 4.591 -2.144 1.00 98.81 430 PHE A N 1
ATOM 3454 C CA . PHE A 1 430 ? -4.661 4.410 -3.593 1.00 98.81 430 PHE A CA 1
ATOM 3455 C C . PHE A 1 430 ? -3.489 3.473 -3.903 1.00 98.81 430 PHE A C 1
ATOM 3457 O O . PHE A 1 430 ? -3.642 2.538 -4.679 1.00 98.81 430 PHE A O 1
ATOM 3464 N N . SER A 1 431 ? -2.349 3.684 -3.243 1.00 98.75 431 SER A N 1
ATOM 3465 C CA . SER A 1 431 ? -1.143 2.868 -3.396 1.00 98.75 431 SER A CA 1
ATOM 3466 C C . SER A 1 431 ? -1.353 1.415 -2.938 1.00 98.75 431 SER A C 1
ATOM 3468 O O . SER A 1 431 ? -1.011 0.477 -3.653 1.00 98.75 431 SER A O 1
ATOM 3470 N N . ILE A 1 432 ? -1.977 1.210 -1.771 1.00 98.81 432 ILE A N 1
ATOM 3471 C CA . ILE A 1 432 ? -2.280 -0.130 -1.227 1.00 98.81 432 ILE A CA 1
ATOM 3472 C C . ILE A 1 432 ? -3.256 -0.897 -2.133 1.00 98.81 432 ILE A C 1
ATOM 3474 O O . ILE A 1 432 ? -3.117 -2.107 -2.297 1.00 98.81 432 ILE A O 1
ATOM 3478 N N . ASN A 1 433 ? -4.232 -0.210 -2.729 1.00 98.62 433 ASN A N 1
ATOM 3479 C CA . ASN A 1 433 ? -5.249 -0.821 -3.586 1.00 98.62 433 ASN A CA 1
ATOM 3480 C C . ASN A 1 433 ? -4.861 -0.861 -5.076 1.00 98.62 433 ASN A C 1
ATOM 3482 O O . ASN A 1 433 ? -5.622 -1.372 -5.893 1.00 98.62 433 ASN A O 1
ATOM 3486 N N . TYR A 1 434 ? -3.701 -0.309 -5.439 1.00 98.62 434 TYR A N 1
ATOM 3487 C CA . TYR A 1 434 ? -3.297 -0.114 -6.830 1.00 98.62 434 TYR A CA 1
ATOM 3488 C C . TYR A 1 434 ? -3.193 -1.433 -7.611 1.00 98.62 434 TYR A C 1
ATOM 3490 O O . TYR A 1 434 ? -3.676 -1.529 -8.738 1.00 98.62 434 TYR A O 1
ATOM 3498 N N . VAL A 1 435 ? -2.591 -2.461 -7.004 1.00 97.75 435 VAL A N 1
ATOM 3499 C CA . VAL A 1 435 ? -2.433 -3.790 -7.605 1.00 97.75 435 VAL A CA 1
ATOM 3500 C C . VAL A 1 435 ? -2.988 -4.866 -6.664 1.00 97.75 435 VAL A C 1
ATOM 3502 O O . VAL A 1 435 ? -2.717 -4.811 -5.462 1.00 97.75 435 VAL A O 1
ATOM 3505 N N . PRO A 1 436 ? -3.739 -5.871 -7.161 1.00 97.88 436 PRO A N 1
ATOM 3506 C CA . PRO A 1 436 ? -4.288 -6.916 -6.299 1.00 97.88 436 PRO A CA 1
ATOM 3507 C C . PRO A 1 436 ? -3.214 -7.747 -5.595 1.00 97.88 436 PRO A C 1
ATOM 3509 O O . PRO A 1 436 ? -3.364 -8.070 -4.420 1.00 97.88 436 PRO A O 1
ATOM 3512 N N . ASN A 1 437 ? -2.159 -8.114 -6.322 1.00 98.00 437 ASN A N 1
ATOM 3513 C CA . ASN A 1 437 ? -1.010 -8.857 -5.825 1.00 98.00 437 ASN A CA 1
ATOM 3514 C C . ASN A 1 437 ? 0.222 -8.610 -6.711 1.00 98.00 437 ASN A C 1
ATOM 3516 O O . ASN A 1 437 ? 0.112 -8.069 -7.810 1.00 98.00 437 ASN A O 1
ATOM 3520 N N . MET A 1 438 ? 1.396 -9.007 -6.229 1.00 98.25 438 MET A N 1
ATOM 3521 C CA . MET A 1 438 ? 2.633 -9.022 -7.011 1.00 98.25 438 MET A CA 1
ATOM 3522 C C . MET A 1 438 ? 3.415 -10.308 -6.762 1.00 98.25 438 MET A C 1
ATOM 3524 O O . MET A 1 438 ? 3.357 -10.865 -5.665 1.00 98.25 438 MET A O 1
ATOM 3528 N N . ILE A 1 439 ? 4.148 -10.763 -7.779 1.00 98.50 439 ILE A N 1
ATOM 3529 C CA . ILE A 1 439 ? 4.967 -11.976 -7.719 1.00 98.50 439 ILE A CA 1
ATOM 3530 C C . ILE A 1 439 ? 6.437 -11.564 -7.635 1.00 98.50 439 ILE A C 1
ATOM 3532 O O . ILE A 1 439 ? 6.988 -11.029 -8.597 1.00 98.50 439 ILE A O 1
ATOM 3536 N N . VAL A 1 440 ? 7.070 -11.810 -6.490 1.00 98.69 440 VAL A N 1
ATOM 3537 C CA . VAL A 1 440 ? 8.499 -11.558 -6.255 1.00 98.69 440 VAL A CA 1
ATOM 3538 C C . VAL A 1 440 ? 9.172 -12.906 -6.057 1.00 98.69 440 VAL A C 1
ATOM 3540 O O . VAL A 1 440 ? 8.876 -13.592 -5.087 1.00 98.69 440 VAL A O 1
ATOM 3543 N N . TRP A 1 441 ? 10.049 -13.294 -6.987 1.00 98.00 441 TRP A N 1
ATOM 3544 C CA . TRP A 1 441 ? 10.753 -14.583 -6.952 1.00 98.00 441 TRP A CA 1
ATOM 3545 C C . TRP A 1 441 ? 9.804 -15.760 -6.647 1.00 98.00 441 TRP A C 1
ATOM 3547 O O . TRP A 1 441 ? 9.956 -16.465 -5.653 1.00 98.00 441 TRP A O 1
ATOM 3557 N N . GLU A 1 442 ? 8.769 -15.913 -7.478 1.00 97.62 442 GLU A N 1
ATOM 3558 C CA . GLU A 1 442 ? 7.699 -16.924 -7.361 1.00 97.62 442 GLU A CA 1
ATOM 3559 C C . GLU A 1 442 ? 6.819 -16.854 -6.092 1.00 97.62 442 GLU A C 1
ATOM 3561 O O . GLU A 1 442 ? 5.886 -17.641 -5.945 1.00 97.62 442 GLU A O 1
ATOM 3566 N N . HIS A 1 443 ? 7.037 -15.890 -5.192 1.00 98.56 443 HIS A N 1
ATOM 3567 C CA . HIS A 1 443 ? 6.191 -15.673 -4.016 1.00 98.56 443 HIS A CA 1
ATOM 3568 C C . HIS A 1 443 ? 5.142 -14.598 -4.294 1.00 98.56 443 HIS A C 1
ATOM 3570 O O . HIS A 1 443 ? 5.453 -13.526 -4.815 1.00 98.56 443 HIS A O 1
ATOM 3576 N N . THR A 1 444 ? 3.891 -14.870 -3.920 1.00 98.69 444 THR A N 1
ATOM 3577 C CA . THR A 1 444 ? 2.773 -13.940 -4.123 1.00 98.69 444 THR A CA 1
ATOM 3578 C C . THR A 1 444 ? 2.544 -13.084 -2.881 1.00 98.69 444 THR A C 1
ATOM 3580 O O . THR A 1 444 ? 2.238 -13.604 -1.811 1.00 98.69 444 THR A O 1
ATOM 3583 N N . PHE A 1 445 ? 2.622 -11.765 -3.040 1.00 98.75 445 PHE A N 1
ATOM 3584 C CA . PHE A 1 445 ? 2.336 -10.778 -1.999 1.00 98.75 445 PHE A CA 1
ATOM 3585 C C . PHE A 1 445 ? 1.021 -10.059 -2.292 1.00 98.75 445 PHE A C 1
ATOM 3587 O O . PHE A 1 445 ? 0.800 -9.614 -3.417 1.00 98.75 445 PHE A O 1
ATOM 3594 N N . THR A 1 446 ? 0.164 -9.904 -1.279 1.00 98.69 446 THR A N 1
ATOM 3595 C CA . THR A 1 446 ? -1.163 -9.275 -1.411 1.00 98.69 446 THR A CA 1
ATOM 3596 C C . THR A 1 446 ? -1.251 -8.046 -0.493 1.00 98.69 446 THR A C 1
ATOM 3598 O O . THR A 1 446 ? -1.505 -8.212 0.700 1.00 98.69 446 THR A O 1
ATOM 3601 N N . PRO A 1 447 ? -1.047 -6.811 -1.003 1.00 98.69 447 PRO A N 1
ATOM 3602 C CA . PRO A 1 447 ? -0.919 -5.602 -0.175 1.00 98.69 447 PRO A CA 1
ATOM 3603 C C . PRO A 1 447 ? -2.075 -5.357 0.807 1.00 98.69 447 PRO A C 1
ATOM 3605 O O . PRO A 1 447 ? -1.846 -5.029 1.969 1.00 98.69 447 PRO A O 1
ATOM 3608 N N . ARG A 1 448 ? -3.322 -5.555 0.365 1.00 97.88 448 ARG A N 1
ATOM 3609 C CA . ARG A 1 448 ? -4.524 -5.329 1.188 1.00 97.88 448 ARG A CA 1
ATOM 3610 C C . ARG A 1 448 ? -4.607 -6.214 2.437 1.00 97.88 448 ARG A C 1
ATOM 3612 O O . ARG A 1 448 ? -5.136 -5.761 3.444 1.00 97.88 448 ARG A O 1
ATOM 3619 N N . GLU A 1 449 ? -4.042 -7.423 2.414 1.00 98.31 449 GLU A N 1
ATOM 3620 C CA . GLU A 1 449 ? -4.083 -8.340 3.567 1.00 98.31 449 GLU A CA 1
ATOM 3621 C C . GLU A 1 449 ? -3.235 -7.827 4.738 1.00 98.31 449 GLU A C 1
ATOM 3623 O O . GLU A 1 449 ? -3.608 -8.003 5.899 1.00 98.31 449 GLU A O 1
ATOM 3628 N N . TYR A 1 450 ? -2.139 -7.112 4.449 1.00 98.75 450 TYR A N 1
ATOM 3629 C CA . TYR A 1 450 ? -1.349 -6.434 5.480 1.00 98.75 450 TYR A CA 1
ATOM 3630 C C . TYR A 1 450 ? -2.196 -5.379 6.197 1.00 98.75 450 TYR A C 1
ATOM 3632 O O . TYR A 1 450 ? -2.177 -5.301 7.425 1.00 98.75 450 TYR A O 1
ATOM 3640 N N . LEU A 1 451 ? -2.977 -4.590 5.448 1.00 98.62 451 LEU A N 1
ATOM 3641 C CA . LEU A 1 451 ? -3.871 -3.593 6.033 1.00 98.62 451 LEU A CA 1
ATOM 3642 C C . LEU A 1 451 ? -4.963 -4.256 6.880 1.00 98.62 451 LEU A C 1
ATOM 3644 O O . LEU A 1 451 ? -5.118 -3.871 8.035 1.00 98.62 451 LEU A O 1
ATOM 3648 N N . THR A 1 452 ? -5.662 -5.266 6.354 1.00 98.31 452 THR A N 1
ATOM 3649 C CA . THR A 1 452 ? -6.706 -6.009 7.085 1.00 98.31 452 THR A CA 1
ATOM 3650 C C . THR A 1 452 ? -6.198 -6.511 8.439 1.00 98.31 452 THR A C 1
ATOM 3652 O O . THR A 1 452 ? -6.797 -6.207 9.471 1.00 98.31 452 THR A O 1
ATOM 3655 N N . SER A 1 453 ? -5.044 -7.186 8.452 1.00 98.00 453 SER A N 1
ATOM 3656 C CA . SER A 1 453 ? -4.422 -7.704 9.679 1.00 98.00 453 SER A CA 1
ATOM 3657 C C . SER A 1 453 ? -4.090 -6.589 10.683 1.00 98.00 453 SER A C 1
ATOM 3659 O O . SER A 1 453 ? -4.438 -6.665 11.865 1.00 98.00 453 SER A O 1
ATOM 3661 N N . HIS A 1 454 ? -3.492 -5.484 10.221 1.00 98.56 454 HIS A N 1
ATOM 3662 C CA . HIS A 1 454 ? -3.185 -4.339 11.089 1.00 98.56 454 HIS A CA 1
ATOM 3663 C C . HIS A 1 454 ? -4.430 -3.645 11.648 1.00 98.56 454 HIS A C 1
ATOM 3665 O O . HIS A 1 454 ? -4.368 -3.112 12.761 1.00 98.56 454 HIS A O 1
ATOM 3671 N N . LEU A 1 455 ? -5.542 -3.629 10.907 1.00 98.44 455 LEU A N 1
ATOM 3672 C CA . LEU A 1 455 ? -6.810 -3.066 11.371 1.00 98.44 455 LEU A CA 1
ATOM 3673 C C . LEU A 1 455 ? -7.447 -3.924 12.466 1.00 98.44 455 LEU A C 1
ATOM 3675 O O . LEU A 1 455 ? -7.869 -3.363 13.474 1.00 98.44 455 LEU A O 1
ATOM 3679 N N . GLU A 1 456 ? -7.451 -5.252 12.325 1.00 97.94 456 GLU A N 1
ATOM 3680 C CA . GLU A 1 456 ? -7.950 -6.172 13.360 1.00 97.94 456 GLU A CA 1
ATOM 3681 C C . GLU A 1 456 ? -7.188 -5.995 14.682 1.00 97.94 456 GLU A C 1
ATOM 3683 O O . GLU A 1 456 ? -7.785 -5.754 15.739 1.00 97.94 456 GLU A O 1
ATOM 3688 N N . ILE A 1 457 ? -5.853 -6.016 14.611 1.00 97.62 457 ILE A N 1
ATOM 3689 C CA . ILE A 1 457 ? -4.977 -5.848 15.779 1.00 97.62 457 ILE A CA 1
ATOM 3690 C C . ILE A 1 457 ? -5.193 -4.473 16.420 1.00 97.62 457 ILE A C 1
ATOM 3692 O O . ILE A 1 457 ? -5.311 -4.345 17.643 1.00 97.62 457 ILE A O 1
ATOM 3696 N N . ARG A 1 458 ? -5.241 -3.409 15.606 1.00 98.06 458 ARG A N 1
ATOM 3697 C CA . ARG A 1 458 ? -5.406 -2.045 16.117 1.00 98.06 458 ARG A CA 1
ATOM 3698 C C . ARG A 1 458 ? -6.775 -1.834 16.737 1.00 98.06 458 ARG A C 1
ATOM 3700 O O . ARG A 1 458 ? -6.836 -1.222 17.797 1.00 98.06 458 ARG A O 1
ATOM 3707 N N . PHE A 1 459 ? -7.843 -2.320 16.112 1.00 98.31 459 PHE A N 1
ATOM 3708 C CA . PHE A 1 459 ? -9.191 -2.122 16.627 1.00 98.31 459 PHE A CA 1
ATOM 3709 C C . PHE A 1 459 ? -9.370 -2.825 17.975 1.00 98.31 459 PHE A C 1
ATOM 3711 O O . PHE A 1 459 ? -9.831 -2.192 18.923 1.00 98.31 459 PHE A O 1
ATOM 3718 N N . THR A 1 460 ? -8.867 -4.057 18.106 1.00 98.00 460 THR A N 1
ATOM 3719 C CA . THR A 1 460 ? -8.808 -4.791 19.384 1.00 98.00 460 THR A CA 1
ATOM 3720 C C . THR A 1 460 ? -8.093 -3.972 20.462 1.00 98.00 460 THR A C 1
ATOM 3722 O O . THR A 1 460 ? -8.655 -3.702 21.525 1.00 98.00 460 THR A O 1
ATOM 3725 N N . LYS A 1 461 ? -6.880 -3.484 20.160 1.00 96.94 461 LYS A N 1
ATOM 3726 C CA . LYS A 1 461 ? -6.093 -2.662 21.090 1.00 96.94 461 LYS A CA 1
ATOM 3727 C C . LYS A 1 461 ? -6.804 -1.361 21.473 1.00 96.94 461 LYS A C 1
ATOM 3729 O O . LYS A 1 461 ? -6.738 -0.955 22.631 1.00 96.94 461 LYS A O 1
ATOM 3734 N N . SER A 1 462 ? -7.462 -0.701 20.522 1.00 97.50 462 SER A N 1
ATOM 3735 C CA . SER A 1 462 ? -8.195 0.542 20.771 1.00 97.50 462 SER A CA 1
ATOM 3736 C C . SER A 1 462 ? -9.416 0.316 21.662 1.00 97.50 462 SER A C 1
ATOM 3738 O O . SER A 1 462 ? -9.623 1.112 22.568 1.00 97.50 462 SER A O 1
ATOM 3740 N N . ILE A 1 463 ? -10.194 -0.756 21.470 1.00 97.62 463 ILE A N 1
ATOM 3741 C CA . ILE A 1 463 ? -11.359 -1.065 22.322 1.00 97.62 463 ILE A CA 1
ATOM 3742 C C . ILE A 1 463 ? -10.926 -1.255 23.782 1.00 97.62 463 ILE A C 1
ATOM 3744 O O . ILE A 1 463 ? -11.459 -0.602 24.683 1.00 97.62 463 ILE A O 1
ATOM 3748 N N . VAL A 1 464 ? -9.917 -2.099 24.015 1.00 97.38 464 VAL A N 1
ATOM 3749 C CA . VAL A 1 464 ? -9.393 -2.347 25.367 1.00 97.38 464 VAL A CA 1
ATOM 3750 C C . VAL A 1 464 ? -8.769 -1.074 25.947 1.00 97.38 464 VAL A C 1
ATOM 3752 O O . VAL A 1 464 ? -9.032 -0.725 27.095 1.00 97.38 464 VAL A O 1
ATOM 3755 N N . GLY A 1 465 ? -8.014 -0.315 25.146 1.00 97.06 465 GLY A N 1
ATOM 3756 C CA . GLY A 1 465 ? -7.431 0.961 25.568 1.00 97.06 465 GLY A CA 1
ATOM 3757 C C . GLY A 1 465 ? -8.479 2.004 25.976 1.00 97.06 465 GLY A C 1
ATOM 3758 O O . GLY A 1 465 ? -8.344 2.625 27.025 1.00 97.06 465 GLY A O 1
ATOM 3759 N N . MET A 1 466 ? -9.556 2.153 25.199 1.00 97.88 466 MET A N 1
ATOM 3760 C CA . MET A 1 466 ? -10.663 3.081 25.484 1.00 97.88 466 MET A CA 1
ATOM 3761 C C . MET A 1 466 ? -11.526 2.650 26.673 1.00 97.88 466 MET A C 1
ATOM 3763 O O . MET A 1 466 ? -12.301 3.455 27.183 1.00 97.88 466 MET A O 1
ATOM 3767 N N . THR A 1 467 ? -11.380 1.412 27.151 1.00 97.06 467 THR A N 1
ATOM 3768 C CA . THR A 1 467 ? -12.018 0.964 28.398 1.00 97.06 467 THR A CA 1
ATOM 3769 C C . THR A 1 467 ? -11.396 1.651 29.618 1.00 97.06 467 THR A C 1
ATOM 3771 O O . THR A 1 467 ? -12.018 1.685 30.675 1.00 97.06 467 THR A O 1
ATOM 3774 N N . MET A 1 468 ? -10.194 2.236 29.479 1.00 95.12 468 MET A N 1
ATOM 3775 C CA . MET A 1 468 ? -9.518 3.033 30.514 1.00 95.12 468 MET A CA 1
ATOM 3776 C C . MET A 1 468 ? -9.430 2.316 31.871 1.00 95.12 468 MET A C 1
ATOM 3778 O O . MET A 1 468 ? -9.492 2.947 32.923 1.00 95.12 468 MET A O 1
ATOM 3782 N N . TYR A 1 469 ? -9.311 0.985 31.848 1.00 95.88 469 TYR A N 1
ATOM 3783 C CA . TYR A 1 469 ? -9.293 0.185 33.063 1.00 95.88 469 TYR A CA 1
ATOM 3784 C C . TYR A 1 469 ? -7.972 0.357 33.813 1.00 95.88 469 TYR A C 1
ATOM 3786 O O . TYR A 1 469 ? -6.894 0.126 33.261 1.00 95.88 469 TYR A O 1
ATOM 3794 N N . ASN A 1 470 ? -8.059 0.703 35.095 1.00 95.19 470 ASN A N 1
ATOM 3795 C CA . ASN A 1 470 ? -6.911 0.788 35.984 1.00 95.19 470 ASN A CA 1
ATOM 3796 C C . ASN A 1 470 ? -7.222 0.098 37.313 1.00 95.19 470 ASN A C 1
ATOM 3798 O O . ASN A 1 470 ? -8.021 0.571 38.119 1.00 95.19 470 ASN A O 1
ATOM 3802 N N . GLN A 1 471 ? -6.546 -1.023 37.564 1.00 92.25 471 GLN A N 1
ATOM 3803 C CA . GLN A 1 471 ? -6.757 -1.823 38.768 1.00 92.25 471 GLN A CA 1
ATOM 3804 C C . GLN A 1 471 ? -6.372 -1.078 40.059 1.00 92.25 471 GLN A C 1
ATOM 3806 O O . GLN A 1 471 ? -6.998 -1.298 41.094 1.00 92.25 471 GLN A O 1
ATOM 3811 N N . ALA A 1 472 ? -5.365 -0.199 40.016 1.00 93.75 472 ALA A N 1
ATOM 3812 C CA . ALA A 1 472 ? -4.875 0.509 41.198 1.00 93.75 472 ALA A CA 1
ATOM 3813 C C . ALA A 1 472 ? -5.838 1.616 41.648 1.00 93.75 472 ALA A C 1
ATOM 3815 O O . ALA A 1 472 ? -6.090 1.757 42.843 1.00 93.75 472 ALA A O 1
ATOM 3816 N N . THR A 1 473 ? -6.392 2.374 40.698 1.00 93.25 473 THR A N 1
ATOM 3817 C CA . THR A 1 473 ? -7.364 3.446 40.976 1.00 93.25 473 THR A CA 1
ATOM 3818 C C . THR A 1 473 ? -8.811 2.955 40.977 1.00 93.25 473 THR A C 1
ATOM 3820 O O . THR A 1 473 ? -9.700 3.688 41.402 1.00 93.25 473 THR A O 1
ATOM 3823 N N . GLN A 1 474 ? -9.047 1.707 40.552 1.00 93.25 474 GLN A N 1
ATOM 3824 C CA . GLN A 1 474 ? -10.376 1.124 40.341 1.00 93.25 474 GLN A CA 1
ATOM 3825 C C . GLN A 1 474 ? -11.231 1.949 39.367 1.00 93.25 474 GLN A C 1
ATOM 3827 O O . GLN A 1 474 ? -12.452 2.017 39.499 1.00 93.25 474 GLN A O 1
ATOM 3832 N N . GLU A 1 475 ? -10.592 2.570 38.378 1.00 94.88 475 GLU A N 1
ATOM 3833 C CA . GLU A 1 475 ? -11.262 3.342 37.333 1.00 94.88 475 GLU A CA 1
ATOM 3834 C C . GLU A 1 475 ? -11.550 2.461 36.116 1.00 94.88 475 GLU A C 1
ATOM 3836 O O . GLU A 1 475 ? -10.768 1.572 35.766 1.00 94.88 475 GLU A O 1
ATOM 3841 N N . ILE A 1 476 ? -12.690 2.711 35.478 1.00 98.25 476 ILE A N 1
ATOM 3842 C CA . ILE A 1 476 ? -13.087 2.118 34.202 1.00 98.25 476 ILE A CA 1
ATOM 3843 C C . ILE A 1 476 ? -13.972 3.121 33.457 1.00 98.25 476 ILE A C 1
ATOM 3845 O O . ILE A 1 476 ? -14.652 3.933 34.082 1.00 98.25 476 ILE A O 1
ATOM 3849 N N . ALA A 1 477 ? -13.978 3.081 32.128 1.00 97.69 477 ALA A N 1
ATOM 3850 C CA . ALA A 1 477 ? -14.859 3.917 31.323 1.00 97.69 477 ALA A CA 1
ATOM 3851 C C . ALA A 1 477 ? -16.332 3.543 31.544 1.00 97.69 477 ALA A C 1
ATOM 3853 O O . ALA A 1 477 ? -16.678 2.368 31.704 1.00 97.69 477 ALA A O 1
ATOM 3854 N N . LYS A 1 478 ? -17.221 4.534 31.473 1.00 98.38 478 LYS A N 1
ATOM 3855 C CA . LYS A 1 478 ? -18.666 4.287 31.454 1.00 98.38 478 LYS A CA 1
ATOM 3856 C C . LYS A 1 478 ? -19.042 3.501 30.194 1.00 98.38 478 LYS A C 1
ATOM 3858 O O . LYS A 1 478 ? -18.591 3.889 29.108 1.00 98.38 478 LYS A O 1
ATOM 3863 N N . PRO A 1 479 ? -19.863 2.441 30.294 1.00 98.56 479 PRO A N 1
ATOM 3864 C CA . PRO A 1 479 ? -20.299 1.671 29.131 1.00 98.56 479 PRO A CA 1
ATOM 3865 C C . PRO A 1 479 ? -20.862 2.527 27.984 1.00 98.56 479 PRO A C 1
ATOM 3867 O O . PRO A 1 479 ? -20.552 2.268 26.821 1.00 98.56 479 PRO A O 1
ATOM 3870 N N . SER A 1 480 ? -21.643 3.570 28.281 1.00 98.19 480 SER A N 1
ATOM 3871 C CA . SER A 1 480 ? -22.222 4.466 27.269 1.00 98.19 480 SER A CA 1
ATOM 3872 C C . SER A 1 480 ? -21.174 5.286 26.504 1.00 98.19 480 SER A C 1
ATOM 3874 O O . SER A 1 480 ? -21.266 5.426 25.278 1.00 98.19 480 SER A O 1
ATOM 3876 N N . GLU A 1 481 ? -20.149 5.792 27.192 1.00 97.94 481 GLU A N 1
ATOM 3877 C CA . GLU A 1 481 ? -19.052 6.559 26.590 1.00 97.94 481 GLU A CA 1
ATOM 3878 C C . GLU A 1 481 ? -18.128 5.650 25.763 1.00 97.94 481 GLU A C 1
ATOM 3880 O O . GLU A 1 481 ? -17.745 6.006 24.641 1.00 97.94 481 GLU A O 1
ATOM 3885 N N . LEU A 1 482 ? -17.843 4.437 26.259 1.00 98.31 482 LEU A N 1
ATOM 3886 C CA . LEU A 1 482 ? -17.097 3.428 25.506 1.00 98.31 482 LEU A CA 1
ATOM 3887 C C . LEU A 1 482 ? -17.848 3.030 24.229 1.00 98.31 482 LEU A C 1
ATOM 3889 O O . LEU A 1 482 ? -17.274 3.087 23.143 1.00 98.31 482 LEU A O 1
ATOM 3893 N N . LEU A 1 483 ? -19.139 2.694 24.326 1.00 98.44 483 LEU A N 1
ATOM 3894 C CA . LEU A 1 483 ? -19.960 2.325 23.167 1.00 98.44 483 LEU A CA 1
ATOM 3895 C C . LEU A 1 483 ? -20.038 3.453 22.130 1.00 98.44 483 LEU A C 1
ATOM 3897 O O . LEU A 1 483 ? -19.974 3.191 20.928 1.00 98.44 483 LEU A O 1
ATOM 3901 N N . THR A 1 484 ? -20.142 4.707 22.578 1.00 98.44 484 THR A N 1
ATOM 3902 C CA . THR A 1 484 ? -20.122 5.884 21.694 1.00 98.44 484 THR A CA 1
ATOM 3903 C C . THR A 1 484 ? -18.818 5.948 20.897 1.00 98.44 484 THR A C 1
ATOM 3905 O O . THR A 1 484 ? -18.842 6.117 19.676 1.00 98.44 484 THR A O 1
ATOM 3908 N N . SER A 1 485 ? -17.684 5.726 21.563 1.00 98.19 485 SER A N 1
ATOM 3909 C CA . SER A 1 485 ? -16.363 5.725 20.928 1.00 98.19 485 SER A CA 1
ATOM 3910 C C . SER A 1 485 ? -16.182 4.535 19.976 1.00 98.19 485 SER A C 1
ATOM 3912 O O . SER A 1 485 ? -15.700 4.705 18.857 1.00 98.19 485 SER A O 1
ATOM 3914 N N . VAL A 1 486 ? -16.642 3.336 20.356 1.00 98.31 486 VAL A N 1
ATOM 3915 C CA . VAL A 1 486 ? -16.618 2.141 19.490 1.00 98.31 486 VAL A CA 1
ATOM 3916 C C . VAL A 1 486 ? -17.433 2.369 18.214 1.00 98.31 486 VAL A C 1
ATOM 3918 O O . VAL A 1 486 ? -16.955 2.063 17.122 1.00 98.31 486 VAL A O 1
ATOM 3921 N N . ARG A 1 487 ? -18.620 2.979 18.311 1.00 98.38 487 ARG A N 1
ATOM 3922 C CA . ARG A 1 487 ? -19.449 3.325 17.141 1.00 98.38 487 ARG A CA 1
ATOM 3923 C C . ARG A 1 487 ? -18.772 4.351 16.225 1.00 98.38 487 ARG A C 1
ATOM 3925 O O . ARG A 1 487 ? -18.828 4.202 15.001 1.00 98.38 487 ARG A O 1
ATOM 3932 N N . ALA A 1 488 ? -18.096 5.353 16.789 1.00 98.06 488 ALA A N 1
ATOM 3933 C CA . ALA A 1 488 ? -17.308 6.310 16.010 1.00 98.06 488 ALA A CA 1
ATOM 3934 C C . ALA A 1 488 ? -16.153 5.614 15.263 1.00 98.06 488 ALA A C 1
ATOM 3936 O O . ALA A 1 488 ? -15.977 5.827 14.062 1.00 98.06 488 ALA A O 1
ATOM 3937 N N . TYR A 1 489 ? -15.433 4.709 15.937 1.00 97.94 489 TYR A N 1
ATOM 3938 C CA . TYR A 1 489 ? -14.398 3.869 15.323 1.00 97.94 489 TYR A CA 1
ATOM 3939 C C . TYR A 1 489 ? -14.944 3.025 14.167 1.00 97.94 489 TYR A C 1
ATOM 3941 O O . TYR A 1 489 ? -14.376 3.042 13.076 1.00 97.94 489 TYR A O 1
ATOM 3949 N N . MET A 1 490 ? -16.059 2.319 14.376 1.00 98.50 490 MET A N 1
ATOM 3950 C CA . MET A 1 490 ? -16.692 1.505 13.333 1.00 98.50 490 MET A CA 1
ATOM 3951 C C . MET A 1 490 ? -17.113 2.350 12.129 1.00 98.50 490 MET A C 1
ATOM 3953 O O . MET A 1 490 ? -16.939 1.919 10.997 1.00 98.50 490 MET A O 1
ATOM 3957 N N . THR A 1 491 ? -17.595 3.575 12.345 1.00 98.44 491 THR A N 1
ATOM 3958 C CA . THR A 1 491 ? -17.976 4.483 11.250 1.00 98.44 491 THR A CA 1
ATOM 3959 C C . THR A 1 491 ? -16.774 4.840 10.370 1.00 98.44 491 THR A C 1
ATOM 3961 O O . THR A 1 491 ? -16.860 4.786 9.142 1.00 98.44 491 THR A O 1
ATOM 3964 N N . VAL A 1 492 ? -15.628 5.160 10.982 1.00 98.44 492 VAL A N 1
ATOM 3965 C CA . VAL A 1 492 ? -14.385 5.445 10.246 1.00 98.44 492 VAL A CA 1
ATOM 3966 C C . VAL A 1 492 ? -13.879 4.198 9.529 1.00 98.44 492 VAL A C 1
ATOM 3968 O O . VAL A 1 492 ? -13.557 4.270 8.344 1.00 98.44 492 VAL A O 1
ATOM 3971 N N . LEU A 1 493 ? -13.844 3.052 10.211 1.00 98.25 493 LEU A N 1
ATOM 3972 C CA . LEU A 1 493 ? -13.403 1.786 9.627 1.00 98.25 493 LEU A CA 1
ATOM 3973 C C . LEU A 1 493 ? -14.282 1.363 8.445 1.00 98.25 493 LEU A C 1
ATOM 3975 O O . LEU A 1 493 ? -13.749 0.973 7.411 1.00 98.25 493 LEU A O 1
ATOM 3979 N N . GLN A 1 494 ? -15.603 1.526 8.541 1.00 98.12 494 GLN A N 1
ATOM 3980 C CA . GLN A 1 494 ? -16.518 1.226 7.440 1.00 98.12 494 GLN A CA 1
ATOM 3981 C C . GLN A 1 494 ? -16.202 2.060 6.193 1.00 98.12 494 GLN A C 1
ATOM 3983 O O . GLN A 1 494 ? -16.295 1.570 5.071 1.00 98.12 494 GLN A O 1
ATOM 3988 N N . SER A 1 495 ? -15.775 3.315 6.371 1.00 97.75 495 SER A N 1
ATOM 3989 C CA . SER A 1 495 ? -15.427 4.190 5.248 1.00 97.75 495 SER A CA 1
ATOM 3990 C C . SER A 1 495 ? -14.196 3.730 4.454 1.00 97.75 495 SER A C 1
ATOM 3992 O O . SER A 1 495 ? -13.997 4.206 3.336 1.00 97.75 495 SER A O 1
ATOM 3994 N N . ILE A 1 496 ? -13.388 2.803 4.990 1.00 97.81 496 ILE A N 1
ATOM 3995 C CA . ILE A 1 496 ? -12.181 2.281 4.330 1.00 97.81 496 ILE A CA 1
ATOM 3996 C C . ILE A 1 496 ? -12.513 1.476 3.073 1.00 97.81 496 ILE A C 1
ATOM 3998 O O . ILE A 1 496 ? -11.734 1.504 2.118 1.00 97.81 496 ILE A O 1
ATOM 4002 N N . GLU A 1 497 ? -13.695 0.858 3.016 1.00 96.38 497 GLU A N 1
ATOM 4003 C CA . GLU A 1 497 ? -14.172 0.134 1.828 1.00 96.38 497 GLU A CA 1
ATOM 4004 C C . GLU A 1 497 ? -14.308 1.043 0.593 1.00 96.38 497 GLU A C 1
ATOM 4006 O O . GLU A 1 497 ? -14.239 0.567 -0.538 1.00 96.38 497 GLU A O 1
ATOM 4011 N N . ASN A 1 498 ? -14.423 2.365 0.782 1.00 97.12 498 ASN A N 1
ATOM 4012 C CA . ASN A 1 498 ? -14.430 3.325 -0.327 1.00 97.12 498 ASN A CA 1
ATOM 4013 C C . ASN A 1 498 ? -13.066 3.446 -1.026 1.00 97.12 498 ASN A C 1
ATOM 4015 O O . ASN A 1 498 ? -13.000 3.940 -2.152 1.00 97.12 498 ASN A O 1
ATOM 4019 N N . TYR A 1 499 ? -11.977 3.059 -0.355 1.00 97.56 499 TYR A N 1
ATOM 4020 C CA . TYR A 1 499 ? -10.610 3.248 -0.847 1.00 97.56 499 TYR A CA 1
ATOM 4021 C C . TYR A 1 499 ? -9.909 1.937 -1.194 1.00 97.56 499 TYR A C 1
ATOM 4023 O O . TYR A 1 499 ? -9.118 1.902 -2.137 1.00 97.56 499 TYR A O 1
ATOM 4031 N N . VAL A 1 500 ? -10.160 0.876 -0.422 1.00 97.75 500 VAL A N 1
ATOM 4032 C CA . VAL A 1 500 ? -9.482 -0.416 -0.567 1.00 97.75 500 VAL A CA 1
ATOM 4033 C C . VAL A 1 500 ? -10.516 -1.528 -0.645 1.00 97.75 500 VAL A C 1
ATOM 4035 O O . VAL A 1 500 ? -11.462 -1.555 0.137 1.00 97.75 500 VAL A O 1
ATOM 4038 N N . GLN A 1 501 ? -10.312 -2.473 -1.562 1.00 95.69 501 GLN A N 1
ATOM 4039 C CA . GLN A 1 501 ? -11.182 -3.635 -1.728 1.00 95.69 501 GLN A CA 1
ATOM 4040 C C . GLN A 1 501 ? -10.952 -4.666 -0.602 1.00 95.69 501 GLN A C 1
ATOM 4042 O O . GLN A 1 501 ? -10.294 -5.688 -0.803 1.00 95.69 501 GLN A O 1
ATOM 4047 N N . ILE A 1 502 ? -11.463 -4.361 0.594 1.00 95.56 502 ILE A N 1
ATOM 4048 C CA . ILE A 1 502 ? -11.431 -5.170 1.825 1.00 95.56 502 ILE A CA 1
ATOM 4049 C C . ILE A 1 502 ? -12.867 -5.321 2.345 1.00 95.56 502 ILE A C 1
ATOM 4051 O O . ILE A 1 502 ? -13.687 -4.434 2.143 1.00 95.56 502 ILE A O 1
ATOM 4055 N N . ASP A 1 503 ? -13.156 -6.436 3.016 1.00 95.62 503 ASP A N 1
ATOM 4056 C CA . ASP A 1 503 ? -14.411 -6.657 3.743 1.00 95.62 503 ASP A CA 1
ATOM 4057 C C . ASP A 1 503 ? -14.241 -6.246 5.214 1.00 95.62 503 ASP A C 1
ATOM 4059 O O . ASP A 1 503 ? -13.667 -6.987 6.022 1.00 95.62 503 ASP A O 1
ATOM 4063 N N . ILE A 1 504 ? -14.728 -5.055 5.570 1.00 97.69 504 ILE A N 1
ATOM 4064 C CA . ILE A 1 504 ? -14.623 -4.553 6.946 1.00 97.69 504 ILE A CA 1
ATOM 4065 C C . ILE A 1 504 ? -15.617 -5.238 7.889 1.00 97.69 504 ILE A C 1
ATOM 4067 O O . ILE A 1 504 ? -15.391 -5.301 9.098 1.00 97.69 504 ILE A O 1
ATOM 4071 N N . THR A 1 505 ? -16.690 -5.817 7.346 1.00 97.19 505 THR A N 1
ATOM 4072 C CA . THR A 1 505 ? -17.687 -6.549 8.134 1.00 97.19 505 THR A CA 1
ATOM 4073 C C . THR A 1 505 ? -17.036 -7.763 8.784 1.00 97.19 505 THR A C 1
ATOM 4075 O O . THR A 1 505 ? -17.264 -8.045 9.962 1.00 97.19 505 THR A O 1
ATOM 4078 N N . ARG A 1 506 ? -16.147 -8.451 8.058 1.00 95.56 506 ARG A N 1
ATOM 4079 C CA . ARG A 1 506 ? -15.353 -9.549 8.617 1.00 95.56 506 ARG A CA 1
ATOM 4080 C C . ARG A 1 506 ? -14.403 -9.091 9.725 1.00 95.56 506 ARG A C 1
ATOM 4082 O O . ARG A 1 506 ? -14.312 -9.778 10.741 1.00 95.56 506 ARG A O 1
ATOM 4089 N N . VAL A 1 507 ? -13.763 -7.930 9.575 1.00 97.25 507 VAL A N 1
ATOM 4090 C CA . VAL A 1 507 ? -12.914 -7.330 10.625 1.00 97.25 507 VAL A CA 1
ATOM 4091 C C . VAL A 1 507 ? -13.737 -7.055 11.887 1.00 97.25 507 VAL A C 1
ATOM 4093 O O . VAL A 1 507 ? -13.317 -7.415 12.988 1.00 97.25 507 VAL A O 1
ATOM 4096 N N . PHE A 1 508 ? -14.940 -6.485 11.750 1.00 98.12 508 PHE A N 1
ATOM 4097 C CA . PHE A 1 508 ? -15.841 -6.269 12.887 1.00 98.12 508 PHE A CA 1
ATOM 4098 C C . PHE A 1 508 ? -16.252 -7.574 13.558 1.00 98.12 508 PHE A C 1
ATOM 4100 O O . PHE A 1 508 ? -16.169 -7.670 14.781 1.00 98.12 508 PHE A O 1
ATOM 4107 N N . ASN A 1 509 ? -16.635 -8.586 12.778 1.00 96.62 509 ASN A N 1
ATOM 4108 C CA . ASN A 1 509 ? -17.011 -9.892 13.312 1.00 96.62 509 ASN A CA 1
ATOM 4109 C C . ASN A 1 509 ? -15.860 -10.536 14.091 1.00 96.62 509 ASN A C 1
ATOM 4111 O O . ASN A 1 509 ? -16.075 -11.027 15.196 1.00 96.62 509 ASN A O 1
ATOM 4115 N N . ASN A 1 510 ? -14.639 -10.493 13.552 1.00 95.94 510 ASN A N 1
ATOM 4116 C CA . ASN A 1 510 ? -13.462 -11.066 14.199 1.00 95.94 510 ASN A CA 1
ATOM 4117 C C . ASN A 1 510 ? -13.145 -10.378 15.532 1.00 95.94 510 ASN A C 1
ATOM 4119 O O . ASN A 1 510 ? -12.905 -11.061 16.527 1.00 95.94 510 ASN A O 1
ATOM 4123 N N . VAL A 1 511 ? -13.158 -9.043 15.564 1.00 98.25 511 VAL A N 1
ATOM 4124 C CA . VAL A 1 511 ? -12.759 -8.271 16.748 1.00 98.25 511 VAL A CA 1
ATOM 4125 C C . VAL A 1 511 ? -13.866 -8.235 17.802 1.00 98.25 511 VAL A C 1
ATOM 4127 O O . VAL A 1 511 ? -13.634 -8.594 18.956 1.00 98.25 511 VAL A O 1
ATOM 4130 N N . LEU A 1 512 ? -15.080 -7.820 17.430 1.00 98.25 512 LEU A N 1
ATOM 4131 C CA . LEU A 1 512 ? -16.161 -7.581 18.391 1.00 98.25 512 LEU A CA 1
ATOM 4132 C C . LEU A 1 512 ? -16.648 -8.880 19.034 1.00 98.25 512 LEU A C 1
ATOM 4134 O O . LEU A 1 512 ? -16.905 -8.901 20.235 1.00 98.25 512 LEU A O 1
ATOM 4138 N N . LEU A 1 513 ? -16.715 -9.983 18.279 1.00 98.12 513 LEU A N 1
ATOM 4139 C CA . LEU A 1 513 ? -17.140 -11.268 18.836 1.00 98.12 513 LEU A CA 1
ATOM 4140 C C . LEU A 1 513 ? -16.143 -11.792 19.876 1.00 98.12 513 LEU A C 1
ATOM 4142 O O . LEU A 1 513 ? -16.564 -12.295 20.917 1.00 98.12 513 LEU A O 1
ATOM 4146 N N . GLN A 1 514 ? -14.836 -11.635 19.643 1.00 97.69 514 GLN A N 1
ATOM 4147 C CA . GLN A 1 514 ? -13.815 -12.026 20.621 1.00 97.69 514 GLN A CA 1
ATOM 4148 C C . GLN A 1 514 ? -13.935 -11.226 21.920 1.00 97.69 514 GLN A C 1
ATOM 4150 O O . GLN A 1 514 ? -13.800 -11.796 22.998 1.00 97.69 514 GLN A O 1
ATOM 4155 N N . GLN A 1 515 ? -14.288 -9.940 21.843 1.00 98.31 515 GLN A N 1
ATOM 4156 C CA . GLN A 1 515 ? -14.475 -9.095 23.026 1.00 98.31 515 GLN A CA 1
ATOM 4157 C C . GLN A 1 515 ? -15.634 -9.539 23.941 1.00 98.31 515 GLN A C 1
ATOM 4159 O O . GLN A 1 515 ? -15.672 -9.147 25.109 1.00 98.31 515 GLN A O 1
ATOM 4164 N N . THR A 1 516 ? -16.538 -10.401 23.456 1.00 98.38 516 THR A N 1
ATOM 4165 C CA . THR A 1 516 ? -17.626 -11.007 24.253 1.00 98.38 516 THR A CA 1
ATOM 4166 C C . THR A 1 516 ? -17.189 -12.213 25.097 1.00 98.38 516 THR A C 1
ATOM 4168 O O . THR A 1 516 ? -17.952 -12.694 25.937 1.00 98.38 516 THR A O 1
ATOM 4171 N N . GLN A 1 517 ? -15.983 -12.739 24.862 1.00 98.19 517 GLN A N 1
ATOM 4172 C CA . GLN A 1 517 ? -15.418 -13.877 25.590 1.00 98.19 517 GLN A CA 1
ATOM 4173 C C . GLN A 1 517 ? -14.636 -13.404 26.818 1.00 98.19 517 GLN A C 1
ATOM 4175 O O . GLN A 1 517 ? -14.320 -12.230 26.931 1.00 98.19 517 GLN A O 1
ATOM 4180 N N . HIS A 1 518 ? -14.299 -14.299 27.749 1.00 96.06 518 HIS A N 1
ATOM 4181 C CA . HIS A 1 518 ? -13.506 -13.953 28.940 1.00 96.06 518 HIS A CA 1
ATOM 4182 C C . HIS A 1 518 ? -12.044 -13.580 28.610 1.00 96.06 518 HIS A C 1
ATOM 4184 O O . HIS A 1 518 ? -11.469 -12.713 29.272 1.00 96.06 518 HIS A O 1
ATOM 4190 N N . LEU A 1 519 ? -11.477 -14.212 27.578 1.00 97.50 519 LEU A N 1
ATOM 4191 C CA . LEU A 1 519 ? -10.176 -13.927 26.970 1.00 97.50 519 LEU A CA 1
ATOM 4192 C C . LEU A 1 519 ? -10.331 -13.941 25.443 1.00 97.50 519 LEU A C 1
ATOM 4194 O O . LEU A 1 519 ? -11.204 -14.645 24.925 1.00 97.50 519 LEU A O 1
ATOM 4198 N N . ASP A 1 520 ? -9.504 -13.177 24.732 1.00 96.62 520 ASP A N 1
ATOM 4199 C CA . ASP A 1 520 ? -9.481 -13.175 23.267 1.00 96.62 520 ASP A CA 1
ATOM 4200 C C . ASP A 1 520 ? -8.694 -14.370 22.684 1.00 96.62 520 ASP A C 1
ATOM 4202 O O . ASP A 1 520 ? -8.212 -15.245 23.409 1.00 96.62 520 ASP A O 1
ATOM 4206 N N . SER A 1 521 ? -8.561 -14.435 21.354 1.00 95.69 521 SER A N 1
ATOM 4207 C CA . SER A 1 521 ? -7.827 -15.521 20.679 1.00 95.69 521 SER A CA 1
ATOM 4208 C C . SER A 1 521 ? -6.319 -15.552 20.974 1.00 95.69 521 SER A C 1
ATOM 4210 O O . SER A 1 521 ? -5.668 -16.563 20.701 1.00 95.69 521 SER A O 1
ATOM 4212 N N . HIS A 1 522 ? -5.768 -14.486 21.556 1.00 95.50 522 HIS A N 1
ATOM 4213 C CA . HIS A 1 522 ? -4.381 -14.395 22.004 1.00 95.50 522 HIS A CA 1
ATOM 4214 C C . HIS A 1 522 ? -4.225 -14.682 23.504 1.00 95.50 522 HIS A C 1
ATOM 4216 O O . HIS A 1 522 ? -3.099 -14.723 23.997 1.00 95.50 522 HIS A O 1
ATOM 4222 N N . GLY A 1 523 ? -5.326 -14.942 24.217 1.00 96.25 523 GLY A N 1
ATOM 4223 C CA . GLY A 1 523 ? -5.326 -15.160 25.660 1.00 96.25 523 GLY A CA 1
ATOM 4224 C C . GLY A 1 523 ? -5.276 -13.867 26.476 1.00 96.25 523 GLY A C 1
ATOM 4225 O O . GLY A 1 523 ? -4.987 -13.930 27.670 1.00 96.25 523 GLY A O 1
ATOM 4226 N N . GLU A 1 524 ? -5.560 -12.714 25.865 1.00 96.69 524 GLU A N 1
ATOM 4227 C CA . GLU A 1 524 ? -5.541 -11.412 26.532 1.00 96.69 524 GLU A CA 1
ATOM 4228 C C . GLU A 1 524 ? -6.923 -11.040 27.110 1.00 96.69 524 GLU A C 1
ATOM 4230 O O . GLU A 1 524 ? -7.959 -11.491 26.603 1.00 96.69 524 GLU A O 1
ATOM 4235 N N . PRO A 1 525 ? -6.981 -10.212 28.175 1.00 96.94 525 PRO A N 1
ATOM 4236 C CA . PRO A 1 525 ? -8.240 -9.758 28.760 1.00 96.94 525 PRO A CA 1
ATOM 4237 C C . PRO A 1 525 ? -9.091 -8.933 27.789 1.00 96.94 525 PRO A C 1
ATOM 4239 O O . PRO A 1 525 ? -8.609 -8.027 27.111 1.00 96.94 525 PRO A O 1
ATOM 4242 N N . THR A 1 526 ? -10.392 -9.200 27.791 1.00 98.50 526 THR A N 1
ATOM 4243 C CA . THR A 1 526 ? -11.395 -8.497 26.986 1.00 98.50 526 THR A CA 1
ATOM 4244 C C . THR A 1 526 ? -12.187 -7.509 27.835 1.00 98.50 526 THR A C 1
ATOM 4246 O O . THR A 1 526 ? -12.204 -7.583 29.065 1.00 98.50 526 THR A O 1
ATOM 4249 N N . ILE A 1 527 ? -12.966 -6.637 27.195 1.00 98.38 527 ILE A N 1
ATOM 4250 C CA . ILE A 1 527 ? -13.907 -5.769 27.923 1.00 98.38 527 ILE A CA 1
ATOM 4251 C C . ILE A 1 527 ? -14.905 -6.567 28.780 1.00 98.38 527 ILE A C 1
ATOM 4253 O O . ILE A 1 527 ? -15.289 -6.108 29.854 1.00 98.38 527 ILE A O 1
ATOM 4257 N N . THR A 1 528 ? -15.276 -7.784 28.365 1.00 98.62 528 THR A N 1
ATOM 4258 C CA . THR A 1 528 ? -16.159 -8.666 29.143 1.00 98.62 528 THR A CA 1
ATOM 4259 C C . THR A 1 528 ? -15.553 -9.008 30.499 1.00 98.62 528 THR A C 1
ATOM 4261 O O . THR A 1 528 ? -16.229 -8.864 31.522 1.00 98.62 528 THR A O 1
ATOM 4264 N N . SER A 1 529 ? -14.290 -9.446 30.541 1.00 98.00 529 SER A N 1
ATOM 4265 C CA . SER A 1 529 ? -13.643 -9.793 31.810 1.00 98.00 529 SER A CA 1
ATOM 4266 C C . SER A 1 529 ? -13.326 -8.557 32.648 1.00 98.00 529 SER A C 1
ATOM 4268 O O . SER A 1 529 ? -13.535 -8.591 33.862 1.00 98.00 529 SER A O 1
ATOM 4270 N N . LEU A 1 530 ? -12.933 -7.444 32.020 1.00 98.50 530 LEU A N 1
ATOM 4271 C CA . LEU A 1 530 ? -12.657 -6.181 32.712 1.00 98.50 530 LEU A CA 1
ATOM 4272 C C . LEU A 1 530 ? -13.899 -5.609 33.414 1.00 98.50 530 LEU A C 1
ATOM 4274 O O . LEU A 1 530 ? -13.854 -5.359 34.621 1.00 98.50 530 LEU A O 1
ATOM 4278 N N . TYR A 1 531 ? -15.023 -5.458 32.702 1.00 98.69 531 TYR A N 1
ATOM 4279 C CA . TYR A 1 531 ? -16.269 -4.975 33.308 1.00 98.69 531 TYR A CA 1
ATOM 4280 C C . TYR A 1 531 ? -16.813 -5.957 34.343 1.00 98.69 531 TYR A C 1
ATOM 4282 O O . TYR A 1 531 ? -17.233 -5.529 35.416 1.00 98.69 531 TYR A O 1
ATOM 4290 N N . THR A 1 532 ? -16.772 -7.267 34.070 1.00 98.44 532 THR A N 1
ATOM 4291 C CA . THR A 1 532 ? -17.233 -8.279 35.038 1.00 98.44 532 THR A CA 1
ATOM 4292 C C . THR A 1 532 ? -16.476 -8.173 36.356 1.00 98.44 532 THR A C 1
ATOM 4294 O O . THR A 1 532 ? -17.095 -8.137 37.420 1.00 98.44 532 THR A O 1
ATOM 4297 N N . ASN A 1 533 ? -15.148 -8.060 36.289 1.00 97.94 533 ASN A N 1
ATOM 4298 C CA . ASN A 1 533 ? -14.313 -7.878 37.467 1.00 97.94 533 ASN A CA 1
ATOM 4299 C C . ASN A 1 533 ? -14.630 -6.560 38.189 1.00 97.94 533 ASN A C 1
ATOM 4301 O O . ASN A 1 533 ? -14.826 -6.555 39.400 1.00 97.94 533 ASN A O 1
ATOM 4305 N N . TRP A 1 534 ? -14.736 -5.447 37.458 1.00 98.44 534 TRP A N 1
ATOM 4306 C CA . TRP A 1 534 ? -15.001 -4.137 38.056 1.00 98.44 534 TRP A CA 1
ATOM 4307 C C . TRP A 1 534 ? -16.373 -4.058 38.747 1.00 98.44 534 TRP A C 1
ATOM 4309 O O . TRP A 1 534 ? -16.474 -3.569 39.874 1.00 98.44 534 TRP A O 1
ATOM 4319 N N . TYR A 1 535 ? -17.437 -4.595 38.141 1.00 98.50 535 TYR A N 1
ATOM 4320 C CA . TYR A 1 535 ? -18.760 -4.603 38.775 1.00 98.50 535 TYR A CA 1
ATOM 4321 C C . TYR A 1 535 ? -18.781 -5.410 40.080 1.00 98.50 535 TYR A C 1
ATOM 4323 O O . TYR A 1 535 ? -19.439 -4.999 41.036 1.00 98.50 535 TYR A O 1
ATOM 4331 N N . LEU A 1 536 ? -18.057 -6.530 40.144 1.00 96.69 536 LEU A N 1
ATOM 4332 C CA . LEU A 1 536 ? -17.979 -7.372 41.341 1.00 96.69 536 LEU A CA 1
ATOM 4333 C C . LEU A 1 536 ? -17.085 -6.755 42.422 1.00 96.69 536 LEU A C 1
ATOM 4335 O O . LEU A 1 536 ? -17.534 -6.517 43.546 1.00 96.69 536 LEU A O 1
ATOM 4339 N N . GLU A 1 537 ? -15.834 -6.464 42.071 1.00 95.81 537 GLU A N 1
ATOM 4340 C CA . GLU A 1 537 ? -14.785 -6.086 43.020 1.00 95.81 537 GLU A CA 1
ATOM 4341 C C . GLU A 1 537 ? -14.800 -4.596 43.382 1.00 95.81 537 GLU A C 1
ATOM 4343 O O . GLU A 1 537 ? -14.267 -4.201 44.423 1.00 95.81 537 GLU A O 1
ATOM 4348 N N . THR A 1 538 ? -15.448 -3.751 42.581 1.00 96.50 538 THR A N 1
ATOM 4349 C CA . THR A 1 538 ? -15.584 -2.319 42.864 1.00 96.50 538 THR A CA 1
ATOM 4350 C C . THR A 1 538 ? -17.027 -1.976 43.211 1.00 96.50 538 THR A C 1
ATOM 4352 O O . THR A 1 538 ? -17.307 -1.710 44.377 1.00 96.50 538 THR A O 1
ATOM 4355 N N . LEU A 1 539 ? -17.975 -2.039 42.272 1.00 97.69 539 LEU A N 1
ATOM 4356 C CA . LEU A 1 539 ? -19.336 -1.542 42.524 1.00 97.69 539 LEU A CA 1
ATOM 4357 C C . LEU A 1 539 ? -20.066 -2.336 43.623 1.00 97.69 539 LEU A C 1
ATOM 4359 O O . LEU A 1 539 ? -20.458 -1.772 44.646 1.00 97.69 539 LEU A O 1
ATOM 4363 N N . LEU A 1 540 ? -20.230 -3.651 43.457 1.00 97.06 540 LEU A N 1
ATOM 4364 C CA . LEU A 1 540 ? -21.016 -4.484 44.380 1.00 97.06 540 LEU A CA 1
ATOM 4365 C C . LEU A 1 540 ? -20.327 -4.693 45.735 1.00 97.06 540 LEU A C 1
ATOM 4367 O O . LEU A 1 540 ? -20.997 -4.825 46.769 1.00 97.06 540 LEU A O 1
ATOM 4371 N N . ARG A 1 541 ? -18.992 -4.656 45.767 1.00 95.12 541 ARG A N 1
ATOM 4372 C CA . ARG A 1 541 ? -18.239 -4.650 47.024 1.00 95.12 541 ARG A CA 1
ATOM 4373 C C . ARG A 1 541 ? -18.542 -3.398 47.851 1.00 95.12 541 ARG A C 1
ATOM 4375 O O . ARG A 1 541 ? -18.780 -3.513 49.051 1.00 95.12 541 ARG A O 1
ATOM 4382 N N . GLN A 1 542 ? -18.631 -2.226 47.222 1.00 95.25 542 GLN A N 1
ATOM 4383 C CA . GLN A 1 542 ? -18.954 -0.977 47.924 1.00 95.25 542 GLN A CA 1
ATOM 4384 C C . GLN A 1 542 ? -20.426 -0.892 48.361 1.00 95.25 542 GLN A C 1
ATOM 4386 O O . GLN A 1 542 ? -20.726 -0.269 49.382 1.00 95.25 542 GLN A O 1
ATOM 4391 N N . VAL A 1 543 ? -21.335 -1.605 47.683 1.00 95.25 543 VAL A N 1
ATOM 4392 C CA . VAL A 1 543 ? -22.700 -1.834 48.198 1.00 95.25 543 VAL A CA 1
ATOM 4393 C C . VAL A 1 543 ? -22.654 -2.613 49.513 1.00 95.25 543 VAL A C 1
ATOM 4395 O O . VAL A 1 543 ? -23.307 -2.244 50.487 1.00 95.25 543 VAL A O 1
ATOM 4398 N N . SER A 1 544 ? -21.831 -3.662 49.580 1.00 92.06 544 SER A N 1
ATOM 4399 C CA . SER A 1 544 ? -21.673 -4.476 50.796 1.00 92.06 544 SER A CA 1
ATOM 4400 C C . SER A 1 544 ? -21.007 -3.714 51.952 1.00 92.06 544 SER A C 1
ATOM 4402 O O . SER A 1 544 ? -21.247 -4.045 53.115 1.00 92.06 544 SER A O 1
ATOM 4404 N N . ASN A 1 545 ? -20.211 -2.684 51.639 1.00 92.69 545 ASN A N 1
ATOM 4405 C CA . ASN A 1 545 ? -19.622 -1.756 52.611 1.00 92.69 545 ASN A CA 1
ATOM 4406 C C . ASN A 1 545 ? -20.610 -0.682 53.101 1.00 92.69 545 ASN A C 1
ATOM 4408 O O . ASN A 1 545 ? -20.303 0.043 54.042 1.00 92.69 545 ASN A O 1
ATOM 4412 N N . GLY A 1 546 ? -21.804 -0.592 52.503 1.00 92.50 546 GLY A N 1
ATOM 4413 C CA . GLY A 1 546 ? -22.846 0.353 52.910 1.00 92.50 546 GLY A CA 1
ATOM 4414 C C . GLY A 1 546 ? -22.700 1.758 52.320 1.00 92.50 546 GLY A C 1
ATOM 4415 O O . GLY A 1 546 ? -23.362 2.676 52.795 1.00 92.50 546 GLY A O 1
ATOM 4416 N N . HIS A 1 547 ? -21.868 1.939 51.291 1.00 95.31 547 HIS A N 1
ATOM 4417 C CA . HIS A 1 547 ? -21.685 3.236 50.625 1.00 95.31 547 HIS A CA 1
ATOM 4418 C C . HIS A 1 547 ? -22.591 3.429 49.407 1.00 95.31 547 HIS A C 1
ATOM 4420 O O . HIS A 1 547 ? -22.755 4.548 48.933 1.00 95.31 547 HIS A O 1
ATOM 4426 N N . ILE A 1 548 ? -23.181 2.352 48.893 1.00 97.50 548 ILE A N 1
ATOM 4427 C CA . ILE A 1 548 ? -24.042 2.352 47.708 1.00 97.50 548 ILE A CA 1
ATOM 4428 C C . ILE A 1 548 ? -25.298 1.546 48.044 1.00 97.50 548 ILE A C 1
ATOM 4430 O O . ILE A 1 548 ? -25.220 0.555 48.769 1.00 97.50 548 ILE A O 1
ATOM 4434 N N . ALA A 1 549 ? -26.452 1.939 47.511 1.00 96.44 549 ALA A N 1
ATOM 4435 C CA . ALA A 1 549 ? -27.692 1.182 47.649 1.00 96.44 549 ALA A CA 1
ATOM 4436 C C . ALA A 1 549 ? -28.424 1.037 46.315 1.00 96.44 549 ALA A C 1
ATOM 4438 O O . ALA A 1 549 ? -28.320 1.880 45.427 1.00 96.44 549 ALA A O 1
ATOM 4439 N N . TYR A 1 550 ? -29.197 -0.041 46.189 1.00 97.94 550 TYR A N 1
ATOM 4440 C CA . TYR A 1 550 ? -30.099 -0.228 45.059 1.00 97.94 550 TYR A CA 1
ATOM 4441 C C . TYR A 1 550 ? -31.359 0.623 45.240 1.00 97.94 550 TYR A C 1
ATOM 4443 O O . TYR A 1 550 ? -32.030 0.528 46.269 1.00 97.94 550 TYR A O 1
ATOM 4451 N N . PHE A 1 551 ? -31.699 1.424 44.230 1.00 96.69 551 PHE A N 1
ATOM 4452 C CA . PHE A 1 551 ? -32.897 2.257 44.198 1.00 96.69 551 PHE A CA 1
ATOM 4453 C C . PHE A 1 551 ? -33.845 1.754 43.098 1.00 96.69 551 PHE A C 1
ATOM 4455 O O . PHE A 1 551 ? -33.708 2.147 41.936 1.00 96.69 551 PHE A O 1
ATOM 4462 N N . PRO A 1 552 ? -34.868 0.942 43.437 1.00 95.62 552 PRO A N 1
ATOM 4463 C CA . PRO A 1 552 ? -35.849 0.460 42.463 1.00 95.62 552 PRO A CA 1
ATOM 4464 C C . PRO A 1 552 ? -36.571 1.591 41.723 1.00 95.62 552 PRO A C 1
ATOM 4466 O O . PRO A 1 552 ? -36.890 1.446 40.548 1.00 95.62 552 PRO A O 1
ATOM 4469 N N . ALA A 1 553 ? -36.788 2.730 42.393 1.00 95.38 553 ALA A N 1
ATOM 4470 C CA . ALA A 1 553 ? -37.446 3.905 41.822 1.00 95.38 553 ALA A CA 1
ATOM 4471 C C . ALA A 1 553 ? -36.648 4.550 40.675 1.00 95.38 553 ALA A C 1
ATOM 4473 O O . ALA A 1 553 ? -37.245 5.091 39.750 1.00 95.38 553 ALA A O 1
ATOM 4474 N N . MET A 1 554 ? -35.315 4.478 40.730 1.00 93.25 554 MET A N 1
ATOM 4475 C CA . MET A 1 554 ? -34.421 4.972 39.675 1.00 93.25 554 MET A CA 1
ATOM 4476 C C . MET A 1 554 ? -33.944 3.852 38.743 1.00 93.25 554 MET A C 1
ATOM 4478 O O . MET A 1 554 ? -33.291 4.136 37.746 1.00 93.25 554 MET A O 1
ATOM 4482 N N . LYS A 1 555 ? -34.263 2.588 39.066 1.00 96.00 555 LYS A N 1
ATOM 4483 C CA . LYS A 1 555 ? -33.759 1.380 38.391 1.00 96.00 555 LYS A CA 1
ATOM 4484 C C . LYS A 1 555 ? -32.228 1.414 38.239 1.00 96.00 555 LYS A C 1
ATOM 4486 O O . LYS A 1 555 ? -31.705 1.100 37.178 1.00 96.00 555 LYS A O 1
ATOM 4491 N N . ALA A 1 556 ? -31.535 1.792 39.315 1.00 97.62 556 ALA A N 1
ATOM 4492 C CA . ALA A 1 556 ? -30.081 1.953 39.355 1.00 97.62 556 ALA A CA 1
ATOM 4493 C C . ALA A 1 556 ? -29.531 1.729 40.775 1.00 97.62 556 ALA A C 1
ATOM 4495 O O . ALA A 1 556 ? -30.286 1.737 41.754 1.00 97.62 556 ALA A O 1
ATOM 4496 N N . PHE A 1 557 ? -28.215 1.557 40.895 1.00 98.12 557 PHE A N 1
ATOM 4497 C CA . PHE A 1 557 ? -27.499 1.720 42.160 1.00 98.12 557 PHE A CA 1
ATOM 4498 C C . PHE A 1 557 ? -27.063 3.175 42.316 1.00 98.12 557 PHE A C 1
ATOM 4500 O O . PHE A 1 557 ? -26.654 3.794 41.342 1.00 98.12 557 PHE A O 1
ATOM 4507 N N . VAL A 1 558 ? -27.161 3.717 43.529 1.00 97.50 558 VAL A N 1
ATOM 4508 C CA . VAL A 1 558 ? -26.913 5.137 43.820 1.00 97.50 558 VAL A CA 1
ATOM 4509 C C . VAL A 1 558 ? -26.010 5.254 45.041 1.00 97.50 558 VAL A C 1
ATOM 4511 O O . VAL A 1 558 ? -26.155 4.491 46.006 1.00 97.50 558 VAL A O 1
ATOM 4514 N N . ASN A 1 559 ? -25.080 6.207 45.005 1.00 97.00 559 ASN A N 1
ATOM 4515 C CA . ASN A 1 559 ? -24.196 6.479 46.134 1.00 97.00 559 ASN A CA 1
ATOM 4516 C C . ASN A 1 559 ? -24.999 7.019 47.330 1.00 97.00 559 ASN A C 1
ATOM 4518 O O . ASN A 1 559 ? -25.844 7.905 47.198 1.00 97.00 559 ASN A O 1
ATOM 4522 N N . LEU A 1 560 ? -24.715 6.500 48.523 1.00 94.56 560 LEU A N 1
ATOM 4523 C CA . LEU A 1 560 ? -25.282 6.991 49.773 1.00 94.56 560 LEU A CA 1
ATOM 4524 C C . LEU A 1 560 ? -24.424 8.134 50.336 1.00 94.56 560 LEU A C 1
ATOM 4526 O O . LEU A 1 560 ? -23.195 8.080 50.230 1.00 94.56 560 LEU A O 1
ATOM 4530 N N . PRO A 1 561 ? -25.035 9.134 51.002 1.00 91.12 561 PRO A N 1
ATOM 4531 C CA . PRO A 1 561 ? -24.323 10.243 51.636 1.00 91.12 561 PRO A CA 1
ATOM 4532 C C . PRO A 1 561 ? -23.631 9.777 52.929 1.00 91.12 561 PRO A C 1
ATOM 4534 O O . PRO A 1 561 ? -24.043 10.107 54.038 1.00 91.12 561 PRO A O 1
ATOM 4537 N N . THR A 1 562 ? -22.598 8.956 52.775 1.00 90.94 562 THR A N 1
ATOM 4538 C CA . THR A 1 562 ? -21.740 8.432 53.844 1.00 90.94 562 THR A CA 1
ATOM 4539 C C . THR A 1 562 ? -20.360 9.078 53.748 1.00 90.94 562 THR A C 1
ATOM 4541 O O . THR A 1 562 ? -19.965 9.508 52.667 1.00 90.94 562 THR A O 1
ATOM 4544 N N . GLU A 1 563 ? -19.607 9.146 54.848 1.00 84.25 563 GLU A N 1
ATOM 4545 C CA . GLU A 1 563 ? -18.188 9.515 54.771 1.00 84.25 563 GLU A CA 1
ATOM 4546 C C . GLU A 1 563 ? -17.430 8.386 54.056 1.00 84.25 563 GLU A C 1
ATOM 4548 O O . GLU A 1 563 ? -17.256 7.298 54.604 1.00 84.25 563 GLU A O 1
ATOM 4553 N N . ASN A 1 564 ? -17.066 8.613 52.792 1.00 85.81 564 ASN A N 1
ATOM 4554 C CA . ASN A 1 564 ? -16.372 7.646 51.947 1.00 85.81 564 ASN A CA 1
ATOM 4555 C C . ASN A 1 564 ? -15.438 8.346 50.949 1.00 85.81 564 ASN A C 1
ATOM 4557 O O . ASN A 1 564 ? -15.580 9.537 50.678 1.00 85.81 564 ASN A O 1
ATOM 4561 N N . GLU A 1 565 ? -14.500 7.580 50.398 1.00 86.06 565 GLU A N 1
ATOM 4562 C CA . GLU A 1 565 ? -13.530 8.030 49.390 1.00 86.06 565 GLU A CA 1
ATOM 4563 C C . GLU A 1 565 ? -13.852 7.442 48.000 1.00 86.06 565 GLU A C 1
ATOM 4565 O O . GLU A 1 565 ? -12.948 7.112 47.232 1.00 86.06 565 GLU A O 1
ATOM 4570 N N . LEU A 1 566 ? -15.138 7.242 47.671 1.00 88.75 566 LEU A N 1
ATOM 4571 C CA . LEU A 1 566 ? -15.522 6.718 46.356 1.00 88.75 566 LEU A CA 1
ATOM 4572 C C . LEU A 1 566 ? -15.131 7.699 45.245 1.00 88.75 566 LEU A C 1
ATOM 4574 O O . LEU A 1 566 ? -15.437 8.888 45.295 1.00 88.75 566 LEU A O 1
ATOM 4578 N N . THR A 1 567 ? -14.504 7.166 44.201 1.00 90.88 567 THR A N 1
ATOM 4579 C CA . THR A 1 567 ? -14.040 7.921 43.029 1.00 90.88 567 THR A CA 1
ATOM 4580 C C . THR A 1 567 ? -15.032 7.899 41.861 1.00 90.88 567 THR A C 1
ATOM 4582 O O . THR A 1 567 ? -14.766 8.493 40.820 1.00 90.88 567 THR A O 1
ATOM 4585 N N . PHE A 1 568 ? -16.185 7.236 42.016 1.00 95.19 568 PHE A N 1
ATOM 4586 C CA . PHE A 1 568 ? -17.196 7.074 40.969 1.00 95.19 568 PHE A CA 1
ATOM 4587 C C . PHE A 1 568 ? -18.628 7.206 41.514 1.00 95.19 568 PHE A C 1
ATOM 4589 O O . PHE A 1 568 ? -18.891 6.924 42.686 1.00 95.19 568 PHE A O 1
ATOM 4596 N N . ASN A 1 569 ? -19.565 7.587 40.639 1.00 96.44 569 ASN A N 1
ATOM 4597 C CA . ASN A 1 569 ? -21.004 7.618 40.924 1.00 96.44 569 ASN A CA 1
ATOM 4598 C C . ASN A 1 569 ? -21.660 6.338 40.403 1.00 96.44 569 ASN A C 1
ATOM 4600 O O . ASN A 1 569 ? -21.650 6.107 39.197 1.00 96.44 569 ASN A O 1
ATOM 4604 N N . ALA A 1 570 ? -22.241 5.513 41.275 1.00 97.19 570 ALA A N 1
ATOM 4605 C CA . ALA A 1 570 ? -22.815 4.222 40.893 1.00 97.19 570 ALA A CA 1
ATOM 4606 C C . ALA A 1 570 ? -23.937 4.337 39.849 1.00 97.19 570 ALA A C 1
ATOM 4608 O O . ALA A 1 570 ? -24.073 3.450 38.999 1.00 97.19 570 ALA A O 1
ATOM 4609 N N . GLU A 1 571 ? -24.710 5.428 39.866 1.00 96.31 571 GLU A N 1
ATOM 4610 C CA . GLU A 1 571 ? -25.782 5.637 38.889 1.00 96.31 571 GLU A CA 1
ATOM 4611 C C . GLU A 1 571 ? -25.245 5.800 37.463 1.00 96.31 571 GLU A C 1
ATOM 4613 O O . GLU A 1 571 ? -25.874 5.335 36.519 1.00 96.31 571 GLU A O 1
ATOM 4618 N N . GLU A 1 572 ? -24.040 6.351 37.303 1.00 97.31 572 GLU A N 1
ATOM 4619 C CA . GLU A 1 572 ? -23.385 6.559 36.005 1.00 97.31 572 GLU A CA 1
ATOM 4620 C C . GLU A 1 572 ? -22.759 5.274 35.432 1.00 97.31 572 GLU A C 1
ATOM 4622 O O . GLU A 1 572 ? -22.082 5.331 34.409 1.00 97.31 572 GLU A O 1
ATOM 4627 N N . TYR A 1 573 ? -22.976 4.122 36.082 1.00 98.31 573 TYR A N 1
ATOM 4628 C CA . TYR A 1 573 ? -22.532 2.799 35.618 1.00 98.31 573 TYR A CA 1
ATOM 4629 C C . TYR A 1 573 ? -23.619 1.720 35.681 1.00 98.31 573 TYR A C 1
ATOM 4631 O O . TYR A 1 573 ? -23.381 0.599 35.228 1.00 98.31 573 TYR A O 1
ATOM 4639 N N . SER A 1 574 ? -24.775 1.995 36.291 1.00 98.19 574 SER A N 1
ATOM 4640 C CA . SER A 1 574 ? -25.779 0.964 36.598 1.00 98.19 574 SER A CA 1
ATOM 4641 C C . SER A 1 574 ? -27.222 1.362 36.299 1.00 98.19 574 SER A C 1
ATOM 4643 O O . SER A 1 574 ? -28.127 0.569 36.568 1.00 98.19 574 SER A O 1
ATOM 4645 N N . ASP A 1 575 ? -27.455 2.563 35.761 1.00 97.81 575 ASP A N 1
ATOM 4646 C CA . ASP A 1 575 ? -28.778 2.938 35.270 1.00 97.81 575 ASP A CA 1
ATOM 4647 C C . ASP A 1 575 ? -29.171 2.142 34.010 1.00 97.81 575 ASP A C 1
ATOM 4649 O O . ASP A 1 575 ? -28.411 1.344 33.453 1.00 97.81 575 ASP A O 1
ATOM 4653 N N . ILE A 1 576 ? -30.396 2.371 33.540 1.00 97.69 576 ILE A N 1
ATOM 4654 C CA . ILE A 1 576 ? -30.941 1.691 32.359 1.00 97.69 576 ILE A CA 1
ATOM 4655 C C . ILE A 1 576 ? -30.066 1.934 31.118 1.00 97.69 576 ILE A C 1
ATOM 4657 O O . ILE A 1 576 ? -29.878 1.021 30.311 1.00 97.69 576 ILE A O 1
ATOM 4661 N N . SER A 1 577 ? -29.548 3.151 30.943 1.00 97.81 577 SER A N 1
ATOM 4662 C CA . SER A 1 577 ? -28.765 3.535 29.766 1.00 97.81 577 SER A CA 1
ATOM 4663 C C . SER A 1 577 ? -27.422 2.810 29.744 1.00 97.81 577 SER A C 1
ATOM 4665 O O . SER A 1 577 ? -27.047 2.239 28.719 1.00 97.81 577 SER A O 1
ATOM 4667 N N . GLU A 1 578 ? -26.738 2.773 30.884 1.00 98.56 578 GLU A N 1
ATOM 4668 C CA . GLU A 1 578 ? -25.443 2.121 31.046 1.00 98.56 578 GLU A CA 1
ATOM 4669 C C . GLU A 1 578 ? -25.557 0.604 30.930 1.00 98.56 578 GLU A C 1
ATOM 4671 O O . GLU A 1 578 ? -24.778 -0.014 30.207 1.00 98.56 578 GLU A O 1
ATOM 4676 N N . MET A 1 579 ? -26.573 -0.015 31.540 1.00 98.44 579 MET A N 1
ATOM 4677 C CA . MET A 1 579 ? -26.763 -1.466 31.429 1.00 98.44 579 MET A CA 1
ATOM 4678 C C . MET A 1 579 ? -27.137 -1.895 30.002 1.00 98.44 579 MET A C 1
ATOM 4680 O O . MET A 1 579 ? -26.734 -2.975 29.558 1.00 98.44 579 MET A O 1
ATOM 4684 N N . ARG A 1 580 ? -27.863 -1.056 29.244 1.00 98.69 580 ARG A N 1
ATOM 4685 C CA . ARG A 1 580 ? -28.120 -1.295 27.811 1.00 98.69 580 ARG A CA 1
ATOM 4686 C C . ARG A 1 580 ? -26.847 -1.131 26.987 1.00 98.69 580 ARG A C 1
ATOM 4688 O O . ARG A 1 580 ? -26.568 -1.984 26.152 1.00 98.69 580 ARG A O 1
ATOM 4695 N N . ALA A 1 581 ? -26.048 -0.098 27.249 1.00 98.69 581 ALA A N 1
ATOM 4696 C CA . ALA A 1 581 ? -24.772 0.096 26.565 1.00 98.69 581 ALA A CA 1
ATOM 4697 C C . ALA A 1 581 ? -23.774 -1.040 26.852 1.00 98.69 581 ALA A C 1
ATOM 4699 O O . ALA A 1 581 ? -23.103 -1.519 25.941 1.00 98.69 581 ALA A O 1
ATOM 4700 N N . LEU A 1 582 ? -23.735 -1.539 28.089 1.00 98.69 582 LEU A N 1
ATOM 4701 C CA . LEU A 1 582 ? -22.961 -2.722 28.455 1.00 98.69 582 LEU A CA 1
ATOM 4702 C C . LEU A 1 582 ? -23.452 -3.963 27.697 1.00 98.69 582 LEU A C 1
ATOM 4704 O O . LEU A 1 582 ? -22.641 -4.726 27.180 1.00 98.69 582 LEU A O 1
ATOM 4708 N N . SER A 1 583 ? -24.771 -4.142 27.585 1.00 98.62 583 SER A N 1
ATOM 4709 C CA . SER A 1 583 ? -25.374 -5.268 26.858 1.00 98.62 583 SER A CA 1
ATOM 4710 C C . SER A 1 583 ? -25.080 -5.230 25.354 1.00 98.62 583 SER A C 1
ATOM 4712 O O . SER A 1 583 ? -24.880 -6.282 24.755 1.00 98.62 583 SER A O 1
ATOM 4714 N N . GLU A 1 584 ? -25.019 -4.042 24.749 1.00 98.44 584 GLU A N 1
ATOM 4715 C CA . GLU A 1 584 ? -24.596 -3.840 23.352 1.00 98.44 584 GLU A CA 1
ATOM 4716 C C . GLU A 1 584 ? -23.134 -4.256 23.126 1.00 98.44 584 GLU A C 1
ATOM 4718 O O . GLU A 1 584 ? -22.812 -4.852 22.102 1.00 98.44 584 GLU A O 1
ATOM 4723 N N . LEU A 1 585 ? -22.249 -3.972 24.088 1.00 98.44 585 LEU A N 1
ATOM 4724 C CA . LEU A 1 585 ? -20.822 -4.302 24.005 1.00 98.44 585 LEU A CA 1
ATOM 4725 C C . LEU A 1 585 ? -20.531 -5.787 24.279 1.00 98.44 585 LEU A C 1
ATOM 4727 O O . LEU A 1 585 ? -19.743 -6.406 23.569 1.00 98.44 585 LEU A O 1
ATOM 4731 N N . LEU A 1 586 ? -21.139 -6.356 25.324 1.00 98.38 586 LEU A N 1
ATOM 4732 C CA . LEU A 1 586 ? -20.878 -7.730 25.781 1.00 98.38 586 LEU A CA 1
ATOM 4733 C C . LEU A 1 586 ? -21.722 -8.772 25.039 1.00 98.38 586 LEU A C 1
ATOM 4735 O O . LEU A 1 586 ? -21.334 -9.942 24.946 1.00 98.38 586 LEU A O 1
ATOM 4739 N N . GLY A 1 587 ? -22.901 -8.375 24.560 1.00 97.94 587 GLY A N 1
ATOM 4740 C CA . GLY A 1 587 ? -23.878 -9.273 23.959 1.00 97.94 587 GLY A CA 1
ATOM 4741 C C . GLY A 1 587 ? -24.322 -10.415 24.889 1.00 97.94 587 GLY A C 1
ATOM 4742 O O . GLY A 1 587 ? -24.051 -10.416 26.095 1.00 97.94 587 GLY A O 1
ATOM 4743 N N . PRO A 1 588 ? -24.999 -11.441 24.342 1.00 98.25 588 PRO A N 1
ATOM 4744 C CA . PRO A 1 588 ? -25.455 -12.591 25.121 1.00 98.25 588 PRO A CA 1
ATOM 4745 C C . PRO A 1 588 ? -24.326 -13.340 25.840 1.00 98.25 588 PRO A C 1
ATOM 4747 O O . PRO A 1 588 ? -24.513 -13.779 26.973 1.00 98.25 588 PRO A O 1
ATOM 4750 N N . TYR A 1 589 ? -23.162 -13.487 25.198 1.00 98.38 589 TYR A N 1
ATOM 4751 C CA . TYR A 1 589 ? -22.035 -14.243 25.751 1.00 98.38 589 TYR A CA 1
ATOM 4752 C C . TYR A 1 589 ? -21.427 -13.547 26.968 1.00 98.38 589 TYR A C 1
ATOM 4754 O O . TYR A 1 589 ? -21.341 -14.158 28.035 1.00 98.38 589 TYR A O 1
ATOM 4762 N N . GLY A 1 590 ? -21.085 -12.263 26.847 1.00 98.38 590 GLY A N 1
ATOM 4763 C CA . GLY A 1 590 ? -20.472 -11.533 27.950 1.00 98.38 590 GLY A CA 1
ATOM 4764 C C . GLY A 1 590 ? -21.441 -11.316 29.112 1.00 98.38 590 GLY A C 1
ATOM 4765 O O . GLY A 1 590 ? -21.062 -11.470 30.271 1.00 98.38 590 GLY A O 1
ATOM 4766 N N . MET A 1 591 ? -22.725 -11.066 28.833 1.00 98.38 591 MET A N 1
ATOM 4767 C CA . MET A 1 591 ? -23.739 -10.903 29.885 1.00 98.38 591 MET A CA 1
ATOM 4768 C C . MET A 1 591 ? -24.067 -12.221 30.607 1.00 98.38 591 MET A C 1
ATOM 4770 O O . MET A 1 591 ? -24.356 -12.224 31.811 1.00 98.38 591 MET A O 1
ATOM 4774 N N . LYS A 1 592 ? -23.976 -13.362 29.907 1.00 98.38 592 LYS A N 1
ATOM 4775 C CA . LYS A 1 592 ? -24.025 -14.698 30.520 1.00 98.38 592 LYS A CA 1
ATOM 4776 C C . LYS A 1 592 ? -22.812 -14.931 31.424 1.00 98.38 592 LYS A C 1
ATOM 4778 O O . LYS A 1 592 ? -22.995 -15.395 32.544 1.00 98.38 592 LYS A O 1
ATOM 4783 N N . PHE A 1 593 ? -21.611 -14.561 30.988 1.00 98.44 593 PHE A N 1
ATOM 4784 C CA . PHE A 1 593 ? -20.404 -14.674 31.809 1.00 98.44 593 PHE A CA 1
ATOM 4785 C C . PHE A 1 593 ? -20.480 -13.803 33.076 1.00 98.44 593 PHE A C 1
ATOM 4787 O O . PHE A 1 593 ? -20.270 -14.300 34.181 1.00 98.44 593 PHE A O 1
ATOM 4794 N N . LEU A 1 594 ? -20.889 -12.535 32.944 1.00 98.44 594 LEU A N 1
ATOM 4795 C CA . LEU A 1 594 ? -21.148 -11.639 34.078 1.00 98.44 594 LEU A CA 1
ATOM 4796 C C . LEU A 1 594 ? -22.114 -12.285 35.081 1.00 98.44 594 LEU A C 1
ATOM 4798 O O . LEU A 1 594 ? -21.877 -12.314 36.287 1.00 98.44 594 LEU A O 1
ATOM 4802 N N . SER A 1 595 ? -23.199 -12.851 34.561 1.00 97.94 595 SER A N 1
ATOM 4803 C CA . SER A 1 595 ? -24.203 -13.570 35.334 1.00 97.94 595 SER A CA 1
ATOM 4804 C C . SER A 1 595 ? -23.663 -14.790 36.080 1.00 97.94 595 SER A C 1
ATOM 4806 O O . SER A 1 595 ? -24.016 -14.991 37.241 1.00 97.94 595 SER A O 1
ATOM 4808 N N . GLU A 1 596 ? -22.829 -15.604 35.437 1.00 97.75 596 GLU A N 1
ATOM 4809 C CA . GLU A 1 596 ? -22.200 -16.780 36.046 1.00 97.75 596 GLU A CA 1
ATOM 4810 C C . GLU A 1 596 ? -21.296 -16.373 37.216 1.00 97.75 596 GLU A C 1
ATOM 4812 O O . GLU A 1 596 ? -21.409 -16.943 38.305 1.00 97.75 596 GLU A O 1
ATOM 4817 N N . SER A 1 597 ? -20.506 -15.310 37.050 1.00 97.56 597 SER A N 1
ATOM 4818 C CA . SER A 1 597 ? -19.673 -14.749 38.118 1.00 97.56 597 SER A CA 1
ATOM 4819 C C . SER A 1 597 ? -20.514 -14.209 39.283 1.00 97.56 597 SER A C 1
ATOM 4821 O O . SER A 1 597 ? -20.224 -14.493 40.445 1.00 97.56 597 SER A O 1
ATOM 4823 N N . LEU A 1 598 ? -21.629 -13.522 39.006 1.00 97.00 598 LEU A N 1
ATOM 4824 C CA . LEU A 1 598 ? -22.577 -13.096 40.046 1.00 97.00 598 LEU A CA 1
ATOM 4825 C C . LEU A 1 598 ? -23.145 -14.299 40.824 1.00 97.00 598 LEU A C 1
ATOM 4827 O O . LEU A 1 598 ? -23.215 -14.268 42.055 1.00 97.00 598 LEU A O 1
ATOM 4831 N N . MET A 1 599 ? -23.524 -15.382 40.133 1.00 97.19 599 MET A N 1
ATOM 4832 C CA . MET A 1 599 ? -24.047 -16.598 40.778 1.00 97.19 599 MET A CA 1
ATOM 4833 C C . MET A 1 599 ? -22.991 -17.324 41.613 1.00 97.19 599 MET A C 1
ATOM 4835 O O . MET A 1 599 ? -23.324 -17.916 42.646 1.00 97.19 599 MET A O 1
ATOM 4839 N N . TRP A 1 600 ? -21.719 -17.247 41.222 1.00 96.44 600 TRP A N 1
ATOM 4840 C CA . TRP A 1 600 ? -20.616 -17.776 42.017 1.00 96.44 600 TRP A CA 1
ATOM 4841 C C . TRP A 1 600 ? -20.518 -17.074 43.383 1.00 96.44 600 TRP A C 1
ATOM 4843 O O . TRP A 1 600 ? -20.488 -17.742 44.422 1.00 96.44 600 TRP A O 1
ATOM 4853 N N . HIS A 1 601 ? -20.607 -15.738 43.419 1.00 93.50 601 HIS A N 1
ATOM 4854 C CA . HIS A 1 601 ? -20.633 -14.988 44.684 1.00 93.50 601 HIS A CA 1
ATOM 4855 C C . HIS A 1 601 ? -21.871 -15.307 45.538 1.00 93.50 601 HIS A C 1
ATOM 4857 O O . HIS A 1 601 ? -21.750 -15.441 46.758 1.00 93.50 601 HIS A O 1
ATOM 4863 N N . ILE A 1 602 ? -23.050 -15.494 44.931 1.00 96.12 602 ILE A N 1
ATOM 4864 C CA . ILE A 1 602 ? -24.250 -15.943 45.664 1.00 96.12 602 ILE A CA 1
ATOM 4865 C C . ILE A 1 602 ? -24.027 -17.323 46.283 1.00 96.12 602 ILE A C 1
ATOM 4867 O O . ILE A 1 602 ? -24.359 -17.530 47.449 1.00 96.12 602 ILE A O 1
ATOM 4871 N N . SER A 1 603 ? -23.437 -18.256 45.536 1.00 96.31 603 SER A N 1
ATOM 4872 C CA . SER A 1 603 ? -23.161 -19.613 46.021 1.00 96.31 603 SER A CA 1
ATOM 4873 C C . SER A 1 603 ? -22.270 -19.594 47.267 1.00 96.31 603 SER A C 1
ATOM 4875 O O . SER A 1 603 ? -22.543 -20.312 48.231 1.00 96.31 603 SER A O 1
ATOM 4877 N N . SER A 1 604 ? -21.273 -18.702 47.294 1.00 95.44 604 SER A N 1
ATOM 4878 C CA . SER A 1 604 ? -20.438 -18.450 48.474 1.00 95.44 604 SER A CA 1
ATOM 4879 C C . SER A 1 604 ? -21.260 -17.946 49.674 1.00 95.44 604 SER A C 1
ATOM 4881 O O . SER A 1 604 ? -21.147 -18.483 50.778 1.00 95.44 604 SER A O 1
ATOM 4883 N N . GLN A 1 605 ? -22.178 -16.993 49.468 1.00 95.19 605 GLN A N 1
ATOM 4884 C CA . GLN A 1 605 ? -23.060 -16.510 50.543 1.00 95.19 605 GLN A CA 1
ATOM 4885 C C . GLN A 1 605 ? -24.025 -17.589 51.056 1.00 95.19 605 GLN A C 1
ATOM 4887 O O . GLN A 1 605 ? -24.246 -17.696 52.263 1.00 95.19 605 GLN A O 1
ATOM 4892 N N . VAL A 1 606 ? -24.580 -18.416 50.165 1.00 96.94 606 VAL A N 1
ATOM 4893 C CA . VAL A 1 606 ? -25.478 -19.524 50.528 1.00 96.94 606 VAL A CA 1
ATOM 4894 C C . VAL A 1 606 ? -24.739 -20.595 51.330 1.00 96.94 606 VAL A C 1
ATOM 4896 O O . VAL A 1 606 ? -25.292 -21.118 52.298 1.00 96.94 606 VAL A O 1
ATOM 4899 N N . ALA A 1 607 ? -23.493 -20.915 50.969 1.00 96.69 607 ALA A N 1
ATOM 4900 C CA . ALA A 1 607 ? -22.672 -21.856 51.727 1.00 96.69 607 ALA A CA 1
ATOM 4901 C C . ALA A 1 607 ? -22.458 -21.380 53.173 1.00 96.69 607 ALA A C 1
ATOM 4903 O O . ALA A 1 607 ? -22.603 -22.162 54.112 1.00 96.69 607 ALA A O 1
ATOM 4904 N N . GLU A 1 608 ? -22.198 -20.087 53.362 1.00 95.94 608 GLU A N 1
ATOM 4905 C CA . GLU A 1 608 ? -22.066 -19.489 54.691 1.00 95.94 608 GLU A CA 1
ATOM 4906 C C . GLU A 1 608 ? -23.394 -19.458 55.462 1.00 95.94 608 GLU A C 1
ATOM 4908 O O . GLU A 1 608 ? -23.421 -19.777 56.649 1.00 95.94 608 GLU A O 1
ATOM 4913 N N . LEU A 1 609 ? -24.519 -19.160 54.803 1.00 96.31 609 LEU A N 1
ATOM 4914 C CA . LEU A 1 609 ? -25.847 -19.226 55.427 1.00 96.31 609 LEU A CA 1
ATOM 4915 C C . LEU A 1 609 ? -26.195 -20.639 55.907 1.00 96.31 609 LEU A C 1
ATOM 4917 O O . LEU A 1 609 ? -26.717 -20.797 57.009 1.00 96.31 609 LEU A O 1
ATOM 4921 N N . LYS A 1 610 ? -25.872 -21.676 55.122 1.00 96.38 610 LYS A N 1
ATOM 4922 C CA . LYS A 1 610 ? -26.087 -23.076 55.523 1.00 96.38 610 LYS A CA 1
ATOM 4923 C C . LYS A 1 610 ? -25.348 -23.414 56.819 1.00 96.38 610 LYS A C 1
ATOM 4925 O O . LYS A 1 610 ? -25.920 -24.103 57.659 1.00 96.38 610 LYS A O 1
ATOM 4930 N N . LYS A 1 611 ? -24.130 -22.897 57.022 1.00 96.81 611 LYS A N 1
ATOM 4931 C CA . LYS A 1 611 ? -23.385 -23.081 58.282 1.00 96.81 611 LYS A CA 1
ATOM 4932 C C . LYS A 1 611 ? -24.137 -22.479 59.474 1.00 96.81 611 LYS A C 1
ATOM 4934 O O . LYS A 1 611 ? -24.297 -23.160 60.480 1.00 96.81 611 LYS A O 1
ATOM 4939 N N . LEU A 1 612 ? -24.673 -21.263 59.328 1.00 95.75 612 LEU A N 1
ATOM 4940 C CA . LEU A 1 612 ? -25.456 -20.589 60.378 1.00 95.75 612 LEU A CA 1
ATOM 4941 C C . LEU A 1 612 ? -26.772 -21.322 60.694 1.00 95.75 612 LEU A C 1
ATOM 4943 O O . LEU A 1 612 ? -27.192 -21.383 61.850 1.00 95.75 612 LEU A O 1
ATOM 4947 N N . VAL A 1 613 ? -27.415 -21.903 59.674 1.00 96.56 613 VAL A N 1
ATOM 4948 C CA . VAL A 1 613 ? -28.617 -22.736 59.846 1.00 96.56 613 VAL A CA 1
ATOM 4949 C C . VAL A 1 613 ? -28.292 -24.018 60.611 1.00 96.56 613 VAL A C 1
ATOM 4951 O O . VAL A 1 613 ? -29.045 -24.383 61.510 1.00 96.56 613 VAL A O 1
ATOM 4954 N N . VAL A 1 614 ? -27.179 -24.686 60.290 1.00 96.69 614 VAL A N 1
ATOM 4955 C CA . VAL A 1 614 ? -26.728 -25.890 61.008 1.00 96.69 614 VAL A CA 1
ATOM 4956 C C . VAL A 1 614 ? -26.396 -25.566 62.465 1.00 96.69 614 VAL A C 1
ATOM 4958 O O . VAL A 1 614 ? -26.810 -26.303 63.353 1.00 96.69 614 VAL A O 1
ATOM 4961 N N . GLU A 1 615 ? -25.730 -24.439 62.723 1.00 96.12 615 GLU A N 1
ATOM 4962 C CA . GLU A 1 615 ? -25.415 -23.967 64.079 1.00 96.12 615 GLU A CA 1
ATOM 4963 C C . GLU A 1 615 ? -26.676 -23.767 64.941 1.00 96.12 615 GLU A C 1
ATOM 4965 O O . GLU A 1 615 ? -26.665 -24.044 66.137 1.00 96.12 615 GLU A O 1
ATOM 4970 N N . ASN A 1 616 ? -27.789 -23.349 64.327 1.00 95.88 616 ASN A N 1
ATOM 4971 C CA . ASN A 1 616 ? -29.050 -23.052 65.012 1.00 95.88 616 ASN A CA 1
ATOM 4972 C C . ASN A 1 616 ? -30.149 -24.111 64.781 1.00 95.88 616 ASN A C 1
ATOM 4974 O O . ASN A 1 616 ? -31.321 -23.859 65.077 1.00 95.88 616 ASN A O 1
ATOM 4978 N N . VAL A 1 617 ? -29.809 -25.295 64.255 1.00 95.88 617 VAL A N 1
ATOM 4979 C CA . VAL A 1 617 ? -30.781 -26.268 63.717 1.00 95.88 617 VAL A CA 1
ATOM 4980 C C . VAL A 1 617 ? -31.841 -26.705 64.731 1.00 95.88 617 VAL A C 1
ATOM 4982 O O . VAL A 1 617 ? -33.025 -26.792 64.395 1.00 95.88 617 VAL A O 1
ATOM 4985 N N . GLU A 1 618 ? -31.450 -26.931 65.986 1.00 95.06 618 GLU A N 1
ATOM 4986 C CA . GLU A 1 618 ? -32.367 -27.367 67.043 1.00 95.06 618 GLU A CA 1
ATOM 4987 C C . GLU A 1 618 ? -33.393 -26.281 67.382 1.00 95.06 618 GLU A C 1
ATOM 4989 O O . GLU A 1 618 ? -34.593 -26.552 67.466 1.00 95.06 618 GLU A O 1
ATOM 4994 N N . VAL A 1 619 ? -32.926 -25.036 67.530 1.00 95.38 619 VAL A N 1
ATOM 4995 C CA . VAL A 1 619 ? -33.772 -23.878 67.845 1.00 95.38 619 VAL A CA 1
ATOM 4996 C C . VAL A 1 619 ? -34.715 -23.592 66.678 1.00 95.38 619 VAL A C 1
ATOM 4998 O O . VAL A 1 619 ? -35.920 -23.461 66.889 1.00 95.38 619 VAL A O 1
ATOM 5001 N N . LEU A 1 620 ? -34.203 -23.585 65.442 1.00 96.38 620 LEU A N 1
ATOM 5002 C CA . LEU A 1 620 ? -34.998 -23.366 64.229 1.00 96.38 620 LEU A CA 1
ATOM 5003 C C . LEU A 1 620 ? -36.082 -24.437 64.042 1.00 96.38 620 LEU A C 1
ATOM 5005 O O . LEU A 1 620 ? -37.208 -24.114 63.660 1.00 96.38 620 LEU A O 1
ATOM 5009 N N . THR A 1 621 ? -35.778 -25.700 64.355 1.00 95.94 621 THR A N 1
ATOM 5010 C CA . THR A 1 621 ? -36.751 -26.802 64.271 1.00 95.94 621 THR A CA 1
ATOM 5011 C C . THR A 1 621 ? -37.887 -26.616 65.277 1.00 95.94 621 THR A C 1
ATOM 5013 O O . THR A 1 621 ? -39.054 -26.739 64.907 1.00 95.94 621 THR A O 1
ATOM 5016 N N . GLN A 1 622 ? -37.569 -26.243 66.522 1.00 94.00 622 GLN A N 1
ATOM 5017 C CA . GLN A 1 622 ? -38.575 -25.969 67.557 1.00 94.00 622 GLN A CA 1
ATOM 5018 C C . GLN A 1 622 ? -39.425 -24.737 67.221 1.00 94.00 622 GLN A C 1
ATOM 5020 O O . GLN A 1 622 ? -40.646 -24.769 67.371 1.00 94.00 622 GLN A O 1
ATOM 5025 N N . MET A 1 623 ? -38.804 -23.666 66.713 1.00 95.19 623 MET A N 1
ATOM 5026 C CA . MET A 1 623 ? -39.518 -22.464 66.267 1.00 95.19 623 MET A CA 1
ATOM 5027 C C . MET A 1 623 ? -40.501 -22.774 65.133 1.00 95.19 623 MET A C 1
ATOM 5029 O O . MET A 1 623 ? -41.604 -22.233 65.114 1.00 95.19 623 MET A O 1
ATOM 5033 N N . ARG A 1 624 ? -40.148 -23.690 64.219 1.00 95.62 624 ARG A N 1
ATOM 5034 C CA . ARG A 1 624 ? -41.019 -24.101 63.108 1.00 95.62 624 ARG A CA 1
ATOM 5035 C C . ARG A 1 624 ? -42.271 -24.856 63.563 1.00 95.62 624 ARG A C 1
ATOM 5037 O O . ARG A 1 624 ? -43.267 -24.812 62.852 1.00 95.62 624 ARG A O 1
ATOM 5044 N N . THR A 1 625 ? -42.240 -25.544 64.706 1.00 93.62 625 THR A N 1
ATOM 5045 C CA . THR A 1 625 ? -43.396 -26.287 65.247 1.00 93.62 625 THR A CA 1
ATOM 5046 C C . THR A 1 625 ? -44.184 -25.522 66.307 1.00 93.62 625 THR A C 1
ATOM 5048 O O . THR A 1 625 ? -45.338 -25.855 66.544 1.00 93.62 625 THR A O 1
ATOM 5051 N N . SER A 1 626 ? -43.579 -24.510 66.934 1.00 93.12 626 SER A N 1
ATOM 5052 C CA . SER A 1 626 ? -44.184 -23.698 68.004 1.00 93.12 626 SER A CA 1
ATOM 5053 C C . SER A 1 626 ? -44.542 -22.277 67.544 1.00 93.12 626 SER A C 1
ATOM 5055 O O . SER A 1 626 ? -44.555 -21.347 68.352 1.00 93.12 626 SER A O 1
ATOM 5057 N N . PHE A 1 627 ? -44.810 -22.091 66.246 1.00 92.31 627 PHE A N 1
ATOM 5058 C CA . PHE A 1 627 ? -45.112 -20.785 65.638 1.00 92.31 627 PHE A CA 1
ATOM 5059 C C . PHE A 1 627 ? -46.410 -20.145 66.161 1.00 92.31 627 PHE A C 1
ATOM 5061 O O . PHE A 1 627 ? -46.609 -18.942 66.015 1.00 92.31 627 PHE A O 1
ATOM 5068 N N . ASP A 1 628 ? -47.283 -20.941 66.777 1.00 92.69 628 ASP A N 1
ATOM 5069 C CA . ASP A 1 628 ? -48.570 -20.557 67.356 1.00 92.69 628 ASP A CA 1
ATOM 5070 C C . ASP A 1 628 ? -48.488 -20.175 68.850 1.00 92.69 628 ASP A C 1
ATOM 5072 O O . ASP A 1 628 ? -49.499 -19.790 69.438 1.00 92.69 628 ASP A O 1
ATOM 5076 N N . LYS A 1 629 ? -47.299 -20.246 69.478 1.00 93.94 629 LYS A N 1
ATOM 5077 C CA . LYS A 1 629 ? -47.084 -19.992 70.919 1.00 93.94 629 LYS A CA 1
ATOM 5078 C C . LYS A 1 629 ? -46.152 -18.793 71.160 1.00 93.94 629 LYS A C 1
ATOM 5080 O O . LYS A 1 629 ? -44.934 -18.981 71.226 1.00 93.94 629 LYS A O 1
ATOM 5085 N N . PRO A 1 630 ? -46.685 -17.570 71.365 1.00 93.12 630 PRO A N 1
ATOM 5086 C CA . PRO A 1 630 ? -45.890 -16.337 71.424 1.00 93.12 630 PRO A CA 1
ATOM 5087 C C . PRO A 1 630 ? -44.787 -16.335 72.492 1.00 93.12 630 PRO A C 1
ATOM 5089 O O . PRO A 1 630 ? -43.647 -15.982 72.191 1.00 93.12 630 PRO A O 1
ATOM 5092 N N . ASP A 1 631 ? -45.089 -16.790 73.714 1.00 92.69 631 ASP A N 1
ATOM 5093 C CA . ASP A 1 631 ? -44.122 -16.794 74.824 1.00 92.69 631 ASP A CA 1
ATOM 5094 C C . ASP A 1 631 ? -42.958 -17.763 74.570 1.00 92.69 631 ASP A C 1
ATOM 5096 O O . ASP A 1 631 ? -41.793 -17.445 74.825 1.00 92.69 631 ASP A O 1
ATOM 5100 N N . GLN A 1 632 ? -43.261 -18.939 74.006 1.00 90.75 632 GLN A N 1
ATOM 5101 C CA . GLN A 1 632 ? -42.247 -19.924 73.622 1.00 90.75 632 GLN A CA 1
ATOM 5102 C C . GLN A 1 632 ? -41.414 -19.419 72.441 1.00 90.75 632 GLN A C 1
ATOM 5104 O O . GLN A 1 632 ? -40.194 -19.570 72.442 1.00 90.75 632 GLN A O 1
ATOM 5109 N N . MET A 1 633 ? -42.048 -18.762 71.467 1.00 93.88 633 MET A N 1
ATOM 5110 C CA . MET A 1 633 ? -41.378 -18.199 70.297 1.00 93.88 633 MET A CA 1
ATOM 5111 C C . MET A 1 633 ? -40.400 -17.076 70.678 1.00 93.88 633 MET A C 1
ATOM 5113 O O . MET A 1 633 ? -39.268 -17.055 70.196 1.00 93.88 633 MET A O 1
ATOM 5117 N N . ALA A 1 634 ? -40.786 -16.189 71.601 1.00 92.88 634 ALA A N 1
ATOM 5118 C CA . ALA A 1 634 ? -39.916 -15.125 72.104 1.00 92.88 634 ALA A CA 1
ATOM 5119 C C . ALA A 1 634 ? -38.706 -15.673 72.884 1.00 92.88 634 ALA A C 1
ATOM 5121 O O . ALA A 1 634 ? -37.595 -15.151 72.758 1.00 92.88 634 ALA A O 1
ATOM 5122 N N . ALA A 1 635 ? -38.898 -16.740 73.670 1.00 92.62 635 ALA A N 1
ATOM 5123 C CA . ALA A 1 635 ? -37.809 -17.411 74.379 1.00 92.62 635 ALA A CA 1
ATOM 5124 C C . ALA A 1 635 ? -36.842 -18.128 73.419 1.00 92.62 635 ALA A C 1
ATOM 5126 O O . ALA A 1 635 ? -35.627 -18.053 73.605 1.00 92.62 635 ALA A O 1
ATOM 5127 N N . LEU A 1 636 ? -37.365 -18.786 72.377 1.00 92.19 636 LEU A N 1
ATOM 5128 C CA . LEU A 1 636 ? -36.560 -19.452 71.350 1.00 92.19 636 LEU A CA 1
ATOM 5129 C C . LEU A 1 636 ? -35.771 -18.455 70.497 1.00 92.19 636 LEU A C 1
ATOM 5131 O O . LEU A 1 636 ? -34.596 -18.692 70.237 1.00 92.19 636 LEU A O 1
ATOM 5135 N N . PHE A 1 637 ? -36.361 -17.312 70.137 1.00 94.44 637 PHE A N 1
ATOM 5136 C CA . PHE A 1 637 ? -35.669 -16.283 69.358 1.00 94.44 637 PHE A CA 1
ATOM 5137 C C . PHE A 1 637 ? -34.407 -15.764 70.065 1.00 94.44 637 PHE A C 1
ATOM 5139 O O . PHE A 1 637 ? -33.364 -15.620 69.436 1.00 94.44 637 PHE A O 1
ATOM 5146 N N . LYS A 1 638 ? -34.459 -15.566 71.390 1.00 94.38 638 LYS A N 1
ATOM 5147 C CA . LYS A 1 638 ? -33.292 -15.148 72.192 1.00 94.38 638 LYS A CA 1
ATOM 5148 C C . LYS A 1 638 ? -32.147 -16.170 72.209 1.00 94.38 638 LYS A C 1
ATOM 5150 O O . LYS A 1 638 ? -31.045 -15.816 72.611 1.00 94.38 638 LYS A O 1
ATOM 5155 N N . ARG A 1 639 ? -32.404 -17.426 71.824 1.00 94.19 639 ARG A N 1
ATOM 5156 C CA . ARG A 1 639 ? -31.397 -18.497 71.749 1.00 94.19 639 ARG A CA 1
ATOM 5157 C C . ARG A 1 639 ? -30.701 -18.573 70.389 1.00 94.19 639 ARG A C 1
ATOM 5159 O O . ARG A 1 639 ? -29.757 -19.347 70.272 1.00 94.19 639 ARG A O 1
ATOM 5166 N N . LEU A 1 640 ? -31.157 -17.822 69.383 1.00 95.44 640 LEU A N 1
ATOM 5167 C CA . LEU A 1 640 ? -30.501 -17.782 68.078 1.00 95.44 640 LEU A CA 1
ATOM 5168 C C . LEU A 1 640 ? -29.169 -17.029 68.162 1.00 95.44 640 LEU A C 1
ATOM 5170 O O . LEU A 1 640 ? -29.101 -15.930 68.715 1.00 95.44 640 LEU A O 1
ATOM 5174 N N . SER A 1 641 ? -28.126 -17.594 67.561 1.00 93.69 641 SER A N 1
ATOM 5175 C CA . SER A 1 641 ? -26.843 -16.925 67.340 1.00 93.69 641 SER A CA 1
ATOM 5176 C C . SER A 1 641 ? -26.794 -16.276 65.952 1.00 93.69 641 SER A C 1
ATOM 5178 O O . SER A 1 641 ? -27.486 -16.686 65.020 1.00 93.69 641 SER A O 1
ATOM 5180 N N . SER A 1 642 ? -25.956 -15.246 65.793 1.00 94.44 642 SER A N 1
ATOM 5181 C CA . SER A 1 642 ? -25.562 -14.711 64.477 1.00 94.44 642 SER A CA 1
ATOM 5182 C C . SER A 1 642 ? -26.707 -14.223 63.564 1.00 94.44 642 SER A C 1
ATOM 5184 O O . SER A 1 642 ? -26.553 -14.197 62.341 1.00 94.44 642 SER A O 1
ATOM 5186 N N . VAL A 1 643 ? -27.836 -13.779 64.132 1.00 94.94 643 VAL A N 1
ATOM 5187 C CA . VAL A 1 643 ? -29.008 -13.278 63.380 1.00 94.94 643 VAL A CA 1
ATOM 5188 C C . VAL A 1 643 ? -28.627 -12.145 62.414 1.00 94.94 643 VAL A C 1
ATOM 5190 O O . VAL A 1 643 ? -29.018 -12.173 61.247 1.00 94.94 643 VAL A O 1
ATOM 5193 N N . ASP A 1 644 ? -27.779 -11.210 62.848 1.00 93.19 644 ASP A N 1
ATOM 5194 C CA . ASP A 1 644 ? -27.292 -10.106 62.008 1.00 93.19 644 ASP A CA 1
ATOM 5195 C C . ASP A 1 644 ? -26.494 -10.599 60.795 1.00 93.19 644 ASP A C 1
ATOM 5197 O O . ASP A 1 644 ? -26.589 -10.032 59.706 1.00 93.19 644 ASP A O 1
ATOM 5201 N N . SER A 1 645 ? -25.739 -11.692 60.947 1.00 93.88 645 SER A N 1
ATOM 5202 C CA . SER A 1 645 ? -25.006 -12.302 59.833 1.00 93.88 645 SER A CA 1
ATOM 5203 C C . SER A 1 645 ? -25.952 -12.952 58.828 1.00 93.88 645 SER A C 1
ATOM 5205 O O . SER A 1 645 ? -25.715 -12.845 57.625 1.00 93.88 645 SER A O 1
ATOM 5207 N N . VAL A 1 646 ? -27.042 -13.580 59.288 1.00 95.06 646 VAL A N 1
ATOM 5208 C CA . VAL A 1 646 ? -28.083 -14.120 58.399 1.00 95.06 646 VAL A CA 1
ATOM 5209 C C . VAL A 1 646 ? -28.715 -12.994 57.581 1.00 95.06 646 VAL A C 1
ATOM 5211 O O . VAL A 1 646 ? -28.760 -13.083 56.352 1.00 95.06 646 VAL A O 1
ATOM 5214 N N . LEU A 1 647 ? -29.134 -11.908 58.241 1.00 94.94 647 LEU A N 1
ATOM 5215 C CA . LEU A 1 647 ? -29.729 -10.746 57.578 1.00 94.94 647 LEU A CA 1
ATOM 5216 C C . LEU A 1 647 ? -28.751 -10.099 56.592 1.00 94.94 647 LEU A C 1
ATOM 5218 O O . LEU A 1 647 ? -29.099 -9.900 55.431 1.00 94.94 647 LEU A O 1
ATOM 5222 N N . LYS A 1 648 ? -27.504 -9.839 57.008 1.00 93.44 648 LYS A N 1
ATOM 5223 C CA . LYS A 1 648 ? -26.471 -9.239 56.151 1.00 93.44 648 LYS A CA 1
ATOM 5224 C C . LYS A 1 648 ? -26.228 -10.066 54.890 1.00 93.44 648 LYS A C 1
ATOM 5226 O O . LYS A 1 648 ? -26.213 -9.514 53.792 1.00 93.44 648 LYS A O 1
ATOM 5231 N N . ARG A 1 649 ? -26.058 -11.384 55.021 1.00 94.75 649 ARG A N 1
ATOM 5232 C CA . ARG A 1 649 ? -25.778 -12.270 53.878 1.00 94.75 649 ARG A CA 1
ATOM 5233 C C . ARG A 1 649 ? -26.971 -12.393 52.934 1.00 94.75 649 ARG A C 1
ATOM 5235 O O . ARG A 1 649 ? -26.779 -12.326 51.724 1.00 94.75 649 ARG A O 1
ATOM 5242 N N . MET A 1 650 ? -28.192 -12.503 53.464 1.00 95.94 650 MET A N 1
ATOM 5243 C CA . MET A 1 650 ? -29.409 -12.490 52.642 1.00 95.94 650 MET A CA 1
ATOM 5244 C C . MET A 1 650 ? -29.582 -11.162 51.895 1.00 95.94 650 MET A C 1
ATOM 5246 O O . MET A 1 650 ? -29.951 -11.170 50.721 1.00 95.94 650 MET A O 1
ATOM 5250 N N . THR A 1 651 ? -29.245 -10.032 52.522 1.00 95.56 651 THR A N 1
ATOM 5251 C CA . THR A 1 651 ? -29.241 -8.719 51.861 1.00 95.56 651 THR A CA 1
ATOM 5252 C C . THR A 1 651 ? -28.207 -8.651 50.738 1.00 95.56 651 THR A C 1
ATOM 5254 O O . THR A 1 651 ? -28.541 -8.188 49.651 1.00 95.56 651 THR A O 1
ATOM 5257 N N . ILE A 1 652 ? -26.986 -9.168 50.940 1.00 94.94 652 ILE A N 1
ATOM 5258 C CA . ILE A 1 652 ? -25.965 -9.246 49.876 1.00 94.94 652 ILE A CA 1
ATOM 5259 C C . ILE A 1 652 ? -26.479 -10.080 48.693 1.00 94.94 652 ILE A C 1
ATOM 5261 O O . ILE A 1 652 ? -26.350 -9.658 47.545 1.00 94.94 652 ILE A O 1
ATOM 5265 N N . ILE A 1 653 ? -27.115 -11.229 48.951 1.00 97.12 653 ILE A N 1
ATOM 5266 C CA . ILE A 1 653 ? -27.737 -12.046 47.894 1.00 97.12 653 ILE A CA 1
ATOM 5267 C C . ILE A 1 653 ? -28.804 -11.237 47.145 1.00 97.12 653 ILE A C 1
ATOM 5269 O O . ILE A 1 653 ? -28.796 -11.208 45.915 1.00 97.12 653 ILE A O 1
ATOM 5273 N N . GLY A 1 654 ? -29.693 -10.548 47.867 1.00 97.00 654 GLY A N 1
ATOM 5274 C CA . GLY A 1 654 ? -30.728 -9.702 47.270 1.00 97.00 654 GLY A CA 1
ATOM 5275 C C . GLY A 1 654 ? -30.157 -8.572 46.407 1.00 97.00 654 GLY A C 1
ATOM 5276 O O . GLY A 1 654 ? -30.671 -8.304 45.322 1.00 97.00 654 GLY A O 1
ATOM 5277 N N . VAL A 1 655 ? -29.057 -7.953 46.842 1.00 96.94 655 VAL A N 1
ATOM 5278 C CA . VAL A 1 655 ? -28.321 -6.923 46.094 1.00 96.94 655 VAL A CA 1
ATOM 5279 C C . VAL A 1 655 ? -27.768 -7.478 44.782 1.00 96.94 655 VAL A C 1
ATOM 5281 O O . VAL A 1 655 ? -28.016 -6.900 43.724 1.00 96.94 655 VAL A O 1
ATOM 5284 N N . ILE A 1 656 ? -27.069 -8.616 44.828 1.00 97.31 656 ILE A N 1
ATOM 5285 C CA . ILE A 1 656 ? -26.480 -9.242 43.635 1.00 97.31 656 ILE A CA 1
ATOM 5286 C C . ILE A 1 656 ? -27.583 -9.649 42.646 1.00 97.31 656 ILE A C 1
ATOM 5288 O O . ILE A 1 656 ? -27.463 -9.409 41.444 1.00 97.31 656 ILE A O 1
ATOM 5292 N N . LEU A 1 657 ? -28.691 -10.212 43.141 1.00 97.75 657 LEU A N 1
ATOM 5293 C CA . LEU A 1 657 ? -29.853 -10.545 42.313 1.00 97.75 657 LEU A CA 1
ATOM 5294 C C . LEU A 1 657 ? -30.517 -9.303 41.711 1.00 97.75 657 LEU A C 1
ATOM 5296 O O . LEU A 1 657 ? -30.965 -9.354 40.569 1.00 97.75 657 LEU A O 1
ATOM 5300 N N . SER A 1 658 ? -30.558 -8.187 42.438 1.00 97.88 658 SER A N 1
ATOM 5301 C CA . SER A 1 658 ? -31.103 -6.925 41.924 1.00 97.88 658 SER A CA 1
ATOM 5302 C C . SER A 1 658 ? -30.248 -6.373 40.784 1.00 97.88 658 SER A C 1
ATOM 5304 O O . SER A 1 658 ? -30.789 -5.995 39.747 1.00 97.88 658 SER A O 1
ATOM 5306 N N . PHE A 1 659 ? -28.919 -6.411 40.922 1.00 98.31 659 PHE A N 1
ATOM 5307 C CA . PHE A 1 659 ? -27.999 -6.047 39.841 1.00 98.31 659 PHE A CA 1
ATOM 5308 C C . PHE A 1 659 ? -28.150 -6.968 38.624 1.00 98.31 659 PHE A C 1
ATOM 5310 O O . PHE A 1 659 ? -28.281 -6.491 37.498 1.00 98.31 659 PHE A O 1
ATOM 5317 N N . ARG A 1 660 ? -28.232 -8.287 38.845 1.00 98.19 660 ARG A N 1
ATOM 5318 C CA . ARG A 1 660 ? -28.529 -9.257 37.781 1.00 98.19 660 ARG A CA 1
ATOM 5319 C C . ARG A 1 660 ? -29.843 -8.934 37.067 1.00 98.19 660 ARG A C 1
ATOM 5321 O O . ARG A 1 660 ? -29.895 -9.039 35.848 1.00 98.19 660 ARG A O 1
ATOM 5328 N N . SER A 1 661 ? -30.896 -8.559 37.790 1.00 97.69 661 SER A N 1
ATOM 5329 C CA . SER A 1 661 ? -32.181 -8.203 37.179 1.00 97.69 661 SER A CA 1
ATOM 5330 C C . SER A 1 661 ? -32.058 -6.977 36.275 1.00 97.69 661 SER A C 1
ATOM 5332 O O . SER A 1 661 ? -32.535 -7.034 35.148 1.00 97.69 661 SER A O 1
ATOM 5334 N N . LEU A 1 662 ? -31.347 -5.922 36.699 1.00 97.94 662 LEU A N 1
ATOM 5335 C CA . LEU A 1 662 ? -31.065 -4.764 35.835 1.00 97.94 662 LEU A CA 1
ATOM 5336 C C . LEU A 1 662 ? -30.312 -5.176 34.561 1.00 97.94 662 LEU A C 1
ATOM 5338 O O . LEU A 1 662 ? -30.691 -4.781 33.461 1.00 97.94 662 LEU A O 1
ATOM 5342 N N . ALA A 1 663 ? -29.284 -6.016 34.708 1.00 97.81 663 ALA A N 1
ATOM 5343 C CA . ALA A 1 663 ? -28.493 -6.532 33.594 1.00 97.81 663 ALA A CA 1
ATOM 5344 C C . ALA A 1 663 ? -29.343 -7.343 32.597 1.00 97.81 663 ALA A C 1
ATOM 5346 O O . ALA A 1 663 ? -29.231 -7.158 31.388 1.00 97.81 663 ALA A O 1
ATOM 5347 N N . GLN A 1 664 ? -30.221 -8.220 33.094 1.00 97.06 664 GLN A N 1
ATOM 5348 C CA . GLN A 1 664 ? -31.078 -9.062 32.256 1.00 97.06 664 GLN A CA 1
ATOM 5349 C C . GLN A 1 664 ? -32.220 -8.283 31.596 1.00 97.06 664 GLN A C 1
ATOM 5351 O O . GLN A 1 664 ? -32.558 -8.580 30.452 1.00 97.06 664 GLN A O 1
ATOM 5356 N N . GLU A 1 665 ? -32.815 -7.310 32.291 1.00 97.56 665 GLU A N 1
ATOM 5357 C CA . GLU A 1 665 ? -33.822 -6.412 31.714 1.00 97.56 665 GLU A CA 1
ATOM 5358 C C . GLU A 1 665 ? -33.216 -5.605 30.558 1.00 97.56 665 GLU A C 1
ATOM 5360 O O . GLU A 1 665 ? -33.760 -5.605 29.456 1.00 97.56 665 GLU A O 1
ATOM 5365 N N . ALA A 1 666 ? -32.040 -5.008 30.771 1.00 98.06 666 ALA A N 1
ATOM 5366 C CA . ALA A 1 666 ? -31.337 -4.265 29.734 1.00 98.06 666 ALA A CA 1
ATOM 5367 C C . ALA A 1 666 ? -30.939 -5.146 28.539 1.00 98.06 666 ALA A C 1
ATOM 5369 O O . ALA A 1 666 ? -31.160 -4.754 27.392 1.00 98.06 666 ALA A O 1
ATOM 5370 N N . LEU A 1 667 ? -30.409 -6.349 28.790 1.00 98.31 667 LEU A N 1
ATOM 5371 C CA . LEU A 1 667 ? -30.068 -7.299 27.731 1.00 98.31 667 LEU A CA 1
ATOM 5372 C C . LEU A 1 667 ? -31.304 -7.705 26.926 1.00 98.31 667 LEU A C 1
ATOM 5374 O O . LEU A 1 667 ? -31.243 -7.741 25.700 1.00 98.31 667 LEU A O 1
ATOM 5378 N N . ARG A 1 668 ? -32.428 -8.001 27.590 1.00 97.94 668 ARG A N 1
ATOM 5379 C CA . ARG A 1 668 ? -33.677 -8.364 26.906 1.00 97.94 668 ARG A CA 1
ATOM 5380 C C . ARG A 1 668 ? -34.122 -7.256 25.957 1.00 97.94 668 ARG A C 1
ATOM 5382 O O . ARG A 1 668 ? -34.443 -7.552 24.809 1.00 97.94 668 ARG A O 1
ATOM 5389 N N . ASP A 1 669 ? -34.090 -6.007 26.413 1.00 97.94 669 ASP A N 1
ATOM 5390 C CA . ASP A 1 669 ? -34.463 -4.857 25.590 1.00 97.94 669 ASP A CA 1
ATOM 5391 C C . ASP A 1 669 ? -33.554 -4.736 24.356 1.00 97.94 669 ASP A C 1
ATOM 5393 O O . ASP A 1 669 ? -34.051 -4.623 23.235 1.00 97.94 669 ASP A O 1
ATOM 5397 N N . VAL A 1 670 ? -32.232 -4.842 24.536 1.00 98.44 670 VAL A N 1
ATOM 5398 C CA . VAL A 1 670 ? -31.250 -4.787 23.436 1.00 98.44 670 VAL A CA 1
ATOM 5399 C C . VAL A 1 670 ? -31.466 -5.926 22.431 1.00 98.44 670 VAL A C 1
ATOM 5401 O O . VAL A 1 670 ? -31.502 -5.688 21.224 1.00 98.44 670 VAL A O 1
ATOM 5404 N N . LEU A 1 671 ? -31.678 -7.161 22.896 1.00 98.00 671 LEU A N 1
ATOM 5405 C CA . LEU A 1 671 ? -31.913 -8.303 22.005 1.00 98.00 671 LEU A CA 1
ATOM 5406 C C . LEU A 1 671 ? -33.253 -8.208 21.273 1.00 98.00 671 LEU A C 1
ATOM 5408 O O . LEU A 1 671 ? -33.327 -8.585 20.106 1.00 98.00 671 LEU A O 1
ATOM 5412 N N . SER A 1 672 ? -34.296 -7.677 21.914 1.00 97.38 672 SER A N 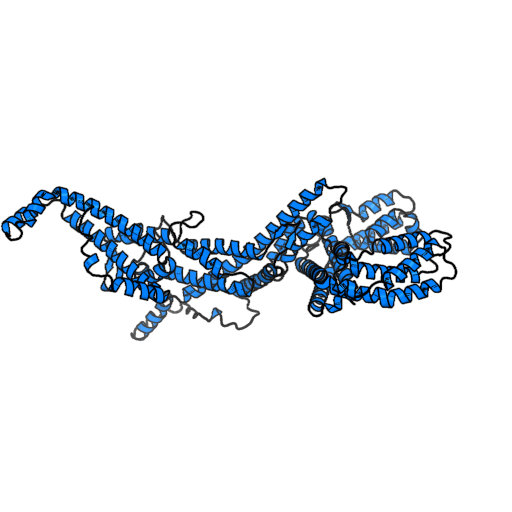1
ATOM 5413 C CA . SER A 1 672 ? -35.596 -7.473 21.262 1.00 97.38 672 SER A CA 1
ATOM 5414 C C . SER A 1 672 ? -35.506 -6.499 20.083 1.00 97.38 672 SER A C 1
ATOM 5416 O O . SER A 1 672 ? -36.238 -6.643 19.107 1.00 97.38 672 SER A O 1
ATOM 5418 N N . TYR A 1 673 ? -34.566 -5.552 20.149 1.00 97.62 673 TYR A N 1
ATOM 5419 C CA . TYR A 1 673 ? -34.283 -4.611 19.074 1.00 97.62 673 TYR A CA 1
ATOM 5420 C C . TYR A 1 673 ? -33.425 -5.232 17.960 1.00 97.62 673 TYR A C 1
ATOM 5422 O O . TYR A 1 673 ? -33.762 -5.101 16.786 1.00 97.62 673 TYR A O 1
ATOM 5430 N N . HIS A 1 674 ? -32.335 -5.927 18.309 1.00 97.06 674 HIS A N 1
ATOM 5431 C CA . HIS A 1 674 ? -31.373 -6.452 17.324 1.00 97.06 674 HIS A CA 1
ATOM 5432 C C . HIS A 1 674 ? -31.798 -7.759 16.651 1.00 97.06 674 HIS A C 1
ATOM 5434 O O . HIS A 1 674 ? -31.521 -7.965 15.472 1.00 97.06 674 HIS A O 1
ATOM 5440 N N . ILE A 1 675 ? -32.456 -8.658 17.384 1.00 97.44 675 ILE A N 1
ATOM 5441 C CA . ILE A 1 675 ? -32.847 -9.995 16.908 1.00 97.44 675 ILE A CA 1
ATOM 5442 C C . ILE A 1 675 ? -34.327 -10.306 17.213 1.00 97.44 675 ILE A C 1
ATOM 5444 O O . ILE A 1 675 ? -34.634 -11.347 17.806 1.00 97.44 675 ILE A O 1
ATOM 5448 N N . PRO A 1 676 ? -35.275 -9.450 16.777 1.00 97.50 676 PRO A N 1
ATOM 5449 C CA . PRO A 1 676 ? -36.692 -9.544 17.150 1.00 97.50 676 PRO A CA 1
ATOM 5450 C C . PRO A 1 676 ? -37.324 -10.901 16.812 1.00 97.50 676 PRO A C 1
ATOM 5452 O O . PRO A 1 676 ? -38.111 -11.432 17.592 1.00 97.50 676 PRO A O 1
ATOM 5455 N N . PHE A 1 677 ? -36.946 -11.507 15.681 1.00 97.56 677 PHE A N 1
ATOM 5456 C CA . PHE A 1 677 ? -37.474 -12.810 15.258 1.00 97.56 677 PHE A CA 1
ATOM 5457 C C . PHE A 1 677 ? -37.033 -13.965 16.171 1.00 97.56 677 PHE A C 1
ATOM 5459 O O . PHE A 1 677 ? -37.828 -14.859 16.470 1.00 97.56 677 PHE A O 1
ATOM 5466 N N . LEU A 1 678 ? -35.780 -13.940 16.642 1.00 97.38 678 LEU A N 1
ATOM 5467 C CA . LEU A 1 678 ? -35.276 -14.946 17.579 1.00 97.38 678 LEU A CA 1
ATOM 5468 C C . LEU A 1 678 ? -35.927 -14.769 18.948 1.00 97.38 678 LEU A C 1
ATOM 5470 O O . LEU A 1 678 ? -36.390 -15.748 19.526 1.00 97.38 678 LEU A O 1
ATOM 5474 N N . VAL A 1 679 ? -36.018 -13.529 19.440 1.00 96.75 679 VAL A N 1
ATOM 5475 C CA . VAL A 1 679 ? -36.656 -13.233 20.731 1.00 96.75 679 VAL A CA 1
ATOM 5476 C C . VAL A 1 679 ? -38.121 -13.648 20.725 1.00 96.75 679 VAL A C 1
ATOM 5478 O O . VAL A 1 679 ? -38.535 -14.348 21.640 1.00 96.75 679 VAL A O 1
ATOM 5481 N N . SER A 1 680 ? -38.875 -13.324 19.672 1.00 97.00 680 SER A N 1
ATOM 5482 C CA . SER A 1 680 ? -40.278 -13.739 19.549 1.00 97.00 680 SER A CA 1
ATOM 5483 C C . SER A 1 680 ? -40.441 -15.260 19.616 1.00 97.00 680 SER A C 1
ATOM 5485 O O . SER A 1 680 ? -41.340 -15.743 20.298 1.00 97.00 680 SER A O 1
ATOM 5487 N N . SER A 1 681 ? -39.553 -16.014 18.962 1.00 96.81 681 SER A N 1
ATOM 5488 C CA . SER A 1 681 ? -39.578 -17.482 19.007 1.00 96.81 681 SER A CA 1
ATOM 5489 C C . SER A 1 681 ? -39.214 -18.021 20.397 1.00 96.81 681 SER A C 1
ATOM 5491 O O . SER A 1 681 ? -39.798 -18.998 20.855 1.00 96.81 681 SER A O 1
ATOM 5493 N N . ILE A 1 682 ? -38.254 -17.391 21.084 1.00 96.31 682 ILE A N 1
ATOM 5494 C CA . ILE A 1 682 ? -37.835 -17.766 22.443 1.00 96.31 682 ILE A CA 1
ATOM 5495 C C . ILE A 1 682 ? -38.950 -17.491 23.459 1.00 96.31 682 ILE A C 1
ATOM 5497 O O . ILE A 1 682 ? -39.180 -18.313 24.345 1.00 96.31 682 ILE A O 1
ATOM 5501 N N . GLU A 1 683 ? -39.622 -16.345 23.352 1.00 95.38 683 GLU A N 1
ATOM 5502 C CA . GLU A 1 683 ? -40.733 -15.966 24.229 1.00 95.38 683 GLU A CA 1
ATOM 5503 C C . GLU A 1 683 ? -41.921 -16.912 24.044 1.00 95.38 683 GLU A C 1
ATOM 5505 O O . GLU A 1 683 ? -42.387 -17.487 25.025 1.00 95.38 683 GLU A O 1
ATOM 5510 N N . ASP A 1 684 ? -42.321 -17.173 22.795 1.00 95.62 684 ASP A N 1
ATOM 5511 C CA . ASP A 1 684 ? -43.379 -18.136 22.481 1.00 95.62 684 ASP A CA 1
ATOM 5512 C C . ASP A 1 684 ? -43.051 -19.539 23.012 1.00 95.62 684 ASP A C 1
ATOM 5514 O O . ASP A 1 684 ? -43.868 -20.162 23.693 1.00 95.62 684 ASP A O 1
ATOM 5518 N N . PHE A 1 685 ? -41.820 -20.006 22.781 1.00 94.38 685 PHE A N 1
ATOM 5519 C CA . PHE A 1 685 ? -41.371 -21.306 23.267 1.00 94.38 685 PHE A CA 1
ATOM 5520 C C . PHE A 1 685 ? -41.410 -21.402 24.795 1.00 94.38 685 PHE A C 1
ATOM 5522 O O . PHE A 1 685 ? -41.782 -22.444 25.330 1.00 94.38 685 PHE A O 1
ATOM 5529 N N . LYS A 1 686 ? -41.034 -20.332 25.504 1.00 93.12 686 LYS A N 1
ATOM 5530 C CA . LYS A 1 686 ? -41.018 -20.283 26.970 1.00 93.12 686 LYS A CA 1
ATOM 5531 C C . LYS A 1 686 ? -42.428 -20.227 27.565 1.00 93.12 686 LYS A C 1
ATOM 5533 O O . LYS A 1 686 ? -42.679 -20.888 28.572 1.00 93.12 686 LYS A O 1
ATOM 5538 N N . ASP A 1 687 ? -43.327 -19.446 26.976 1.00 92.69 687 ASP A N 1
ATOM 5539 C CA . ASP A 1 687 ? -44.658 -19.195 27.540 1.00 92.69 687 ASP A CA 1
ATOM 5540 C C . ASP A 1 687 ? -45.614 -20.389 27.356 1.00 92.69 687 ASP A C 1
ATOM 5542 O O . ASP A 1 687 ? -46.548 -20.563 28.144 1.00 92.69 687 ASP A O 1
ATOM 5546 N N . HIS A 1 688 ? -45.347 -21.259 26.374 1.00 92.00 688 HIS A N 1
ATOM 5547 C CA . HIS A 1 688 ? -46.174 -22.428 26.051 1.00 92.00 688 HIS A CA 1
ATOM 5548 C C . HIS A 1 688 ? -45.596 -23.775 26.532 1.00 92.00 688 HIS A C 1
ATOM 5550 O O . HIS A 1 688 ? -46.070 -24.836 26.115 1.00 92.00 688 HIS A O 1
ATOM 5556 N N . ILE A 1 689 ? -44.606 -23.771 27.436 1.00 88.44 689 ILE A N 1
ATOM 5557 C CA . ILE A 1 689 ? -44.098 -25.006 28.061 1.00 88.44 689 ILE A CA 1
ATOM 5558 C C . ILE A 1 689 ? -45.212 -25.635 28.929 1.00 88.44 689 ILE A C 1
ATOM 5560 O O . ILE A 1 689 ? -45.811 -24.945 29.760 1.00 88.44 689 ILE A O 1
ATOM 5564 N N . PRO A 1 690 ? -45.514 -26.944 28.793 1.00 83.50 690 PRO A N 1
ATOM 5565 C CA . PRO A 1 690 ? -46.570 -27.583 29.572 1.00 83.50 690 PRO A CA 1
ATOM 5566 C C . PRO A 1 690 ? -46.261 -27.554 31.078 1.00 83.50 690 PRO A C 1
ATOM 5568 O O . PRO A 1 690 ? -45.198 -27.988 31.528 1.00 83.50 690 PRO A O 1
ATOM 5571 N N . ARG A 1 691 ? -47.233 -27.086 31.876 1.00 60.09 691 ARG A N 1
ATOM 5572 C CA . ARG A 1 691 ? -47.132 -26.911 33.344 1.00 60.09 691 ARG A CA 1
ATOM 5573 C C . ARG A 1 691 ? -46.770 -28.183 34.122 1.00 60.09 691 ARG A C 1
ATOM 5575 O O . ARG A 1 691 ? -46.309 -28.087 35.254 1.00 60.09 691 ARG A O 1
ATOM 5582 N N . GLU A 1 692 ? -46.939 -29.366 33.534 1.00 58.25 692 GLU A N 1
ATOM 5583 C CA . GLU A 1 692 ? -46.547 -30.647 34.145 1.00 58.25 692 GLU A CA 1
ATOM 5584 C C . GLU A 1 692 ? -45.024 -30.790 34.333 1.00 58.25 692 GLU A C 1
ATOM 5586 O O . GLU A 1 692 ? -44.568 -31.615 35.126 1.00 58.25 692 GLU A O 1
ATOM 5591 N N . THR A 1 693 ? -44.228 -29.964 33.647 1.00 58.56 693 THR A N 1
ATOM 5592 C CA . THR A 1 693 ? -42.759 -30.010 33.696 1.00 58.56 693 THR A CA 1
ATOM 5593 C C . THR A 1 693 ? -42.157 -29.201 34.857 1.00 58.56 693 THR A C 1
ATOM 5595 O O . THR A 1 693 ? -41.088 -29.563 35.344 1.00 58.56 693 THR A O 1
ATOM 5598 N N . ASP A 1 694 ? -42.854 -28.181 35.377 1.00 48.25 694 ASP A N 1
ATOM 5599 C CA . ASP A 1 694 ? -42.362 -27.323 36.478 1.00 48.25 694 ASP A CA 1
ATOM 5600 C C . ASP A 1 694 ? -42.359 -28.032 37.849 1.00 48.25 694 ASP A C 1
ATOM 5602 O O . ASP A 1 694 ? -41.587 -27.686 38.743 1.00 48.25 694 ASP A O 1
ATOM 5606 N N . MET A 1 695 ? -43.176 -29.077 38.032 1.00 39.34 695 MET A N 1
ATOM 5607 C CA . MET A 1 695 ? -43.263 -29.817 39.301 1.00 39.34 695 MET A CA 1
ATOM 5608 C C . MET A 1 695 ? -42.172 -30.884 39.504 1.00 39.34 695 MET A C 1
ATOM 5610 O O . MET A 1 695 ? -42.061 -31.419 40.606 1.00 39.34 695 MET A O 1
ATOM 5614 N N . LYS A 1 696 ? -41.354 -31.216 38.493 1.00 37.09 696 LYS A N 1
ATOM 5615 C CA . LYS A 1 696 ? -40.383 -32.330 38.589 1.00 37.09 696 LYS A CA 1
ATOM 5616 C C . LYS A 1 696 ? -38.972 -31.955 39.060 1.00 37.09 696 LYS A C 1
ATOM 5618 O O . LYS A 1 696 ? -38.170 -32.859 39.272 1.00 37.09 696 LYS A O 1
ATOM 5623 N N . VAL A 1 697 ? -38.668 -30.678 39.310 1.00 37.12 697 VAL A N 1
ATOM 5624 C CA . VAL A 1 697 ? -37.340 -30.251 39.821 1.00 37.12 697 VAL A CA 1
ATOM 5625 C C . VAL A 1 697 ? -37.308 -30.103 41.357 1.00 37.12 697 VAL A C 1
ATOM 5627 O O . VAL A 1 697 ? -36.331 -29.636 41.931 1.00 37.12 697 VAL A O 1
ATOM 5630 N N . ILE A 1 698 ? -38.337 -30.583 42.068 1.00 33.56 698 ILE A N 1
ATOM 5631 C CA . ILE A 1 698 ? -38.276 -30.837 43.519 1.00 33.56 698 ILE A CA 1
ATOM 5632 C C . ILE A 1 698 ? -38.253 -32.351 43.739 1.00 33.56 698 ILE A C 1
ATOM 5634 O O . ILE A 1 698 ? -39.203 -32.917 44.257 1.00 33.56 698 ILE A O 1
ATOM 5638 N N . THR A 1 699 ? -37.183 -33.024 43.314 1.00 30.62 699 THR A N 1
ATOM 5639 C CA . THR A 1 699 ? -36.802 -34.343 43.850 1.00 30.62 699 THR A CA 1
ATOM 5640 C C . THR A 1 699 ? -35.370 -34.684 43.433 1.00 30.62 699 THR A C 1
ATOM 5642 O O . THR A 1 699 ? -35.111 -34.926 42.262 1.00 30.62 699 THR A O 1
ATOM 5645 N N . PHE A 1 700 ? -34.488 -34.736 44.438 1.00 29.14 700 PHE A N 1
ATOM 5646 C CA . PHE A 1 700 ? -33.154 -35.356 44.470 1.00 29.14 700 PHE A CA 1
ATOM 5647 C C . PHE A 1 700 ? -32.040 -34.805 43.559 1.00 29.14 700 PHE A C 1
ATOM 5649 O O . PHE A 1 700 ? -31.835 -35.282 42.447 1.00 29.14 700 PHE A O 1
ATOM 5656 N N . SER A 1 701 ? -31.207 -33.938 44.146 1.00 29.48 701 SER A N 1
ATOM 5657 C CA . SER A 1 701 ? -29.764 -34.190 44.338 1.00 29.48 701 SER A CA 1
ATOM 5658 C C . SER A 1 701 ? -29.221 -33.307 45.456 1.00 29.48 701 SER A C 1
ATOM 5660 O O . SER A 1 701 ? -29.345 -32.068 45.305 1.00 29.48 701 SER A O 1
#

Radius of gyration: 41.46 Å; chains: 1; bounding box: 103×75×133 Å

Sequence (701 aa):
MEKWIIFGFILCHGILNNDTTALTLWKLALQSSSCLALFRDEVFHIHKAAEDLFVNIRGYNKRINDIRECKEAAVSHAGSMHRERRKFLRSALKELATVLSDQPGLLGPKALFVFMALSFARDEIIWLLRHADNMPKKSTDDFIDKHIAELIFYMEELRAHVRKYGPVMQRYYVQYLSGFDAVVLNELVQNLSVCPEDESIIMSSFVNTMTSLSVKQVEDGEVFDFRGMRLDWFRLQAYTSVSKASLSLADHRELGKMMNTIIFHTKMVDSLVEMLVETSDLSIFCFYSRAFEKMFQQCLELPSQSRYSIAFPLLCTHFMSCTHELCPEERHHIGDRSLSLCNMFLDEMAKQARNLITDICTEQCTLSDQLLPKHCAKTISQAVNKKSKKQTGKKGEPEREKPGVESMRKNRLVVTNLDKLHTALSELCFSINYVPNMIVWEHTFTPREYLTSHLEIRFTKSIVGMTMYNQATQEIAKPSELLTSVRAYMTVLQSIENYVQIDITRVFNNVLLQQTQHLDSHGEPTITSLYTNWYLETLLRQVSNGHIAYFPAMKAFVNLPTENELTFNAEEYSDISEMRALSELLGPYGMKFLSESLMWHISSQVAELKKLVVENVEVLTQMRTSFDKPDQMAALFKRLSSVDSVLKRMTIIGVILSFRSLAQEALRDVLSYHIPFLVSSIEDFKDHIPRETDMKVITFS

Organism: Laticauda laticaudata (NCBI:txid8630)

Foldseek 3Di:
DLVCLQVVCLVVVVCCVVPPVSVVSNLVSLLQAQWDDPDQLDIDRRLVVSLVVQVPDPPCPVVNVSSVVSNVNNLPPNQVVLVVLLVVLLVVLVVVLVVCVVPVLVCAVCVVVLLVSLQSLQVSVVRLLNCVVPPDDPDPCGSDDLQNLSNLLSNVSSLVSCVVSLLSNQLNLLCCQQPPLLVVLVVVLVPDPDDDPLLNVLSVVSSVVSNPGDNVCSVVVHQDDCVVNVVSLVVSCVQQPDPPRRHHCVVVVVSVVSVVVNVVSSCSNHVSVVSSLVRHQPLSCLVVVVVLVVSLVSQLVDLVNLLSSLSSLQNLQRNQVSDDPVCVVCNVVSQVSSVVRSVVSLLVLLVSLLVLLVVQLVVLLVLLVCVDPVVCPVVVVVVVVVVPPDDDDDDDDDDPDDRPPVVPDPDPVPQDPNNVSVSSNLSSLSSLAVDQWDARPNDIGGSVVSNLVSLLVSLLVVLVVQQVQDPVLLDGDQLLSSLSSNVSSLVSLVCSVVRHVDDVVVSCCQRQVQLLACAGPVRHGHPLVRVLCSCVVPVLVVVLVVQWDQDVVQLWIAGDPDPDDDPDGRRSCGGLSRLLSVCVRNPPRSLVVSVVSLVVVLVVLVVVLVVLCVVLVVLVVVCVVCVVPVVSNVVSVVVRPPPVSNVSSVVSNVSSVSSNVSNVVSNLVNCCVVPVVVSVVVVVVVVPDDPVVVPPVPDDD

pLDDT: mean 95.0, std 9.74, range [29.14, 98.94]

Secondary structure (DSSP, 8-state):
-HHHHHHHHHHTTTHHHH-HHHHHHHHHHHHH-SEEEEETTEEEEHHHHHHHHHHTSTT-HHHHHHHHHHHHHIIIIIHHHHHHHHHHHHHHHHHHHHHHHH-GGGGTTTHHHHHHHHHHHHHHHHHHHHHHHHS--SSTTTT--TTHHHHHHHHHHHHHHHHHSHHHHHHHHHHIIIIIIHHHHHHHHHT-S---HHHHHHHHHHHHHHHT--HHHHHTT-----HHHHHHHHHHHHHHHSTT-SS-TTT-HHHHHHHHHHHHHHHHHH-HHHHHHHHH--GGGGT-HHHHHHHHHHHHHSHHHHTTTTHHHHHGGGGGGG--TT-GGGHHHHHHHHHHHHHHHHHHHHHHHHHHHHHHHHHHHHHHHTTSGGGGHHHHHHHHHHHS--------PPPPPPTTGGG--S-TTS--HHHHHHHHHHHHHHHHHS-S-EEETTEEE-HHHHHHHHHHHHHHHHHHHHTT-BTTTTB---HHHHHHHHHHHHHHHHGGGGTS---HHHHHHHHHHHHTSSB-TTSPBPHHHHHHHHIIIIIIHHHHTTSEEEETTTTEEEE-SSS----S-THHHHSHHHHHHHHHHHHHHHHHHHHHHHHHHHHHHHHHHHHHHHHTHHHHHHHHH-TT-HHHHHHHHTT---HHHHHHHHHHHHHHHHHHHHHHHHHHHHHHHH-HHHHHHHHHHHHTS-GGGGGGGSS--

InterPro domains:
  IPR019137 Nck-associated protein 1 [PF09735] (1-697)
  IPR019137 Nck-associated protein 1 [PTHR12093] (1-698)